Protein AF-0000000067797755 (afdb_homodimer)

Foldseek 3Di:
DPPQDQFEEEEEADPVADQLLVVLLLCVQQQPQACPPVCVVVVSPDRSPNPVCHLPPVLLVRYAYEYEYEPVNQLVSLVVQVPDPHRSYAYEYAFFFLDQDDDDPPGHHLLVSVVSRHAEYEADPPCCCVPVVDDLVRRLSRCLRNQVNNHAYAYEFAAADDDDLVVRLVRRLVSVVSNQVRHAEEYEYEYAHNVLAPPPDFDDLVSVLSSLVSNVVVVVVCCVPGVYHYFYEYERADFPPNCVSNVSSGRYYYYYPQVSDSVRVSRRSNRSSVVSVVD/DVPQDQFEEEEEADPVADQLLVVLLLCVQQVPQACPPVCVVVVSRDRSPRPVCHLPPVLLVRYAYEYEYEPVNQLVSLVVQVPDPHRSYAYEYAFFFLDQDDDDPPGHHLLVSVVSRHAEYEADPPCCCVPVVDDLVRRLSRCLRNQVNNHAYAYEFAAADDDDQVVRLVRRLVSVVSNQVRHAEEYEYEYAHNVLAPPPDADDLVSVLSNLVSNVVVVVVCCVPGVYHYFYEYESADFPPNCVSNVSSGRYYYYYPLVSDSVRVSRRSNRSSVVSVVD

Structure (mmCIF, N/CA/C/O backbone):
data_AF-0000000067797755-model_v1
#
loop_
_entity.id
_entity.type
_entity.pdbx_description
1 polymer 'Triosephosphate isomerase'
#
loop_
_atom_site.group_PDB
_atom_site.id
_atom_site.type_symbol
_atom_site.label_atom_id
_atom_site.label_alt_id
_atom_site.label_comp_id
_atom_site.label_asym_id
_atom_site.label_entity_id
_atom_site.label_seq_id
_atom_site.pdbx_PDB_ins_code
_atom_site.Cartn_x
_atom_site.Cartn_y
_atom_site.Cartn_z
_atom_site.occupancy
_atom_site.B_iso_or_equiv
_atom_site.auth_seq_id
_atom_site.auth_comp_id
_atom_site.auth_asym_id
_atom_site.auth_atom_id
_atom_site.pdbx_PDB_model_num
ATOM 1 N N . MET A 1 1 ? 8.34 -42.645 -5.364 1 28.65 1 MET A N 1
ATOM 2 C CA . MET A 1 1 ? 6.987 -42.104 -5.283 1 28.65 1 MET A CA 1
ATOM 3 C C . MET A 1 1 ? 6.981 -40.607 -5.575 1 28.65 1 MET A C 1
ATOM 5 O O . MET A 1 1 ? 7.68 -39.838 -4.912 1 28.65 1 MET A O 1
ATOM 9 N N . SER A 1 2 ? 6.94 -40.092 -6.765 1 37.58 2 SER A N 1
ATOM 10 C CA . SER A 1 2 ? 7.175 -38.739 -7.258 1 37.58 2 SER A CA 1
ATOM 11 C C . SER A 1 2 ? 6.436 -37.707 -6.414 1 37.58 2 SER A C 1
ATOM 13 O O . SER A 1 2 ? 5.219 -37.795 -6.24 1 37.58 2 SER A O 1
ATOM 15 N N . ASN A 1 3 ? 6.743 -37.353 -5.245 1 44.35 3 ASN A N 1
ATOM 16 C CA . ASN A 1 3 ? 6.172 -36.487 -4.218 1 44.35 3 ASN A CA 1
ATOM 17 C C . ASN A 1 3 ? 5.449 -35.291 -4.832 1 44.35 3 ASN A C 1
ATOM 19 O O . ASN A 1 3 ? 6.072 -34.271 -5.132 1 44.35 3 ASN A O 1
ATOM 23 N N . THR A 1 4 ? 4.411 -35.462 -5.689 1 60.11 4 THR A N 1
ATOM 24 C CA . THR A 1 4 ? 3.796 -34.508 -6.606 1 60.11 4 THR A CA 1
ATOM 25 C C . THR A 1 4 ? 3.124 -33.375 -5.837 1 60.11 4 THR A C 1
ATOM 27 O O . THR A 1 4 ? 2.212 -33.612 -5.042 1 60.11 4 THR A O 1
ATOM 30 N N . ARG A 1 5 ? 3.775 -32.309 -5.538 1 76.39 5 ARG A N 1
ATOM 31 C CA . ARG A 1 5 ? 3.293 -31.127 -4.832 1 76.39 5 ARG A CA 1
ATOM 32 C C . ARG A 1 5 ? 1.974 -30.637 -5.422 1 76.39 5 ARG A C 1
ATOM 34 O O . ARG A 1 5 ? 1.77 -30.701 -6.636 1 76.39 5 ARG A O 1
ATOM 41 N N . GLN A 1 6 ? 1.059 -30.462 -4.544 1 87.91 6 GLN A N 1
ATOM 42 C CA . GLN A 1 6 ? -0.214 -29.855 -4.916 1 87.91 6 GLN A CA 1
ATOM 43 C C . GLN A 1 6 ? -0 -28.598 -5.755 1 87.91 6 GLN A C 1
ATOM 45 O O . GLN A 1 6 ? 0.77 -27.715 -5.373 1 87.91 6 GLN A O 1
ATOM 50 N N . PRO A 1 7 ? -0.534 -28.597 -6.974 1 93.67 7 PRO A N 1
ATOM 51 C CA . PRO A 1 7 ? -0.383 -27.395 -7.799 1 93.67 7 PRO A CA 1
ATOM 52 C C . PRO A 1 7 ? -1.019 -26.161 -7.164 1 93.67 7 PRO A C 1
ATOM 54 O O . PRO A 1 7 ? -1.94 -26.284 -6.352 1 93.67 7 PRO A O 1
ATOM 57 N N . VAL A 1 8 ? -0.502 -25.082 -7.583 1 95.58 8 VAL A N 1
ATOM 58 C CA . VAL A 1 8 ? -1.006 -23.827 -7.035 1 95.58 8 VAL A CA 1
ATOM 59 C C . VAL A 1 8 ? -1.555 -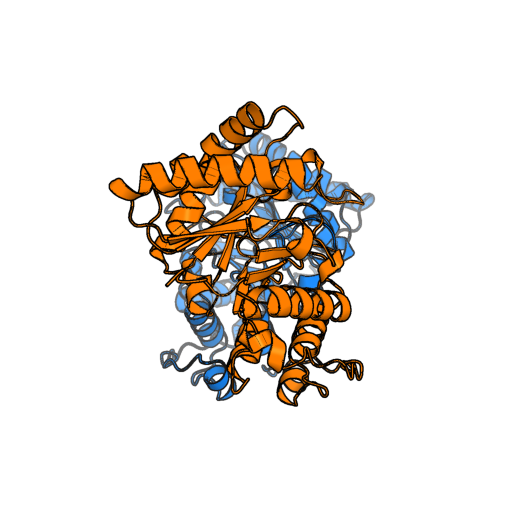22.955 -8.162 1 95.58 8 VAL A C 1
ATOM 61 O O . VAL A 1 8 ? -0.972 -22.891 -9.246 1 95.58 8 VAL A O 1
ATOM 64 N N . VAL A 1 9 ? -2.748 -22.353 -7.943 1 95.62 9 VAL A N 1
ATOM 65 C CA . VAL A 1 9 ? -3.342 -21.347 -8.819 1 95.62 9 VAL A CA 1
ATOM 66 C C . VAL A 1 9 ? -3.52 -20.037 -8.055 1 95.62 9 VAL A C 1
ATOM 68 O O . VAL A 1 9 ? -4.196 -19.999 -7.024 1 95.62 9 VAL A O 1
ATOM 71 N N . ALA A 1 10 ? -2.87 -19.016 -8.542 1 97.25 10 ALA A N 1
ATOM 72 C CA . ALA A 1 10 ? -2.962 -17.719 -7.876 1 97.25 10 ALA A CA 1
ATOM 73 C C . ALA A 1 10 ? -3.554 -16.665 -8.807 1 97.25 10 ALA A C 1
ATOM 75 O O . ALA A 1 10 ? -3.375 -16.733 -10.026 1 97.25 10 ALA A O 1
ATOM 76 N N . ILE A 1 11 ? -4.247 -15.719 -8.219 1 97.07 11 ILE A N 1
ATOM 77 C CA . ILE A 1 11 ? -4.855 -14.616 -8.954 1 97.07 11 ILE A CA 1
ATOM 78 C C . ILE A 1 11 ? -4.431 -13.287 -8.334 1 97.07 11 ILE A C 1
ATOM 80 O O . ILE A 1 11 ? -4.616 -13.066 -7.135 1 97.07 11 ILE A O 1
ATOM 84 N N . SER A 1 12 ? -3.849 -12.435 -9.074 1 97.18 12 SER A N 1
ATOM 85 C CA . SER A 1 12 ? -3.611 -11.056 -8.659 1 97.18 12 SER A CA 1
ATOM 86 C C . SER A 1 12 ? -4.736 -10.137 -9.123 1 97.18 12 SER A C 1
ATOM 88 O O . SER A 1 12 ? -5.002 -10.028 -10.322 1 97.18 12 SER A O 1
ATOM 90 N N . LEU A 1 13 ? -5.331 -9.506 -8.232 1 97.84 13 LEU A N 1
ATOM 91 C CA . LEU A 1 13 ? -6.463 -8.652 -8.575 1 97.84 13 LEU A CA 1
ATOM 92 C C . LEU A 1 13 ? -5.992 -7.257 -8.968 1 97.84 13 LEU A C 1
ATOM 94 O O . LEU A 1 13 ? -6.76 -6.472 -9.53 1 97.84 13 LEU A O 1
ATOM 98 N N . LYS A 1 14 ? -4.708 -6.967 -8.728 1 96.62 14 LYS A N 1
ATOM 99 C CA . LYS A 1 14 ? -4.113 -5.663 -9.007 1 96.62 14 LYS A CA 1
ATOM 100 C C . LYS A 1 14 ? -4.986 -4.534 -8.466 1 96.62 14 LYS A C 1
ATOM 102 O O . LYS A 1 14 ? -5.531 -4.637 -7.365 1 96.62 14 LYS A O 1
ATOM 107 N N . MET A 1 15 ? -4.983 -3.395 -9.116 1 97.86 15 MET A N 1
ATOM 108 C CA . MET A 1 15 ? -5.758 -2.253 -8.637 1 97.86 15 MET A CA 1
ATOM 109 C C . MET A 1 15 ? -7.106 -2.176 -9.345 1 97.86 15 MET A C 1
ATOM 111 O O . MET A 1 15 ? -7.684 -1.095 -9.472 1 97.86 15 MET A O 1
ATOM 115 N N . TYR A 1 16 ? -7.609 -3.285 -9.916 1 97.66 16 TYR A N 1
ATOM 116 C CA . TYR A 1 16 ? -8.889 -3.321 -10.615 1 97.66 16 TYR A CA 1
ATOM 117 C C . TYR A 1 16 ? -10.039 -3.521 -9.635 1 97.66 16 TYR A C 1
ATOM 119 O O . TYR A 1 16 ? -11.178 -3.142 -9.92 1 97.66 16 TYR A O 1
ATOM 127 N N . PHE A 1 17 ? -9.754 -4.157 -8.509 1 97.03 17 PHE A N 1
ATOM 128 C CA . PHE A 1 17 ? -10.804 -4.527 -7.567 1 97.03 17 PHE A CA 1
ATOM 129 C C . PHE A 1 17 ? -10.781 -3.616 -6.345 1 97.03 17 PHE A C 1
ATOM 131 O O . PHE A 1 17 ? -9.777 -3.55 -5.632 1 97.03 17 PHE A O 1
ATOM 138 N N . ASP A 1 18 ? -11.853 -2.945 -6.118 1 94.9 18 ASP A N 1
ATOM 139 C CA . ASP A 1 18 ? -12.015 -2.241 -4.85 1 94.9 18 ASP A CA 1
ATOM 140 C C . ASP A 1 18 ? -12.431 -3.2 -3.737 1 94.9 18 ASP A C 1
ATOM 142 O O . ASP A 1 18 ? -12.639 -4.39 -3.983 1 94.9 18 ASP A O 1
ATOM 146 N N . PRO A 1 19 ? -12.474 -2.734 -2.514 1 92.4 19 PRO A N 1
ATOM 147 C CA . PRO A 1 19 ? -12.752 -3.64 -1.397 1 92.4 19 PRO A CA 1
ATOM 148 C C . PRO A 1 19 ? -14.082 -4.374 -1.549 1 92.4 19 PRO A C 1
ATOM 150 O O . PRO A 1 19 ? -14.164 -5.574 -1.273 1 92.4 19 PRO A O 1
ATOM 153 N N . ALA A 1 20 ? -15.11 -3.698 -1.978 1 89.72 20 ALA A N 1
ATOM 154 C CA . ALA A 1 20 ? -16.413 -4.338 -2.14 1 89.72 20 ALA A CA 1
ATOM 155 C C . ALA A 1 20 ? -16.366 -5.412 -3.222 1 89.72 20 ALA A C 1
ATOM 157 O O . ALA A 1 20 ? -16.849 -6.529 -3.019 1 89.72 20 ALA A O 1
ATOM 158 N N . LYS A 1 21 ? -15.794 -5.071 -4.365 1 92.8 21 LYS A N 1
ATOM 159 C CA . LYS A 1 21 ? -15.658 -6.015 -5.47 1 92.8 21 LYS A CA 1
ATOM 160 C C . LYS A 1 21 ? -14.788 -7.205 -5.072 1 92.8 21 LYS A C 1
ATOM 162 O O . LYS A 1 21 ? -15.053 -8.338 -5.48 1 92.8 21 LYS A O 1
ATOM 167 N N . THR A 1 22 ? -13.744 -6.971 -4.323 1 94.66 22 THR A N 1
ATOM 168 C CA . THR A 1 22 ? -12.862 -8.031 -3.846 1 94.66 22 THR A CA 1
ATOM 169 C C . THR A 1 22 ? -13.633 -9.032 -2.99 1 94.66 22 THR A C 1
ATOM 171 O O . THR A 1 22 ? -13.511 -10.244 -3.181 1 94.66 22 THR A O 1
ATOM 174 N N . LEU A 1 23 ? -14.382 -8.507 -2.067 1 89.17 23 LEU A N 1
ATOM 175 C CA . LEU A 1 23 ? -15.133 -9.378 -1.168 1 89.17 23 LEU A CA 1
ATOM 176 C C . LEU A 1 23 ? -16.177 -10.181 -1.936 1 89.17 23 LEU A C 1
ATOM 178 O O . LEU A 1 23 ? -16.403 -11.357 -1.64 1 89.17 23 LEU A O 1
ATOM 182 N N . GLN A 1 24 ? -16.823 -9.528 -2.89 1 88.49 24 GLN A N 1
ATOM 183 C CA . GLN A 1 24 ? -17.759 -10.241 -3.753 1 88.49 24 GLN A CA 1
ATOM 184 C C . GLN A 1 24 ? -17.059 -11.362 -4.516 1 88.49 24 GLN A C 1
ATOM 186 O O . GLN A 1 24 ? -17.587 -12.472 -4.621 1 88.49 24 GLN A O 1
ATOM 191 N N . PHE A 1 25 ? -15.952 -11.105 -5.006 1 92.51 25 PHE A N 1
ATOM 192 C CA . PHE A 1 25 ? -15.16 -12.051 -5.784 1 92.51 25 PHE A CA 1
ATOM 193 C C . PHE A 1 25 ? -14.77 -13.256 -4.936 1 92.51 25 PHE A C 1
ATOM 195 O O . PHE A 1 25 ? -14.987 -14.401 -5.338 1 92.51 25 PHE A O 1
ATOM 202 N N . VAL A 1 26 ? -14.189 -13.007 -3.766 1 90.94 26 VAL A N 1
ATOM 203 C CA . VAL A 1 26 ? -13.718 -14.091 -2.911 1 90.94 26 VAL A CA 1
ATOM 204 C C . VAL A 1 26 ? -14.908 -14.894 -2.39 1 90.94 26 VAL A C 1
ATOM 206 O O . VAL A 1 26 ? -14.811 -16.109 -2.204 1 90.94 26 VAL A O 1
ATOM 209 N N . SER A 1 27 ? -16.01 -14.204 -2.092 1 85.57 27 SER A N 1
ATOM 210 C CA . SER A 1 27 ? -17.223 -14.898 -1.672 1 85.57 27 SER A CA 1
ATOM 211 C C . SER A 1 27 ? -17.727 -15.838 -2.762 1 85.57 27 SER A C 1
ATOM 213 O O . SER A 1 27 ? -18.162 -16.955 -2.473 1 85.57 27 SER A O 1
ATOM 215 N N . ALA A 1 28 ? -17.637 -15.341 -3.953 1 85.32 28 ALA A N 1
ATOM 216 C CA . ALA A 1 28 ? -18.049 -16.164 -5.088 1 85.32 28 ALA A CA 1
ATOM 217 C C . ALA A 1 28 ? -17.154 -17.392 -5.229 1 85.32 28 ALA A C 1
ATOM 219 O O . ALA A 1 28 ? -17.64 -18.494 -5.492 1 85.32 28 ALA A O 1
ATOM 220 N N . LEU A 1 29 ? -15.907 -17.22 -5.083 1 85.88 29 LEU A N 1
ATOM 221 C CA . LEU A 1 29 ? -14.968 -18.335 -5.16 1 85.88 29 LEU A CA 1
ATOM 222 C C . LEU A 1 29 ? -15.245 -19.355 -4.06 1 85.88 29 LEU A C 1
ATOM 224 O O . LEU A 1 29 ? -15.103 -20.561 -4.276 1 85.88 29 LEU A O 1
ATOM 228 N N . ALA A 1 30 ? -15.597 -18.837 -2.873 1 78.55 30 ALA A N 1
ATOM 229 C CA . ALA A 1 30 ? -15.822 -19.689 -1.708 1 78.55 30 ALA A CA 1
ATOM 230 C C . ALA A 1 30 ? -17.216 -20.309 -1.742 1 78.55 30 ALA A C 1
ATOM 232 O O . ALA A 1 30 ? -17.543 -21.163 -0.915 1 78.55 30 ALA A O 1
ATOM 233 N N . GLY A 1 31 ? -18.029 -20.003 -2.699 1 73.56 31 GLY A N 1
ATOM 234 C CA . GLY A 1 31 ? -19.385 -20.521 -2.788 1 73.56 31 GLY A CA 1
ATOM 235 C C . GLY A 1 31 ? -20.304 -19.973 -1.713 1 73.56 31 GLY A C 1
ATOM 236 O O . GLY A 1 31 ? -21.236 -20.654 -1.279 1 73.56 31 GLY A O 1
ATOM 237 N N . ILE A 1 32 ? -19.836 -18.924 -1.146 1 64.55 32 ILE A N 1
ATOM 238 C CA . ILE A 1 32 ? -20.65 -18.278 -0.122 1 64.55 32 ILE A CA 1
ATOM 239 C C . ILE A 1 32 ? -21.737 -17.434 -0.784 1 64.55 32 ILE A C 1
ATOM 241 O O . ILE A 1 32 ? -21.437 -16.502 -1.534 1 64.55 32 ILE A O 1
ATOM 245 N N . GLU A 1 33 ? -23.006 -17.972 -0.919 1 57.58 33 GLU A N 1
ATOM 246 C CA . GLU A 1 33 ? -24.142 -17.369 -1.61 1 57.58 33 GLU A CA 1
ATOM 247 C C . GLU A 1 33 ? -24.53 -16.037 -0.975 1 57.58 33 GLU A C 1
ATOM 249 O O . GLU A 1 33 ? -24.962 -15.114 -1.669 1 57.58 33 GLU A O 1
ATOM 254 N N . GLN A 1 34 ? -24.84 -16.037 0.4 1 53.43 34 GLN A N 1
ATOM 255 C CA . GLN A 1 34 ? -25.33 -14.83 1.058 1 53.43 34 GLN A CA 1
ATOM 256 C C . GLN A 1 34 ? -24.223 -14.155 1.863 1 53.43 34 GLN A C 1
ATOM 258 O O . GLN A 1 34 ? -23.493 -14.819 2.602 1 53.43 34 GLN A O 1
ATOM 263 N N . PRO A 1 35 ? -23.914 -12.941 1.356 1 49.39 35 PRO A N 1
ATOM 264 C CA . PRO A 1 35 ? -22.965 -12.287 2.26 1 49.39 35 PRO A CA 1
ATOM 265 C C . PRO A 1 35 ? -23.365 -12.416 3.728 1 49.39 35 PRO A C 1
ATOM 267 O O . PRO A 1 35 ? -24.542 -12.263 4.067 1 49.39 35 PRO A O 1
ATOM 270 N N . ASP A 1 36 ? -22.667 -13.141 4.417 1 47.64 36 ASP A N 1
ATOM 271 C CA . ASP A 1 36 ? -22.965 -13.296 5.837 1 47.64 36 ASP A CA 1
ATOM 272 C C . ASP A 1 36 ? -23.12 -11.937 6.518 1 47.64 36 ASP A C 1
ATOM 274 O O . ASP A 1 36 ? -22.705 -10.913 5.972 1 47.64 36 ASP A O 1
ATOM 278 N N . ALA A 1 37 ? -23.995 -12.014 7.58 1 47.06 37 ALA A N 1
ATOM 279 C CA . ALA A 1 37 ? -24.263 -10.88 8.46 1 47.06 37 ALA A CA 1
ATOM 280 C C . ALA A 1 37 ? -22.987 -10.093 8.745 1 47.06 37 ALA A C 1
ATOM 282 O O . ALA A 1 37 ? -23.022 -8.866 8.865 1 47.06 37 ALA A O 1
ATOM 283 N N . GLU A 1 38 ? -22.072 -10.872 8.834 1 46.36 38 GLU A N 1
ATOM 284 C CA . GLU A 1 38 ? -20.798 -10.228 9.14 1 46.36 38 GLU A CA 1
ATOM 285 C C . GLU A 1 38 ? -20.303 -9.396 7.961 1 46.36 38 GLU A C 1
ATOM 287 O O . GLU A 1 38 ? -19.779 -8.296 8.147 1 46.36 38 GLU A O 1
ATOM 292 N N . LEU A 1 39 ? -20.419 -10.033 6.728 1 52.4 39 LEU A N 1
ATOM 293 C CA . LEU A 1 39 ? -20.103 -9.21 5.565 1 52.4 39 LEU A CA 1
ATOM 294 C C . LEU A 1 39 ? -21.009 -7.985 5.504 1 52.4 39 LEU A C 1
ATOM 296 O O . LEU A 1 39 ? -20.556 -6.889 5.165 1 52.4 39 LEU A O 1
ATOM 300 N N . GLU A 1 40 ? -22.263 -8.276 5.819 1 52.48 40 GLU A N 1
ATOM 301 C CA . GLU A 1 40 ? -23.207 -7.164 5.89 1 52.48 40 GLU A CA 1
ATOM 302 C C . GLU A 1 40 ? -22.75 -6.117 6.901 1 52.48 40 GLU A C 1
ATOM 304 O O . GLU A 1 40 ? -22.898 -4.915 6.668 1 52.48 40 GLU A O 1
ATOM 309 N N . LYS A 1 41 ? -22.39 -6.633 7.98 1 48.84 41 LYS A N 1
ATOM 310 C CA . LYS A 1 41 ? -21.931 -5.743 9.043 1 48.84 41 LYS A CA 1
ATOM 311 C C . LYS A 1 41 ? -20.736 -4.911 8.585 1 48.84 41 LYS A C 1
ATOM 313 O O . LYS A 1 41 ? -20.513 -3.807 9.087 1 48.84 41 LYS A O 1
ATOM 318 N N . HIS A 1 42 ? -20.035 -5.576 7.794 1 43.95 42 HIS A N 1
ATOM 319 C CA . HIS A 1 42 ? -18.875 -4.857 7.28 1 43.95 42 HIS A CA 1
ATOM 320 C C . HIS A 1 42 ? -19.227 -4.069 6.023 1 43.95 42 HIS A C 1
ATOM 322 O O . HIS A 1 42 ? -18.338 -3.663 5.27 1 43.95 42 HIS A O 1
ATOM 328 N N . GLY A 1 43 ? -20.524 -3.874 5.802 1 44.94 43 GLY A N 1
ATOM 329 C CA . GLY A 1 43 ? -21.094 -2.999 4.79 1 44.94 43 GLY A CA 1
ATOM 330 C C . GLY A 1 43 ? -21.137 -3.63 3.411 1 44.94 43 GLY A C 1
ATOM 331 O O . GLY A 1 43 ? -21.311 -2.934 2.409 1 44.94 43 GLY A O 1
ATOM 332 N N . ILE A 1 44 ? -20.624 -4.769 3.439 1 42.57 44 ILE A N 1
ATOM 333 C CA . ILE A 1 44 ? -20.738 -5.444 2.15 1 42.57 44 ILE A CA 1
ATOM 334 C C . ILE A 1 44 ? -22.157 -5.982 1.974 1 42.57 44 ILE A C 1
ATOM 336 O O . ILE A 1 44 ? -22.549 -6.945 2.636 1 42.57 44 ILE A O 1
ATOM 340 N N . THR A 1 45 ? -23.133 -5.132 1.804 1 42.91 45 THR A N 1
ATOM 341 C CA . THR A 1 45 ? -24.55 -5.44 1.647 1 42.91 45 THR A CA 1
ATOM 342 C C . THR A 1 45 ? -24.891 -5.681 0.18 1 42.91 45 THR A C 1
ATOM 344 O O . THR A 1 45 ? -26.033 -6.006 -0.152 1 42.91 45 THR A O 1
ATOM 347 N N . GLY A 1 46 ? -24.007 -6.245 -0.593 1 42.22 46 GLY A N 1
ATOM 348 C CA . GLY A 1 46 ? -24.54 -6.424 -1.934 1 42.22 46 GLY A CA 1
ATOM 349 C C . GLY A 1 46 ? -24.89 -7.865 -2.25 1 42.22 46 GLY A C 1
ATOM 350 O O . GLY A 1 46 ? -24.44 -8.784 -1.562 1 42.22 46 GLY A O 1
ATOM 351 N N . PRO A 1 47 ? -26.037 -8.079 -2.999 1 37.88 47 PRO A N 1
ATOM 352 C CA . PRO A 1 47 ? -26.388 -9.425 -3.459 1 37.88 47 PRO A CA 1
ATOM 353 C C . PRO A 1 47 ? -25.196 -10.179 -4.044 1 37.88 47 PRO A C 1
ATOM 355 O O . PRO A 1 47 ? -24.437 -9.619 -4.84 1 37.88 47 PRO A O 1
ATOM 358 N N . VAL A 1 48 ? -24.474 -10.949 -3.243 1 39.98 48 VAL A N 1
ATOM 359 C CA . VAL A 1 48 ? -23.597 -11.883 -3.941 1 39.98 48 VAL A CA 1
ATOM 360 C C . VAL A 1 48 ? -24.381 -12.611 -5.031 1 39.98 48 VAL A C 1
ATOM 362 O O . VAL A 1 48 ? -25.486 -13.102 -4.787 1 39.98 48 VAL A O 1
ATOM 365 N N . GLN A 1 49 ? -24.252 -12.238 -6.168 1 36.85 49 GLN A N 1
ATOM 366 C CA . GLN A 1 49 ? -24.891 -12.959 -7.264 1 36.85 49 GLN A CA 1
ATOM 367 C C . GLN A 1 49 ? -24.946 -14.457 -6.979 1 36.85 49 GLN A C 1
ATOM 369 O O . GLN A 1 49 ? -24.02 -15.017 -6.389 1 36.85 49 GLN A O 1
ATOM 374 N N . ASP A 1 50 ? -26.135 -15.055 -6.919 1 38.35 50 ASP A N 1
ATOM 375 C CA . ASP A 1 50 ? -26.447 -16.481 -6.907 1 38.35 50 ASP A CA 1
ATOM 376 C C . ASP A 1 50 ? -25.464 -17.266 -7.773 1 38.35 50 ASP A C 1
ATOM 378 O O . ASP A 1 50 ? -25.628 -17.344 -8.992 1 38.35 50 ASP A O 1
ATOM 382 N N . SER A 1 51 ? -24.181 -17.05 -7.775 1 37.08 51 SER A N 1
ATOM 383 C CA . SER A 1 51 ? -23.428 -17.947 -8.646 1 37.08 51 SER A CA 1
ATOM 384 C C . SER A 1 51 ? -23.515 -19.39 -8.162 1 37.08 51 SER A C 1
ATOM 386 O O . SER A 1 51 ? -23.15 -19.691 -7.023 1 37.08 51 SER A O 1
ATOM 388 N N . SER A 1 52 ? -24.464 -20.106 -8.49 1 39.2 52 SER A N 1
ATOM 389 C CA . SER A 1 52 ? -24.548 -21.559 -8.394 1 39.2 52 SER A CA 1
ATOM 390 C C . SER A 1 52 ? -23.166 -22.199 -8.468 1 39.2 52 SER A C 1
ATOM 392 O O . SER A 1 52 ? -23.036 -23.421 -8.371 1 39.2 52 SER A O 1
ATOM 394 N N . SER A 1 53 ? -22.125 -21.565 -8.962 1 43.52 53 SER A N 1
ATOM 395 C CA . SER A 1 53 ? -20.92 -22.291 -9.352 1 43.52 53 SER A CA 1
ATOM 396 C C . SER A 1 53 ? -19.89 -22.295 -8.227 1 43.52 53 SER A C 1
ATOM 398 O O . SER A 1 53 ? -19.054 -21.393 -8.141 1 43.52 53 SER A O 1
ATOM 400 N N . THR A 1 54 ? -20.246 -22.693 -7.059 1 49.6 54 THR A N 1
ATOM 401 C CA . THR A 1 54 ? -19.223 -22.999 -6.066 1 49.6 54 THR A CA 1
ATOM 402 C C . THR A 1 54 ? -18.103 -23.833 -6.682 1 49.6 54 THR A C 1
ATOM 404 O O . THR A 1 54 ? -18.361 -24.733 -7.484 1 49.6 54 THR A O 1
ATOM 407 N N . VAL A 1 55 ? -16.847 -23.25 -6.882 1 52.28 55 VAL A N 1
ATOM 408 C CA . VAL A 1 55 ? -15.724 -24.107 -7.247 1 52.28 55 VAL A CA 1
ATOM 409 C C . VAL A 1 55 ? -15.924 -25.502 -6.658 1 52.28 55 VAL A C 1
ATOM 411 O O . VAL A 1 55 ? -16.258 -25.642 -5.479 1 52.28 55 VAL A O 1
ATOM 414 N N . ALA A 1 56 ? -16.181 -26.428 -7.503 1 51.62 56 ALA A N 1
ATOM 415 C CA . ALA A 1 56 ? -16.39 -27.781 -6.995 1 51.62 56 ALA A CA 1
ATOM 416 C C . ALA A 1 56 ? -15.376 -28.122 -5.907 1 51.62 56 ALA A C 1
ATOM 418 O O . ALA A 1 56 ? -14.167 -28.102 -6.149 1 51.62 56 ALA A O 1
ATOM 419 N N . THR A 1 57 ? -15.833 -27.991 -4.673 1 56.84 57 THR A N 1
ATOM 420 C CA . THR A 1 57 ? -15.105 -28.375 -3.469 1 56.84 57 THR A CA 1
ATOM 421 C C . THR A 1 57 ? -14.156 -29.534 -3.758 1 56.84 57 THR A C 1
ATOM 423 O O . THR A 1 57 ? -13.043 -29.579 -3.229 1 56.84 57 THR A O 1
ATOM 426 N N . ALA A 1 58 ? -14.474 -30.319 -4.778 1 57.56 58 ALA A N 1
ATOM 427 C CA . ALA A 1 58 ? -13.659 -31.506 -5.026 1 57.56 58 ALA A CA 1
ATOM 428 C C . ALA A 1 58 ? -12.343 -31.136 -5.703 1 57.56 58 ALA A C 1
ATOM 430 O O . ALA A 1 58 ? -11.3 -31.726 -5.411 1 57.56 58 ALA A O 1
ATOM 431 N N . ALA A 1 59 ? -12.345 -30.155 -6.519 1 59.24 59 ALA A N 1
ATOM 432 C CA . ALA A 1 59 ? -11.128 -29.725 -7.204 1 59.24 59 ALA A CA 1
ATOM 433 C C . ALA A 1 59 ? -10.186 -29.004 -6.245 1 59.24 59 ALA A C 1
ATOM 435 O O . ALA A 1 59 ? -8.963 -29.109 -6.37 1 59.24 59 ALA A O 1
ATOM 436 N N . LEU A 1 60 ? -10.745 -28.402 -5.344 1 67.4 60 LEU A N 1
ATOM 437 C CA . LEU A 1 60 ? -9.956 -27.638 -4.384 1 67.4 60 LEU A CA 1
ATOM 438 C C . LEU A 1 60 ? -9.216 -28.567 -3.427 1 67.4 60 LEU A C 1
ATOM 440 O O . LEU A 1 60 ? -8.281 -28.144 -2.743 1 67.4 60 LEU A O 1
ATOM 444 N N . ASN A 1 61 ? -9.522 -29.8 -3.565 1 72.8 61 ASN A N 1
ATOM 445 C CA . ASN A 1 61 ? -8.789 -30.792 -2.785 1 72.8 61 ASN A CA 1
ATOM 446 C C . ASN A 1 61 ? -7.418 -31.078 -3.389 1 72.8 61 ASN A C 1
ATOM 448 O O . ASN A 1 61 ? -6.527 -31.585 -2.704 1 72.8 61 ASN A O 1
ATOM 452 N N . HIS A 1 62 ? -7.256 -30.624 -4.615 1 83.15 62 HIS A N 1
ATOM 453 C CA . HIS A 1 62 ? -6.019 -30.987 -5.297 1 83.15 62 HIS A CA 1
ATOM 454 C C . HIS A 1 62 ? -5.244 -29.747 -5.729 1 83.15 62 HIS A C 1
ATOM 456 O O . HIS A 1 62 ? -4.162 -29.857 -6.31 1 83.15 62 HIS A O 1
ATOM 462 N N . VAL A 1 63 ? -5.798 -28.582 -5.485 1 92.11 63 VAL A N 1
ATOM 463 C CA . VAL A 1 63 ? -5.188 -27.337 -5.942 1 92.11 63 VAL A CA 1
ATOM 464 C C . VAL A 1 63 ? -5.141 -26.333 -4.792 1 92.11 63 VAL A C 1
ATOM 466 O O . VAL A 1 63 ? -6.125 -26.161 -4.069 1 92.11 63 VAL A O 1
ATOM 469 N N . GLU A 1 64 ? -4.007 -25.783 -4.557 1 94.24 64 GLU A N 1
ATOM 470 C CA . GLU A 1 64 ? -3.917 -24.634 -3.66 1 94.24 64 GLU A CA 1
ATOM 471 C C . GLU A 1 64 ? -4.304 -23.343 -4.377 1 94.24 64 GLU A C 1
ATOM 473 O O . GLU A 1 64 ? -3.683 -22.971 -5.375 1 94.24 64 GLU A O 1
ATOM 478 N N . LEU A 1 65 ? -5.331 -22.715 -3.9 1 94.95 65 LEU A N 1
ATOM 479 C CA . LEU A 1 65 ? -5.813 -21.472 -4.492 1 94.95 65 LEU A CA 1
ATOM 480 C C . LEU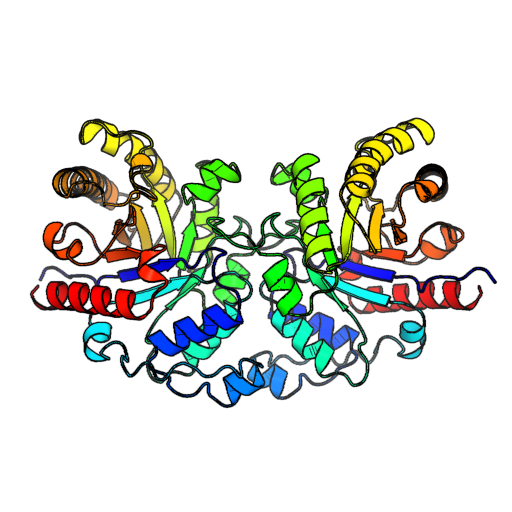 A 1 65 ? -5.348 -20.267 -3.681 1 94.95 65 LEU A C 1
ATOM 482 O O . LEU A 1 65 ? -5.419 -20.278 -2.45 1 94.95 65 LEU A O 1
ATOM 486 N N . VAL A 1 66 ? -4.83 -19.243 -4.383 1 97.03 66 VAL A N 1
ATOM 487 C CA . VAL A 1 66 ? -4.344 -18.036 -3.723 1 97.03 66 VAL A CA 1
ATOM 488 C C . VAL A 1 66 ? -4.974 -16.804 -4.371 1 97.03 66 VAL A C 1
ATOM 490 O O . VAL A 1 66 ? -4.99 -16.681 -5.598 1 97.03 66 VAL A O 1
ATOM 493 N N . VAL A 1 67 ? -5.514 -15.918 -3.592 1 97.34 67 VAL A N 1
ATOM 494 C CA . VAL A 1 67 ? -6.023 -14.634 -4.063 1 97.34 67 VAL A CA 1
ATOM 495 C C . VAL A 1 67 ? -5.176 -13.501 -3.489 1 97.34 67 VAL A C 1
ATOM 497 O O . VAL A 1 67 ? -4.928 -13.454 -2.281 1 97.34 67 VAL A O 1
ATOM 500 N N . MET A 1 68 ? -4.725 -12.597 -4.342 1 98.44 68 MET A N 1
ATOM 501 C CA . MET A 1 68 ? -3.908 -11.46 -3.925 1 98.44 68 MET A CA 1
ATOM 502 C C . MET A 1 68 ? -4.637 -10.145 -4.178 1 98.44 68 MET A C 1
ATOM 504 O O . MET A 1 68 ? -4.499 -9.55 -5.248 1 98.44 68 MET A O 1
ATOM 508 N N . PRO A 1 69 ? -5.373 -9.705 -3.226 1 98.27 69 PRO A N 1
ATOM 509 C CA . PRO A 1 69 ? -6.121 -8.452 -3.356 1 98.27 69 PRO A CA 1
ATOM 510 C C . PRO A 1 69 ? -5.262 -7.221 -3.077 1 98.27 69 PRO A C 1
ATOM 512 O O . PRO A 1 69 ? -4.085 -7.351 -2.729 1 98.27 69 PRO A O 1
ATOM 515 N N . ASP A 1 70 ? -5.84 -6.07 -3.324 1 97.39 70 ASP A N 1
ATOM 516 C CA . ASP A 1 70 ? -5.153 -4.859 -2.886 1 97.39 70 ASP A CA 1
ATOM 517 C C . ASP A 1 70 ? -5.005 -4.83 -1.367 1 97.39 70 ASP A C 1
ATOM 519 O O . ASP A 1 70 ? -5.701 -5.558 -0.656 1 97.39 70 ASP A O 1
ATOM 523 N N . PHE A 1 71 ? -4.165 -4.02 -0.807 1 98.53 71 PHE A N 1
ATOM 524 C CA . PHE A 1 71 ? -3.815 -3.998 0.608 1 98.53 71 PHE A CA 1
ATOM 525 C C . PHE A 1 71 ? -5.045 -3.727 1.466 1 98.53 71 PHE A C 1
ATOM 527 O O . PHE A 1 71 ? -5.171 -4.266 2.568 1 98.53 71 PHE A O 1
ATOM 534 N N . LEU A 1 72 ? -5.967 -2.948 0.941 1 97.7 72 LEU A N 1
ATOM 535 C CA . LEU A 1 72 ? -7.123 -2.484 1.701 1 97.7 72 LEU A CA 1
ATOM 536 C C . LEU A 1 72 ? -8.101 -3.627 1.953 1 97.7 72 LEU A C 1
ATOM 538 O O . LEU A 1 72 ? -8.986 -3.516 2.805 1 97.7 72 LEU A O 1
ATOM 542 N N . SER A 1 73 ? -7.924 -4.767 1.264 1 96.18 73 SER A N 1
ATOM 543 C CA . SER A 1 73 ? -8.89 -5.86 1.319 1 96.18 73 SER A CA 1
ATOM 544 C C . SER A 1 73 ? -8.3 -7.085 2.009 1 96.18 73 SER A C 1
ATOM 546 O O . SER A 1 73 ? -8.999 -8.075 2.232 1 96.18 73 SER A O 1
ATOM 548 N N . ILE A 1 74 ? -7.052 -7.048 2.366 1 97.15 74 ILE A N 1
ATOM 549 C CA . ILE A 1 74 ? -6.342 -8.224 2.855 1 97.15 74 ILE A CA 1
ATOM 550 C C . ILE A 1 74 ? -6.977 -8.706 4.157 1 97.15 74 ILE A C 1
ATOM 552 O O . ILE A 1 74 ? -7.249 -9.898 4.318 1 97.15 74 ILE A O 1
ATOM 556 N N . ARG A 1 75 ? -7.177 -7.825 5.022 1 92.26 75 ARG A N 1
ATOM 557 C CA . ARG A 1 75 ? -7.707 -8.214 6.326 1 92.26 75 ARG A CA 1
ATOM 558 C C . ARG A 1 75 ? -9.064 -8.895 6.184 1 92.26 75 ARG A C 1
ATOM 560 O O . ARG A 1 75 ? -9.311 -9.933 6.803 1 92.26 75 ARG A O 1
ATOM 567 N N . GLU A 1 76 ? -9.902 -8.335 5.372 1 88.64 76 GLU A N 1
ATOM 568 C CA . GLU A 1 76 ? -11.231 -8.911 5.191 1 88.64 76 GLU A CA 1
ATOM 569 C C . GLU A 1 76 ? -11.154 -10.268 4.497 1 88.64 76 GLU A C 1
ATOM 571 O O . GLU A 1 76 ? -11.937 -11.17 4.799 1 88.64 76 GLU A O 1
ATOM 576 N N . CYS A 1 77 ? -10.285 -10.378 3.575 1 92.21 77 CYS A N 1
ATOM 577 C CA . CYS A 1 77 ? -10.107 -11.656 2.895 1 92.21 77 CYS A CA 1
ATOM 578 C C . CYS A 1 77 ? -9.625 -12.728 3.865 1 92.21 77 CYS A C 1
ATOM 580 O O . CYS A 1 77 ? -10.103 -13.863 3.83 1 92.21 77 CYS A O 1
ATOM 582 N N . THR A 1 78 ? -8.686 -12.35 4.723 1 91.26 78 THR A N 1
ATOM 583 C CA . THR A 1 78 ? -8.173 -13.31 5.695 1 91.26 78 THR A CA 1
ATOM 584 C C . THR A 1 78 ? -9.253 -13.689 6.703 1 91.26 78 THR A C 1
ATOM 586 O O . THR A 1 78 ? -9.346 -14.847 7.115 1 91.26 78 THR A O 1
ATOM 589 N N . ARG A 1 79 ? -10.027 -12.75 7.048 1 85.11 79 ARG A N 1
ATOM 590 C CA . ARG A 1 79 ? -11.131 -13.029 7.96 1 85.11 79 ARG A CA 1
ATOM 591 C C . ARG A 1 79 ? -12.122 -14.006 7.337 1 85.11 79 ARG A C 1
ATOM 593 O O . ARG A 1 79 ? -12.576 -14.944 7.997 1 85.11 79 ARG A O 1
ATOM 600 N N . LEU A 1 80 ? -12.453 -13.747 6.133 1 84.43 80 LEU A N 1
ATOM 601 C CA . LEU A 1 80 ? -13.373 -14.633 5.428 1 84.43 80 LEU A CA 1
ATOM 602 C C . LEU A 1 80 ? -12.799 -16.042 5.326 1 84.43 80 LEU A C 1
ATOM 604 O O . LEU A 1 80 ? -13.498 -17.022 5.593 1 84.43 80 LEU A O 1
ATOM 608 N N . LYS A 1 81 ? -11.556 -16.097 4.956 1 85.14 81 LYS A N 1
ATOM 609 C CA . LYS A 1 81 ? -10.863 -17.379 4.863 1 85.14 81 LYS A CA 1
ATOM 610 C C . LYS A 1 81 ? -10.957 -18.151 6.176 1 85.14 81 LYS A C 1
ATOM 612 O O . LYS A 1 81 ? -11.241 -19.351 6.178 1 85.14 81 LYS A O 1
ATOM 617 N N . ASN A 1 82 ? -10.759 -17.468 7.258 1 82.38 82 ASN A N 1
ATOM 618 C CA . ASN A 1 82 ? -10.693 -18.097 8.573 1 82.38 82 ASN A CA 1
ATOM 619 C C . ASN A 1 82 ? -12.076 -18.515 9.065 1 82.38 82 ASN A C 1
ATOM 621 O O . ASN A 1 82 ? -12.193 -19.301 10.006 1 82.38 82 ASN A O 1
ATOM 625 N N . ARG A 1 83 ? -13.08 -18.024 8.505 1 75.51 83 ARG A N 1
ATOM 626 C CA . ARG A 1 83 ? -14.445 -18.363 8.894 1 75.51 83 ARG A CA 1
ATOM 627 C C . ARG A 1 83 ? -14.899 -19.658 8.228 1 75.51 83 ARG A C 1
ATOM 629 O O . ARG A 1 83 ? -15.885 -20.266 8.648 1 75.51 83 ARG A O 1
ATOM 636 N N . LEU A 1 84 ? -14.23 -19.985 7.215 1 74.89 84 LEU A N 1
ATOM 637 C CA . LEU A 1 84 ? -14.572 -21.209 6.5 1 74.89 84 LEU A CA 1
ATOM 638 C C . LEU A 1 84 ? -14.06 -22.436 7.247 1 74.89 84 LEU A C 1
ATOM 640 O O . LEU A 1 84 ? -13.01 -22.383 7.891 1 74.89 84 LEU A O 1
ATOM 644 N N . ASP A 1 85 ? -14.839 -23.504 7.301 1 70 85 ASP A N 1
ATOM 645 C CA . ASP A 1 85 ? -14.429 -24.731 7.977 1 70 85 ASP A CA 1
ATOM 646 C C . ASP A 1 85 ? -13.085 -25.226 7.45 1 70 85 ASP A C 1
ATOM 648 O O . ASP A 1 85 ? -12.212 -25.617 8.228 1 70 85 ASP A O 1
ATOM 652 N N . GLU A 1 86 ? -13.015 -25.183 6.13 1 72.11 86 GLU A N 1
ATOM 653 C CA . GLU A 1 86 ? -11.743 -25.446 5.464 1 72.11 86 GLU A CA 1
ATOM 654 C C . GLU A 1 86 ? -11.366 -24.305 4.523 1 72.11 86 GLU A C 1
ATOM 656 O O . GLU A 1 86 ? -12.216 -23.785 3.798 1 72.11 86 GLU A O 1
ATOM 661 N N . PRO A 1 87 ? -10.155 -23.983 4.716 1 68.53 87 PRO A N 1
ATOM 662 C CA . PRO A 1 87 ? -9.757 -22.888 3.829 1 68.53 87 PRO A CA 1
ATOM 663 C C . PRO A 1 87 ? -9.818 -23.273 2.353 1 68.53 87 PRO A C 1
ATOM 665 O O . PRO A 1 87 ? -9.214 -24.268 1.945 1 68.53 87 PRO A O 1
ATOM 668 N N . LEU A 1 88 ? -10.533 -22.503 1.663 1 80.83 88 LEU A N 1
ATOM 669 C CA . LEU A 1 88 ? -10.69 -22.753 0.235 1 80.83 88 LEU A CA 1
ATOM 670 C C . LEU A 1 88 ? -9.621 -22.018 -0.567 1 80.83 88 LEU A C 1
ATOM 672 O O . LEU A 1 88 ? -9.371 -22.351 -1.728 1 80.83 88 LEU A O 1
ATOM 676 N N . PHE A 1 89 ? -9.069 -21.045 0.096 1 91.25 89 PHE A N 1
ATOM 677 C CA . PHE A 1 89 ? -8.019 -20.266 -0.55 1 91.25 89 PHE A CA 1
ATOM 678 C C . PHE A 1 89 ? -7.077 -19.664 0.486 1 91.25 89 PHE A C 1
ATOM 680 O O . PHE A 1 89 ? -7.408 -19.6 1.671 1 91.25 89 PHE A O 1
ATOM 687 N N . ASN A 1 90 ? -5.889 -19.346 0.029 1 95.34 90 ASN A N 1
ATOM 688 C CA . ASN A 1 90 ? -4.961 -18.532 0.806 1 95.34 90 ASN A CA 1
ATOM 689 C C . ASN A 1 90 ? -4.956 -17.081 0.333 1 95.34 90 ASN A C 1
ATOM 691 O O . ASN A 1 90 ? -5.367 -16.789 -0.791 1 95.34 90 ASN A O 1
ATOM 695 N N . VAL A 1 91 ? -4.528 -16.213 1.219 1 97.47 91 VAL A N 1
ATOM 696 C CA . VAL A 1 91 ? -4.465 -14.79 0.901 1 97.47 91 VAL A CA 1
ATOM 697 C C . VAL A 1 91 ? -3.014 -14.377 0.667 1 97.47 91 VAL A C 1
ATOM 699 O O . VAL A 1 91 ? -2.124 -14.75 1.436 1 97.47 91 VAL A O 1
ATOM 702 N N . GLY A 1 92 ? -2.77 -13.695 -0.43 1 98.77 92 GLY A N 1
ATOM 703 C CA . GLY A 1 92 ? -1.482 -13.08 -0.708 1 98.77 92 GLY A CA 1
ATOM 704 C C . GLY A 1 92 ? -1.548 -11.566 -0.779 1 98.77 92 GLY A C 1
ATOM 705 O O . GLY A 1 92 ? -2.621 -10.978 -0.631 1 98.77 92 GLY A O 1
ATOM 706 N N . ALA A 1 93 ? -0.425 -10.965 -0.92 1 98.89 93 ALA A N 1
ATOM 707 C CA . ALA A 1 93 ? -0.305 -9.527 -1.145 1 98.89 93 ALA A CA 1
ATOM 708 C C . ALA A 1 93 ? 0.396 -9.236 -2.469 1 98.89 93 ALA A C 1
ATOM 710 O O . ALA A 1 93 ? 1.08 -10.101 -3.02 1 98.89 93 ALA A O 1
ATOM 711 N N . GLN A 1 94 ? 0.232 -8.063 -2.926 1 98.75 94 GLN A N 1
ATOM 712 C CA . GLN A 1 94 ? 0.736 -7.716 -4.25 1 98.75 94 GLN A CA 1
ATOM 713 C C . GLN A 1 94 ? 2.134 -7.11 -4.165 1 98.75 94 GLN A C 1
ATOM 715 O O . GLN A 1 94 ? 2.744 -6.798 -5.19 1 98.75 94 GLN A O 1
ATOM 720 N N . ASP A 1 95 ? 2.615 -6.871 -2.936 1 98.7 95 ASP A N 1
ATOM 721 C CA . ASP A 1 95 ? 3.925 -6.272 -2.703 1 98.7 95 ASP A CA 1
ATOM 722 C C . ASP A 1 95 ? 4.218 -6.154 -1.209 1 98.7 95 ASP A C 1
ATOM 724 O O . ASP A 1 95 ? 3.332 -6.37 -0.379 1 98.7 95 ASP A O 1
ATOM 728 N N . CYS A 1 96 ? 5.413 -5.845 -0.888 1 98.75 96 CYS A N 1
ATOM 729 C CA . CYS A 1 96 ? 5.835 -5.433 0.446 1 98.75 96 CYS A CA 1
ATOM 730 C C . CYS A 1 96 ? 7.179 -4.716 0.396 1 98.75 96 CYS A C 1
ATOM 732 O O . CYS A 1 96 ? 7.83 -4.682 -0.65 1 98.75 96 CYS A O 1
ATOM 734 N N . TRP A 1 97 ? 7.498 -4.068 1.439 1 98.41 97 TRP A N 1
ATOM 735 C CA . TRP A 1 97 ? 8.809 -3.435 1.541 1 98.41 97 TRP A CA 1
ATOM 736 C C . TRP A 1 97 ? 9.837 -4.402 2.119 1 98.41 97 TRP A C 1
ATOM 738 O O . TRP A 1 97 ? 9.498 -5.526 2.497 1 98.41 97 TRP A O 1
ATOM 748 N N . GLN A 1 98 ? 11.08 -4.041 2.125 1 98.44 98 GLN A N 1
ATOM 749 C CA . GLN A 1 98 ? 12.178 -4.937 2.471 1 98.44 98 GLN A CA 1
ATOM 750 C C . GLN A 1 98 ? 12.456 -4.911 3.972 1 98.44 98 GLN A C 1
ATOM 752 O O . GLN A 1 98 ? 13.195 -5.753 4.486 1 98.44 98 GLN A O 1
ATOM 757 N N . ALA A 1 99 ? 11.912 -3.927 4.73 1 98.34 99 ALA A N 1
ATOM 758 C CA . ALA A 1 99 ? 12.116 -3.798 6.17 1 98.34 99 ALA A CA 1
ATOM 759 C C . ALA A 1 99 ? 10.854 -4.179 6.939 1 98.34 99 ALA A C 1
ATOM 761 O O . ALA A 1 99 ? 9.743 -4.064 6.417 1 98.34 99 ALA A O 1
ATOM 762 N N . ASP A 1 100 ? 11.04 -4.532 8.205 1 98.36 100 ASP A N 1
ATOM 763 C CA . ASP A 1 100 ? 9.911 -4.947 9.032 1 98.36 100 ASP A CA 1
ATOM 764 C C . ASP A 1 100 ? 9.21 -3.739 9.65 1 98.36 100 ASP A C 1
ATOM 766 O O . ASP A 1 100 ? 8.038 -3.82 10.025 1 98.36 100 ASP A O 1
ATOM 770 N N . GLU A 1 101 ? 9.927 -2.672 9.908 1 97.81 101 GLU A N 1
ATOM 771 C CA . GLU A 1 101 ? 9.411 -1.428 10.473 1 97.81 101 GLU A CA 1
ATOM 772 C C . GLU A 1 101 ? 10.343 -0.258 10.175 1 97.81 101 GLU A C 1
ATOM 774 O O . GLU A 1 101 ? 11.502 -0.459 9.804 1 97.81 101 GLU A O 1
ATOM 779 N N . GLY A 1 102 ? 9.859 0.992 10.235 1 96.96 102 GLY A N 1
ATOM 780 C CA . GLY A 1 102 ? 10.729 2.15 10.109 1 96.96 102 GLY A CA 1
ATOM 781 C C . GLY A 1 102 ? 10.082 3.305 9.368 1 96.96 102 GLY A C 1
ATOM 782 O O . GLY A 1 102 ? 8.859 3.35 9.225 1 96.96 102 GLY A O 1
ATOM 783 N N . ALA A 1 103 ? 10.988 4.291 8.982 1 95.83 103 ALA A N 1
ATOM 784 C CA . ALA A 1 103 ? 10.563 5.515 8.308 1 95.83 103 ALA A CA 1
ATOM 785 C C . ALA A 1 103 ? 10.344 5.274 6.818 1 95.83 103 ALA A C 1
ATOM 787 O O . ALA A 1 103 ? 11.057 5.833 5.981 1 95.83 103 ALA A O 1
ATOM 788 N N . PHE A 1 104 ? 9.342 4.432 6.567 1 97.58 104 PHE A N 1
ATOM 789 C CA . PHE A 1 104 ? 8.976 4.078 5.201 1 97.58 104 PHE A CA 1
ATOM 790 C C . PHE A 1 104 ? 7.518 4.424 4.924 1 97.58 104 PHE A C 1
ATOM 792 O O . PHE A 1 104 ? 6.669 3.534 4.841 1 97.58 104 PHE A O 1
ATOM 799 N N . THR A 1 105 ? 7.283 5.731 4.713 1 97.39 105 THR A N 1
ATOM 800 C CA . THR A 1 105 ? 5.945 6.28 4.528 1 97.39 105 THR A CA 1
ATOM 801 C C . THR A 1 105 ? 5.252 5.626 3.336 1 97.39 105 THR A C 1
ATOM 803 O O . THR A 1 105 ? 5.787 5.622 2.226 1 97.39 105 THR A O 1
ATOM 806 N N . GLY A 1 106 ? 4.132 5.009 3.577 1 97.56 106 GLY A N 1
ATOM 807 C CA . GLY A 1 106 ? 3.302 4.506 2.494 1 97.56 106 GLY A CA 1
ATOM 808 C C . GLY A 1 106 ? 3.647 3.085 2.089 1 97.56 106 GLY A C 1
ATOM 809 O O . GLY A 1 106 ? 3 2.51 1.212 1 97.56 106 GLY A O 1
ATOM 810 N N . GLU A 1 107 ? 4.632 2.487 2.714 1 98.11 107 GLU A N 1
ATOM 811 C CA . GLU A 1 107 ? 4.996 1.11 2.393 1 98.11 107 GLU A CA 1
ATOM 812 C C . GLU A 1 107 ? 4.299 0.123 3.325 1 98.11 107 GLU A C 1
ATOM 814 O O . GLU A 1 107 ? 3.708 0.522 4.331 1 98.11 107 GLU A O 1
ATOM 819 N N . VAL A 1 108 ? 4.346 -1.112 2.973 1 98.64 108 VAL A N 1
ATOM 820 C CA . VAL A 1 108 ? 3.676 -2.168 3.725 1 98.64 108 VAL A CA 1
ATOM 821 C C . VAL A 1 108 ? 4.706 -3.172 4.236 1 98.64 108 VAL A C 1
ATOM 823 O O . VAL A 1 108 ? 5.537 -3.663 3.469 1 98.64 108 VAL A O 1
ATOM 826 N N . SER A 1 109 ? 4.634 -3.5 5.466 1 98.8 109 SER A N 1
ATOM 827 C CA . SER A 1 109 ? 5.583 -4.365 6.159 1 98.8 109 SER A CA 1
ATOM 828 C C . SER A 1 109 ? 5.265 -5.838 5.922 1 98.8 109 SER A C 1
ATOM 830 O O . SER A 1 109 ? 4.124 -6.269 6.105 1 98.8 109 SER A O 1
ATOM 832 N N . PRO A 1 110 ? 6.3 -6.604 5.534 1 98.75 110 PRO A N 1
ATOM 833 C CA . PRO A 1 110 ? 6.045 -8.045 5.483 1 98.75 110 PRO A CA 1
ATOM 834 C C . PRO A 1 110 ? 5.687 -8.63 6.848 1 98.75 110 PRO A C 1
ATOM 836 O O . PRO A 1 110 ? 4.909 -9.584 6.93 1 98.75 110 PRO A O 1
ATOM 839 N N . LYS A 1 111 ? 6.22 -8.048 7.891 1 98.68 111 LYS A N 1
ATOM 840 C CA . LYS A 1 111 ? 5.871 -8.475 9.243 1 98.68 111 LYS A CA 1
ATOM 841 C C . LYS A 1 111 ? 4.393 -8.229 9.533 1 98.68 111 LYS A C 1
ATOM 843 O O . LYS A 1 111 ? 3.716 -9.085 10.106 1 98.68 111 LYS A O 1
ATOM 848 N N . HIS A 1 112 ? 3.881 -7.053 9.174 1 98.47 112 HIS A N 1
ATOM 849 C CA . HIS A 1 112 ? 2.47 -6.733 9.362 1 98.47 112 HIS A CA 1
ATOM 850 C C . HIS A 1 112 ? 1.581 -7.656 8.535 1 98.47 112 HIS A C 1
ATOM 852 O O . HIS A 1 112 ? 0.524 -8.087 9 1 98.47 112 HIS A O 1
ATOM 858 N N . LEU A 1 113 ? 2.025 -7.952 7.32 1 98.7 113 LEU A N 1
ATOM 859 C CA . LEU A 1 113 ? 1.291 -8.874 6.46 1 98.7 113 LEU A CA 1
ATOM 860 C C . LEU A 1 113 ? 1.203 -10.258 7.095 1 98.7 113 LEU A C 1
ATOM 862 O O . LEU A 1 113 ? 0.136 -10.875 7.103 1 98.7 113 LEU A O 1
ATOM 866 N N . ALA A 1 114 ? 2.307 -10.732 7.6 1 98.44 114 ALA A N 1
ATOM 867 C CA . ALA A 1 114 ? 2.341 -12.037 8.254 1 98.44 114 ALA A CA 1
ATOM 868 C C . ALA A 1 114 ? 1.37 -12.086 9.431 1 98.44 114 ALA A C 1
ATOM 870 O O . ALA A 1 114 ? 0.691 -13.094 9.643 1 98.44 114 ALA A O 1
ATOM 871 N N . GLN A 1 115 ? 1.267 -11.019 10.135 1 96.71 115 GLN A N 1
ATOM 872 C CA . GLN A 1 115 ? 0.385 -10.93 11.294 1 96.71 115 GLN A CA 1
ATOM 873 C C . GLN A 1 115 ? -1.079 -11.043 10.881 1 96.71 115 GLN A C 1
ATOM 875 O O . GLN A 1 115 ? -1.926 -11.448 11.681 1 96.71 115 GLN A O 1
ATOM 880 N N . LEU A 1 116 ? -1.36 -10.731 9.661 1 95.85 116 LEU A N 1
ATOM 881 C CA . LEU A 1 116 ? -2.733 -10.803 9.173 1 95.85 116 LEU A CA 1
ATOM 882 C C . LEU A 1 116 ? -3.006 -12.15 8.513 1 95.85 116 LEU A C 1
ATOM 884 O O . LEU A 1 116 ? -4.092 -12.373 7.972 1 95.85 116 LEU A O 1
ATOM 888 N N . GLY A 1 117 ? -2.028 -13.003 8.485 1 96.25 117 GLY A N 1
ATOM 889 C CA . GLY A 1 117 ? -2.233 -14.343 7.959 1 96.25 117 GLY A CA 1
ATOM 890 C C . GLY A 1 117 ? -1.946 -14.451 6.473 1 96.25 117 GLY A C 1
ATOM 891 O O . GLY A 1 117 ? -2.341 -15.424 5.828 1 96.25 117 GLY A O 1
ATOM 892 N N . VAL A 1 118 ? -1.279 -13.48 5.91 1 98.49 118 VAL A N 1
ATOM 893 C CA . VAL A 1 118 ? -0.876 -13.527 4.508 1 98.49 118 VAL A CA 1
ATOM 894 C C . VAL A 1 118 ? 0.169 -14.622 4.307 1 98.49 118 VAL A C 1
ATOM 896 O O . VAL A 1 118 ? 1.143 -14.705 5.059 1 98.49 118 VAL A O 1
ATOM 899 N N . ARG A 1 119 ? -0.009 -15.351 3.281 1 98.24 119 ARG A N 1
ATOM 900 C CA . ARG A 1 119 ? 0.863 -16.505 3.084 1 98.24 119 ARG A CA 1
ATOM 901 C C . ARG A 1 119 ? 1.872 -16.245 1.971 1 98.24 119 ARG A C 1
ATOM 903 O O . ARG A 1 119 ? 2.998 -16.744 2.017 1 98.24 119 ARG A O 1
ATOM 910 N N . TYR A 1 120 ? 1.498 -15.517 0.977 1 98.81 120 TYR A N 1
ATOM 911 C CA . TYR A 1 120 ? 2.321 -15.243 -0.196 1 98.81 120 TYR A CA 1
ATOM 912 C C . TYR A 1 120 ? 2.434 -13.744 -0.446 1 98.81 120 TYR A C 1
ATOM 914 O O . TYR A 1 120 ? 1.497 -12.991 -0.171 1 98.81 120 TYR A O 1
ATOM 922 N N . VAL A 1 121 ? 3.574 -13.314 -0.991 1 98.93 121 VAL A N 1
ATOM 923 C CA . VAL A 1 121 ? 3.688 -11.934 -1.452 1 98.93 121 VAL A CA 1
ATOM 924 C C . VAL A 1 121 ? 4.282 -11.907 -2.859 1 98.93 121 VAL A C 1
ATOM 926 O O . VAL A 1 121 ? 5.357 -12.463 -3.096 1 98.93 121 VAL A O 1
ATOM 929 N N . GLU A 1 122 ? 3.522 -11.314 -3.744 1 98.75 122 GLU A N 1
ATOM 930 C CA . GLU A 1 122 ? 3.988 -11.07 -5.106 1 98.75 122 GLU A CA 1
ATOM 931 C C . GLU A 1 122 ? 5.095 -10.02 -5.13 1 98.75 122 GLU A C 1
ATOM 933 O O . GLU A 1 122 ? 4.931 -8.925 -4.587 1 98.75 122 GLU A O 1
ATOM 938 N N . ILE A 1 123 ? 6.257 -10.365 -5.754 1 98.63 123 ILE A N 1
ATOM 939 C CA . ILE A 1 123 ? 7.414 -9.477 -5.774 1 98.63 123 ILE A CA 1
ATOM 940 C C . ILE A 1 123 ? 7.985 -9.404 -7.188 1 98.63 123 ILE A C 1
ATOM 942 O O . ILE A 1 123 ? 8.084 -10.421 -7.878 1 98.63 123 ILE A O 1
ATOM 946 N N . GLY A 1 124 ? 8.323 -8.2 -7.632 1 97.83 124 GLY A N 1
ATOM 947 C CA . GLY A 1 124 ? 9.092 -8.025 -8.853 1 97.83 124 GLY A CA 1
ATOM 948 C C . GLY A 1 124 ? 8.25 -8.135 -10.11 1 97.83 124 GLY A C 1
ATOM 949 O O . GLY A 1 124 ? 8.763 -8.467 -11.181 1 97.83 124 GLY A O 1
ATOM 950 N N . HIS A 1 125 ? 6.955 -7.976 -10 1 97.37 125 HIS A N 1
ATOM 951 C CA . HIS A 1 125 ? 6.115 -7.993 -11.193 1 97.37 125 HIS A CA 1
ATOM 952 C C . HIS A 1 125 ? 6.618 -7 -12.235 1 97.37 125 HIS A C 1
ATOM 954 O O . HIS A 1 125 ? 7.13 -5.934 -11.886 1 97.37 125 HIS A O 1
ATOM 960 N N . ALA A 1 126 ? 6.377 -7.281 -13.523 1 96 126 ALA A N 1
ATOM 961 C CA . ALA A 1 126 ? 6.873 -6.471 -14.632 1 96 126 ALA A CA 1
ATOM 962 C C . ALA A 1 126 ? 6.355 -5.038 -14.54 1 96 126 ALA A C 1
ATOM 964 O O . ALA A 1 126 ? 7.063 -4.092 -14.893 1 96 126 ALA A O 1
ATOM 965 N N . GLU A 1 127 ? 5.182 -4.869 -14.048 1 95.48 127 GLU A N 1
ATOM 966 C CA . GLU A 1 127 ? 4.586 -3.545 -13.899 1 95.48 127 GLU A CA 1
ATOM 967 C C . GLU A 1 127 ? 5.357 -2.704 -12.884 1 95.48 127 GLU A C 1
ATOM 969 O O . GLU A 1 127 ? 5.528 -1.498 -13.072 1 95.48 127 GLU A O 1
ATOM 974 N N . ARG A 1 128 ? 5.802 -3.307 -11.794 1 97.06 128 ARG A N 1
ATOM 975 C CA . ARG A 1 128 ? 6.547 -2.589 -10.764 1 97.06 128 ARG A CA 1
ATOM 976 C C . ARG A 1 128 ? 7.941 -2.215 -11.257 1 97.06 128 ARG A C 1
ATOM 978 O O . ARG A 1 128 ? 8.436 -1.125 -10.963 1 97.06 128 ARG A O 1
ATOM 985 N N . ARG A 1 129 ? 8.528 -3.097 -12.009 1 96.04 129 ARG A N 1
ATOM 986 C CA . ARG A 1 129 ? 9.836 -2.808 -12.587 1 96.04 129 ARG A CA 1
ATOM 987 C C . ARG A 1 129 ? 9.75 -1.668 -13.596 1 96.04 129 ARG A C 1
ATOM 989 O O . ARG A 1 129 ? 10.545 -0.728 -13.547 1 96.04 129 ARG A O 1
ATOM 996 N N . LYS A 1 130 ? 8.736 -1.755 -14.457 1 94.37 130 LYS A N 1
ATOM 997 C CA . LYS A 1 130 ? 8.603 -0.816 -15.568 1 94.37 130 LYS A CA 1
ATOM 998 C C . LYS A 1 130 ? 8.093 0.539 -15.085 1 94.37 130 LYS A C 1
ATOM 1000 O O . LYS A 1 130 ? 8.571 1.583 -15.533 1 94.37 130 LYS A O 1
ATOM 1005 N N . GLN A 1 131 ? 7.175 0.534 -14.126 1 93.81 131 GLN A N 1
ATOM 1006 C CA . GLN A 1 131 ? 6.442 1.754 -13.808 1 93.81 131 GLN A CA 1
ATOM 1007 C C . GLN A 1 131 ? 6.963 2.39 -12.523 1 93.81 131 GLN A C 1
ATOM 1009 O O . GLN A 1 131 ? 6.842 3.602 -12.33 1 93.81 131 GLN A O 1
ATOM 1014 N N . PHE A 1 132 ? 7.603 1.614 -11.636 1 94.2 132 PHE A N 1
ATOM 1015 C CA . PHE A 1 132 ? 7.946 2.142 -10.32 1 94.2 132 PHE A CA 1
ATOM 1016 C C . PHE A 1 132 ? 9.433 1.966 -10.037 1 94.2 132 PHE A C 1
ATOM 1018 O O . PHE A 1 132 ? 9.881 2.149 -8.903 1 94.2 132 PHE A O 1
ATOM 1025 N N . GLY A 1 133 ? 10.166 1.486 -11.019 1 92.79 133 GLY A N 1
ATOM 1026 C CA . GLY A 1 133 ? 11.618 1.467 -10.935 1 92.79 133 GLY A CA 1
ATOM 1027 C C . GLY A 1 133 ? 12.149 0.357 -10.048 1 92.79 133 GLY A C 1
ATOM 1028 O O . GLY A 1 133 ? 13.26 0.454 -9.522 1 92.79 133 GLY A O 1
ATOM 1029 N N . GLU A 1 134 ? 11.417 -0.608 -9.787 1 95.93 134 GLU A N 1
ATOM 1030 C CA . GLU A 1 134 ? 11.885 -1.713 -8.956 1 95.93 134 GLU A CA 1
ATOM 1031 C C . GLU A 1 134 ? 13.058 -2.438 -9.61 1 95.93 134 GLU A C 1
ATOM 1033 O O . GLU A 1 134 ? 13.016 -2.747 -10.802 1 95.93 134 GLU A O 1
ATOM 1038 N N . THR A 1 135 ? 14.09 -2.699 -8.801 1 96.11 135 THR A N 1
ATOM 1039 C CA . THR A 1 135 ? 15.331 -3.289 -9.292 1 96.11 135 THR A CA 1
ATOM 1040 C C . THR A 1 135 ? 15.474 -4.729 -8.806 1 96.11 135 THR A C 1
ATOM 1042 O O . THR A 1 135 ? 14.735 -5.168 -7.922 1 96.11 135 THR A O 1
ATOM 1045 N N . ASN A 1 136 ? 16.431 -5.418 -9.412 1 97.09 136 ASN A N 1
ATOM 1046 C CA . ASN A 1 136 ? 16.742 -6.758 -8.929 1 97.09 136 ASN A CA 1
ATOM 1047 C C . ASN A 1 136 ? 17.144 -6.744 -7.457 1 97.09 136 ASN A C 1
ATOM 1049 O O . ASN A 1 136 ? 16.811 -7.665 -6.709 1 97.09 136 ASN A O 1
ATOM 1053 N N . GLU A 1 137 ? 17.851 -5.693 -7.081 1 97.78 137 GLU A N 1
ATOM 1054 C CA . GLU A 1 137 ? 18.272 -5.574 -5.688 1 97.78 137 GLU A CA 1
ATOM 1055 C C . GLU A 1 137 ? 17.069 -5.488 -4.753 1 97.78 137 GLU A C 1
ATOM 1057 O O . GLU A 1 137 ? 17.035 -6.151 -3.714 1 97.78 137 GLU A O 1
ATOM 1062 N N . TRP A 1 138 ? 16.096 -4.662 -5.117 1 97.86 138 TRP A N 1
ATOM 1063 C CA . TRP A 1 138 ? 14.876 -4.575 -4.321 1 97.86 138 TRP A CA 1
ATOM 1064 C C . TRP A 1 138 ? 14.182 -5.931 -4.24 1 97.86 138 TRP A C 1
ATOM 1066 O O . TRP A 1 138 ? 13.732 -6.341 -3.167 1 97.86 138 TRP A O 1
ATOM 1076 N N . VAL A 1 139 ? 14.123 -6.606 -5.403 1 98.55 139 VAL A N 1
ATOM 1077 C CA . VAL A 1 139 ? 13.435 -7.892 -5.463 1 98.55 139 VAL A CA 1
ATOM 1078 C C . VAL A 1 139 ? 14.105 -8.881 -4.512 1 98.55 139 VAL A C 1
ATOM 1080 O O . VAL A 1 139 ? 13.426 -9.589 -3.764 1 98.55 139 VAL A O 1
ATOM 1083 N N . ILE A 1 140 ? 15.431 -8.927 -4.485 1 98.51 140 ILE A N 1
ATOM 1084 C CA . ILE A 1 140 ? 16.189 -9.818 -3.613 1 98.51 140 ILE A CA 1
ATOM 1085 C C . ILE A 1 140 ? 15.9 -9.479 -2.152 1 98.51 140 ILE A C 1
ATOM 1087 O O . ILE A 1 140 ? 15.576 -10.363 -1.355 1 98.51 140 ILE A O 1
ATOM 1091 N N . ASN A 1 141 ? 15.971 -8.224 -1.826 1 98.67 141 ASN A N 1
ATOM 1092 C CA . ASN A 1 141 ? 15.806 -7.785 -0.444 1 98.67 141 ASN A CA 1
ATOM 1093 C C . ASN A 1 141 ? 14.377 -8.002 0.045 1 98.67 141 ASN A C 1
ATOM 1095 O O . ASN A 1 141 ? 14.163 -8.42 1.184 1 98.67 141 ASN A O 1
ATOM 1099 N N . LYS A 1 142 ? 13.427 -7.719 -0.788 1 98.74 142 LYS A N 1
ATOM 1100 C CA . LYS A 1 142 ? 12.029 -7.955 -0.44 1 98.74 142 LYS A CA 1
ATOM 1101 C C . LYS A 1 142 ? 11.752 -9.445 -0.259 1 98.74 142 LYS A C 1
ATOM 1103 O O . LYS A 1 142 ? 11.015 -9.839 0.647 1 98.74 142 LYS A O 1
ATOM 1108 N N . SER A 1 143 ? 12.309 -10.269 -1.131 1 98.71 143 SER A N 1
ATOM 1109 C CA . SER A 1 143 ? 12.15 -11.715 -1.015 1 98.71 143 SER A CA 1
ATOM 1110 C C . SER A 1 143 ? 12.724 -12.23 0.3 1 98.71 143 SER A C 1
ATOM 1112 O O . SER A 1 143 ? 12.097 -13.045 0.98 1 98.71 143 SER A O 1
ATOM 1114 N N . ALA A 1 144 ? 13.874 -11.729 0.617 1 98.53 144 ALA A N 1
ATOM 1115 C CA . ALA A 1 144 ? 14.499 -12.112 1.88 1 98.53 144 ALA A CA 1
ATOM 1116 C C . ALA A 1 144 ? 13.649 -11.669 3.068 1 98.53 144 ALA A C 1
ATOM 1118 O O . ALA A 1 144 ? 13.543 -12.387 4.065 1 98.53 144 ALA A O 1
ATOM 1119 N N . ALA A 1 145 ? 13.098 -10.496 2.962 1 98.66 145 ALA A N 1
ATOM 1120 C CA . ALA A 1 145 ? 12.227 -9.981 4.015 1 98.66 145 ALA A CA 1
ATOM 1121 C C . ALA A 1 145 ? 10.999 -10.869 4.194 1 98.66 145 ALA A C 1
ATOM 1123 O O . ALA A 1 145 ? 10.578 -11.136 5.322 1 98.66 145 ALA A O 1
ATOM 1124 N N . CYS A 1 146 ? 10.413 -11.329 3.098 1 98.63 146 CYS A N 1
ATOM 1125 C CA . CYS A 1 146 ? 9.303 -12.272 3.171 1 98.63 146 CYS A CA 1
ATOM 1126 C C . CYS A 1 146 ? 9.724 -13.556 3.874 1 98.63 146 CYS A C 1
ATOM 1128 O O . CYS A 1 146 ? 9.055 -14.007 4.806 1 98.63 146 CYS A O 1
ATOM 1130 N N . SER A 1 147 ? 10.846 -14.103 3.462 1 97.64 147 SER A N 1
ATOM 1131 C CA . SER A 1 147 ? 11.333 -15.367 4.007 1 97.64 147 SER A CA 1
ATOM 1132 C C . SER A 1 147 ? 11.552 -15.272 5.513 1 97.64 147 SER A C 1
ATOM 1134 O O . SER A 1 147 ? 11.141 -16.161 6.262 1 97.64 147 SER A O 1
ATOM 1136 N N . ARG A 1 148 ? 12.092 -14.178 5.944 1 97.37 148 ARG A N 1
ATOM 1137 C CA . ARG A 1 148 ? 12.4 -14.088 7.368 1 97.37 148 ARG A CA 1
ATOM 1138 C C . ARG A 1 148 ? 11.131 -13.893 8.191 1 97.37 148 ARG A C 1
ATOM 1140 O O . ARG A 1 148 ? 11.138 -14.088 9.408 1 97.37 148 ARG A O 1
ATOM 1147 N N . ASN A 1 149 ? 10.015 -13.526 7.574 1 98.12 149 ASN A N 1
ATOM 1148 C CA . ASN A 1 149 ? 8.737 -13.387 8.264 1 98.12 149 ASN A CA 1
ATOM 1149 C C . ASN A 1 149 ? 7.802 -14.552 7.952 1 98.12 149 ASN A C 1
ATOM 1151 O O . ASN A 1 149 ? 6.583 -14.427 8.08 1 98.12 149 ASN A O 1
ATOM 1155 N N . SER A 1 150 ? 8.332 -15.64 7.364 1 97.74 150 SER A N 1
ATOM 1156 C CA . SER A 1 150 ? 7.615 -16.885 7.105 1 97.74 150 SER A CA 1
ATOM 1157 C C . SER A 1 150 ? 6.527 -16.688 6.055 1 97.74 150 SER A C 1
ATOM 1159 O O . SER A 1 150 ? 5.451 -17.282 6.149 1 97.74 150 SER A O 1
ATOM 1161 N N . ILE A 1 151 ? 6.705 -15.748 5.207 1 98.6 151 ILE A N 1
ATOM 1162 C CA . ILE A 1 151 ? 5.883 -15.552 4.018 1 98.6 151 ILE A CA 1
ATOM 1163 C C . ILE A 1 151 ? 6.585 -16.149 2.8 1 98.6 151 ILE A C 1
ATOM 1165 O O . ILE A 1 151 ? 7.801 -16.01 2.648 1 98.6 151 ILE A O 1
ATOM 1169 N N . ILE A 1 152 ? 5.901 -16.828 2.001 1 98.79 152 ILE A N 1
ATOM 1170 C CA . ILE A 1 152 ? 6.484 -17.402 0.794 1 98.79 152 ILE A CA 1
ATOM 1171 C C . ILE A 1 152 ? 6.573 -16.334 -0.295 1 98.79 152 ILE A C 1
ATOM 1173 O O . ILE A 1 152 ? 5.549 -15.839 -0.772 1 98.79 152 ILE A O 1
ATOM 1177 N N . PRO A 1 153 ? 7.785 -15.942 -0.685 1 98.83 153 PRO A N 1
ATOM 1178 C CA . PRO A 1 153 ? 7.886 -14.986 -1.79 1 98.83 153 PRO A CA 1
ATOM 1179 C C . PRO A 1 153 ? 7.446 -15.58 -3.127 1 98.83 153 PRO A C 1
ATOM 1181 O O . PRO A 1 153 ? 7.832 -16.702 -3.464 1 98.83 153 PRO A O 1
ATOM 1184 N N . TRP A 1 154 ? 6.565 -14.921 -3.744 1 98.82 154 TRP A N 1
ATOM 1185 C CA . TRP A 1 154 ? 6.093 -15.196 -5.097 1 98.82 154 TRP A CA 1
ATOM 1186 C C . TRP A 1 154 ? 6.765 -14.272 -6.106 1 98.82 154 TRP A C 1
ATOM 1188 O O . TRP A 1 154 ? 6.277 -13.17 -6.37 1 98.82 154 TRP A O 1
ATOM 1198 N N . ILE A 1 155 ? 7.914 -14.679 -6.689 1 98.79 155 ILE A N 1
ATOM 1199 C CA . ILE A 1 155 ? 8.815 -13.796 -7.422 1 98.79 155 ILE A CA 1
ATOM 1200 C C . ILE A 1 155 ? 8.522 -13.886 -8.918 1 98.79 155 ILE A C 1
ATOM 1202 O O . ILE A 1 155 ? 8.626 -14.961 -9.514 1 98.79 155 ILE A O 1
ATOM 1206 N N . CYS A 1 156 ? 8.197 -12.76 -9.476 1 98.39 156 CYS A N 1
ATOM 1207 C CA . CYS A 1 156 ? 7.976 -12.702 -10.916 1 98.39 156 CYS A CA 1
ATOM 1208 C C . CYS A 1 156 ? 9.297 -12.577 -11.666 1 98.39 156 CYS A C 1
ATOM 1210 O O . CYS A 1 156 ? 10.113 -11.708 -11.353 1 98.39 156 CYS A O 1
ATOM 1212 N N . ILE A 1 157 ? 9.474 -13.438 -12.62 1 98.27 157 ILE A N 1
ATOM 1213 C CA . ILE A 1 157 ? 10.703 -13.485 -13.404 1 98.27 157 ILE A CA 1
ATOM 1214 C C . ILE A 1 157 ? 10.364 -13.635 -14.885 1 98.27 157 ILE A C 1
ATOM 1216 O O . ILE A 1 157 ? 9.311 -14.172 -15.237 1 98.27 157 ILE A O 1
ATOM 1220 N N . GLY A 1 158 ? 11.209 -13.15 -15.732 1 97.74 158 GLY A N 1
ATOM 1221 C CA . GLY A 1 158 ? 10.981 -13.278 -17.162 1 97.74 158 GLY A CA 1
ATOM 1222 C C . GLY A 1 158 ? 12.001 -12.528 -17.998 1 97.74 158 GLY A C 1
ATOM 1223 O O . GLY A 1 158 ? 12.639 -11.591 -17.515 1 97.74 158 GLY A O 1
ATOM 1224 N N . GLU A 1 159 ? 12.167 -12.971 -19.211 1 97.85 159 GLU A N 1
ATOM 1225 C CA . GLU A 1 159 ? 13.007 -12.249 -20.161 1 97.85 159 GLU A CA 1
ATOM 1226 C C . GLU A 1 159 ? 12.225 -11.139 -20.857 1 97.85 159 GLU A C 1
ATOM 1228 O O . GLU A 1 159 ? 11.021 -11.272 -21.089 1 97.85 159 GLU A O 1
ATOM 1233 N N . ILE A 1 160 ? 12.923 -10.135 -21.193 1 95.49 160 ILE A N 1
ATOM 1234 C CA . ILE A 1 160 ? 12.295 -8.967 -21.801 1 95.49 160 ILE A CA 1
ATOM 1235 C C . ILE A 1 160 ? 11.924 -9.276 -23.25 1 95.49 160 ILE A C 1
ATOM 1237 O O . ILE A 1 160 ? 10.812 -8.974 -23.69 1 95.49 160 ILE A O 1
ATOM 1241 N N . ASN A 1 161 ? 12.875 -9.932 -23.965 1 94.84 161 ASN A N 1
ATOM 1242 C CA . ASN A 1 161 ? 12.671 -10.226 -25.379 1 94.84 161 ASN A CA 1
ATOM 1243 C C . ASN A 1 161 ? 12.655 -11.729 -25.643 1 94.84 161 ASN A C 1
ATOM 1245 O O . ASN A 1 161 ? 13.357 -12.489 -24.973 1 94.84 161 ASN A O 1
ATOM 1249 N N . LYS A 1 162 ? 11.906 -12.011 -26.651 1 93.83 162 LYS A N 1
ATOM 1250 C CA . LYS A 1 162 ? 11.893 -13.408 -27.077 1 93.83 162 LYS A CA 1
ATOM 1251 C C . LYS A 1 162 ? 13.204 -13.786 -27.76 1 93.83 162 LYS A C 1
ATOM 1253 O O . LYS A 1 162 ? 13.76 -12.997 -28.527 1 93.83 162 LYS A O 1
ATOM 1258 N N . GLY A 1 163 ? 13.72 -14.937 -27.461 1 93.43 163 GLY A N 1
ATOM 1259 C CA . GLY A 1 163 ? 14.942 -15.472 -28.04 1 93.43 163 GLY A CA 1
ATOM 1260 C C . GLY A 1 163 ? 15.033 -16.984 -27.951 1 93.43 163 GLY A C 1
ATOM 1261 O O . GLY A 1 163 ? 14.013 -17.666 -27.834 1 93.43 163 GLY A O 1
ATOM 1262 N N . ASP A 1 164 ? 16.259 -17.441 -28.182 1 96.24 164 ASP A N 1
ATOM 1263 C CA . ASP A 1 164 ? 16.421 -18.883 -28.027 1 96.24 164 ASP A CA 1
ATOM 1264 C C . ASP A 1 164 ? 16.342 -19.29 -26.557 1 96.24 164 ASP A C 1
ATOM 1266 O O . ASP A 1 164 ? 16.579 -18.471 -25.667 1 96.24 164 ASP A O 1
ATOM 1270 N N . ILE A 1 165 ? 16.002 -20.502 -26.352 1 97.48 165 ILE A N 1
ATOM 1271 C CA . ILE A 1 165 ? 15.677 -21.042 -25.036 1 97.48 165 ILE A CA 1
ATOM 1272 C C . ILE A 1 165 ? 16.845 -20.809 -24.08 1 97.48 165 ILE A C 1
ATOM 1274 O O . ILE A 1 165 ? 16.647 -20.375 -22.943 1 97.48 165 ILE A O 1
ATOM 1278 N N . GLU A 1 166 ? 18.05 -21.043 -24.482 1 97.57 166 GLU A N 1
ATOM 1279 C CA . GLU A 1 166 ? 19.211 -20.935 -23.604 1 97.57 166 GLU A CA 1
ATOM 1280 C C . GLU A 1 166 ? 19.472 -19.485 -23.209 1 97.57 166 GLU A C 1
ATOM 1282 O O . GLU A 1 166 ? 19.743 -19.192 -22.042 1 97.57 166 GLU A O 1
ATOM 1287 N N . ALA A 1 167 ? 19.41 -18.596 -24.171 1 97.89 167 ALA A N 1
ATOM 1288 C CA . ALA A 1 167 ? 19.621 -17.177 -23.9 1 97.89 167 ALA A CA 1
ATOM 1289 C C . ALA A 1 167 ? 18.547 -16.633 -22.961 1 97.89 167 ALA A C 1
ATOM 1291 O O . ALA A 1 167 ? 18.852 -15.89 -22.025 1 97.89 167 ALA A O 1
ATOM 1292 N N . CYS A 1 168 ? 17.33 -16.977 -23.24 1 98.22 168 CYS A N 1
ATOM 1293 C CA . CYS A 1 168 ? 16.228 -16.583 -22.37 1 98.22 168 CYS A CA 1
ATOM 1294 C C . CYS A 1 168 ? 16.396 -17.174 -20.975 1 98.22 168 CYS A C 1
ATOM 1296 O O . CYS A 1 168 ? 16.241 -16.471 -19.975 1 98.22 168 CYS A O 1
ATOM 1298 N N . GLY A 1 169 ? 16.742 -18.481 -20.899 1 98.38 169 GLY A N 1
ATOM 1299 C CA . GLY A 1 169 ? 16.99 -19.136 -19.625 1 98.38 169 GLY A CA 1
ATOM 1300 C C . GLY A 1 169 ? 18.074 -18.458 -18.807 1 98.38 169 GLY A C 1
ATOM 1301 O O . GLY A 1 169 ? 17.929 -18.287 -17.595 1 98.38 169 GLY A O 1
ATOM 1302 N N . ASP A 1 170 ? 19.147 -18.039 -19.492 1 98.43 170 ASP A N 1
ATOM 1303 C CA . ASP A 1 170 ? 20.252 -17.375 -18.807 1 98.43 170 ASP A CA 1
ATOM 1304 C C . ASP A 1 170 ? 19.811 -16.033 -18.226 1 98.43 170 ASP A C 1
ATOM 1306 O O . ASP A 1 170 ? 20.174 -15.69 -17.099 1 98.43 170 ASP A O 1
ATOM 1310 N N . GLU A 1 171 ? 19.096 -15.302 -19.009 1 98.14 171 GLU A N 1
ATOM 1311 C CA . GLU A 1 171 ? 18.583 -14.022 -18.532 1 98.14 171 GLU A CA 1
ATOM 1312 C C . GLU A 1 171 ? 17.699 -14.204 -17.302 1 98.14 171 GLU A C 1
ATOM 1314 O O . GLU A 1 171 ? 17.827 -13.466 -16.323 1 98.14 171 GLU A O 1
ATOM 1319 N N . VAL A 1 172 ? 16.853 -15.14 -17.33 1 98.54 172 VAL A N 1
ATOM 1320 C CA . VAL A 1 172 ? 15.94 -15.405 -16.223 1 98.54 172 VAL A CA 1
ATOM 1321 C C . VAL A 1 172 ? 16.72 -15.962 -15.033 1 98.54 172 VAL A C 1
ATOM 1323 O O . VAL A 1 172 ? 16.423 -15.636 -13.881 1 98.54 172 VAL A O 1
ATOM 1326 N N . TRP A 1 173 ? 17.716 -16.807 -15.276 1 98.43 173 TRP A N 1
ATOM 1327 C CA . TRP A 1 173 ? 18.541 -17.375 -14.215 1 98.43 173 TRP A CA 1
ATOM 1328 C C . TRP A 1 173 ? 19.226 -16.277 -13.409 1 98.43 173 TRP A C 1
ATOM 1330 O O . TRP A 1 173 ? 19.364 -16.388 -12.189 1 98.43 173 TRP A O 1
ATOM 1340 N N . GLU A 1 174 ? 19.611 -15.236 -14.028 1 98.07 174 GLU A N 1
ATOM 1341 C CA . GLU A 1 174 ? 20.243 -14.106 -13.355 1 98.07 174 GLU A CA 1
ATOM 1342 C C . GLU A 1 174 ? 19.288 -13.451 -12.361 1 98.07 174 GLU A C 1
ATOM 1344 O O . GLU A 1 174 ? 19.724 -12.777 -11.425 1 98.07 174 GLU A O 1
ATOM 1349 N N . GLN A 1 175 ? 18.042 -13.607 -12.569 1 98.25 175 GLN A N 1
ATOM 1350 C CA . GLN A 1 175 ? 17.029 -13.093 -11.654 1 98.25 175 GLN A CA 1
ATOM 1351 C C . GLN A 1 175 ? 16.786 -14.063 -10.501 1 98.25 175 GLN A C 1
ATOM 1353 O O . GLN A 1 175 ? 16.494 -13.642 -9.38 1 98.25 175 GLN A O 1
ATOM 1358 N N . ILE A 1 176 ? 16.934 -15.353 -10.716 1 98.15 176 ILE A N 1
ATOM 1359 C CA . ILE A 1 176 ? 16.594 -16.41 -9.77 1 98.15 176 ILE A CA 1
ATOM 1360 C C . ILE A 1 176 ? 17.754 -16.626 -8.8 1 98.15 176 ILE A C 1
ATOM 1362 O O . ILE A 1 176 ? 17.552 -16.688 -7.585 1 98.15 176 ILE A O 1
ATOM 1366 N N . LYS A 1 177 ? 18.955 -16.729 -9.278 1 97.65 177 LYS A N 1
ATOM 1367 C CA . LYS A 1 177 ? 20.119 -17.176 -8.518 1 97.65 177 LYS A CA 1
ATOM 1368 C C . LYS A 1 177 ? 20.341 -16.3 -7.288 1 97.65 177 LYS A C 1
ATOM 1370 O O . LYS A 1 177 ? 20.512 -16.811 -6.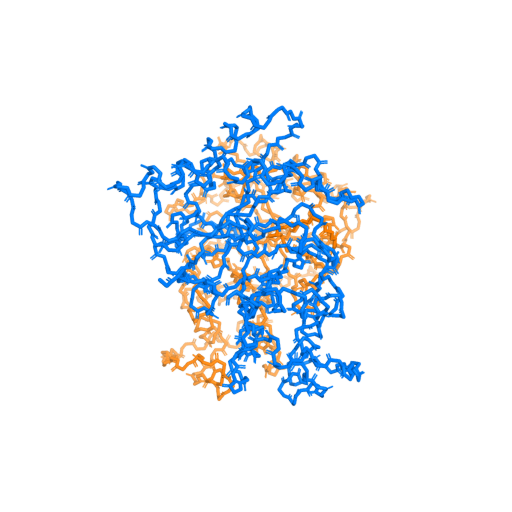179 1 97.65 177 LYS A O 1
ATOM 1375 N N . PRO A 1 178 ? 20.333 -14.957 -7.465 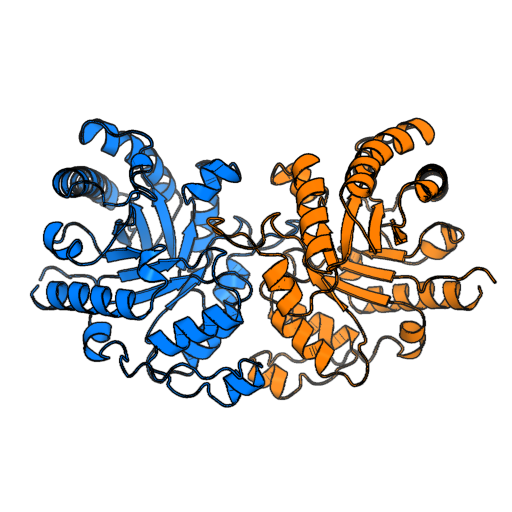1 97.45 178 PRO A N 1
ATOM 1376 C CA . PRO A 1 178 ? 20.543 -14.144 -6.265 1 97.45 178 PRO A CA 1
ATOM 1377 C C . PRO A 1 178 ? 19.456 -14.354 -5.212 1 97.45 178 PRO A C 1
ATOM 1379 O O . PRO A 1 178 ? 19.726 -14.253 -4.013 1 97.45 178 PRO A O 1
ATOM 1382 N N . VAL A 1 179 ? 18.207 -14.598 -5.602 1 97.75 179 VAL A N 1
ATOM 1383 C CA . VAL A 1 179 ? 17.13 -14.865 -4.654 1 97.75 179 VAL A CA 1
ATOM 1384 C C . VAL A 1 179 ? 17.41 -16.167 -3.907 1 97.75 179 VAL A C 1
ATOM 1386 O O . VAL A 1 179 ? 17.279 -16.227 -2.682 1 97.75 179 VAL A O 1
ATOM 1389 N N . LEU A 1 180 ? 17.813 -17.215 -4.643 1 97.03 180 LEU A N 1
ATOM 1390 C CA . LEU A 1 180 ? 18.146 -18.497 -4.033 1 97.03 180 LEU A CA 1
ATOM 1391 C C . LEU A 1 180 ? 19.255 -18.335 -2.998 1 97.03 180 LEU A C 1
ATOM 1393 O O . LEU A 1 180 ? 19.244 -19.002 -1.961 1 97.03 180 LEU A O 1
ATOM 1397 N N . ASP A 1 181 ? 20.155 -17.445 -3.27 1 95.67 181 ASP A N 1
ATOM 1398 C CA . ASP A 1 181 ? 21.319 -17.25 -2.41 1 95.67 181 ASP A CA 1
ATOM 1399 C C . ASP A 1 181 ? 20.945 -16.479 -1.147 1 95.67 181 ASP A C 1
ATOM 1401 O O . ASP A 1 181 ? 21.659 -16.537 -0.143 1 95.67 181 ASP A O 1
ATOM 1405 N N . ASN A 1 182 ? 19.821 -15.748 -1.193 1 95.46 182 ASN A N 1
ATOM 1406 C CA . ASN A 1 182 ? 19.539 -14.823 -0.1 1 95.46 182 ASN A CA 1
ATOM 1407 C C . ASN A 1 182 ? 18.264 -15.207 0.645 1 95.46 182 ASN A C 1
ATOM 1409 O O . ASN A 1 182 ? 17.897 -14.563 1.629 1 95.46 182 ASN A O 1
ATOM 1413 N N . CYS A 1 183 ? 17.597 -16.204 0.164 1 95.5 183 CYS A N 1
ATOM 1414 C CA . CYS A 1 183 ? 16.355 -16.647 0.789 1 95.5 183 CYS A CA 1
ATOM 1415 C C . CYS A 1 183 ? 16.452 -18.105 1.222 1 95.5 183 CYS A C 1
ATOM 1417 O O . CYS A 1 183 ? 17.264 -18.863 0.687 1 95.5 183 CYS A O 1
ATOM 1419 N N . THR A 1 184 ? 15.684 -18.44 2.196 1 92.77 184 THR A N 1
ATOM 1420 C CA . THR A 1 184 ? 15.586 -19.82 2.657 1 92.77 184 THR A CA 1
ATOM 1421 C C . THR A 1 184 ? 14.126 -20.254 2.758 1 92.77 184 THR A C 1
ATOM 1423 O O . THR A 1 184 ? 13.239 -19.424 2.967 1 92.77 184 THR A O 1
ATOM 1426 N N . GLY A 1 185 ? 13.891 -21.528 2.508 1 94.88 185 GLY A N 1
ATOM 1427 C CA . GLY A 1 185 ? 12.554 -22.074 2.68 1 94.88 185 GLY A CA 1
ATOM 1428 C C . GLY A 1 185 ? 11.799 -22.224 1.373 1 94.88 185 GLY A C 1
ATOM 1429 O O . GLY A 1 185 ? 12.38 -22.601 0.353 1 94.88 185 GLY A O 1
ATOM 1430 N N . GLN A 1 186 ? 10.509 -22.008 1.416 1 97.09 186 GLN A N 1
ATOM 1431 C CA . GLN A 1 186 ? 9.657 -22.168 0.242 1 97.09 186 GLN A CA 1
ATOM 1432 C C . GLN A 1 186 ? 9.696 -20.924 -0.641 1 97.09 186 GLN A C 1
ATOM 1434 O O . GLN A 1 186 ? 9.607 -19.8 -0.143 1 97.09 186 GLN A O 1
ATOM 1439 N N . LEU A 1 187 ? 9.865 -21.111 -1.907 1 97.9 187 LEU A N 1
ATOM 1440 C CA . LEU A 1 187 ? 9.886 -20.052 -2.91 1 97.9 187 LEU A CA 1
ATOM 1441 C C . LEU A 1 187 ? 9.011 -20.417 -4.105 1 97.9 187 LEU A C 1
ATOM 1443 O O . LEU A 1 187 ? 8.975 -21.577 -4.521 1 97.9 187 LEU A O 1
ATOM 1447 N N . VAL A 1 188 ? 8.322 -19.425 -4.614 1 98.55 188 VAL A N 1
ATOM 1448 C CA . VAL A 1 188 ? 7.618 -19.59 -5.882 1 98.55 188 VAL A CA 1
ATOM 1449 C C . VAL A 1 188 ? 8.185 -18.622 -6.917 1 98.55 188 VAL A C 1
ATOM 1451 O O . VAL A 1 188 ? 8.279 -17.418 -6.664 1 98.55 188 VAL A O 1
ATOM 1454 N N . PHE A 1 189 ? 8.632 -19.124 -8.026 1 98.6 189 PHE A N 1
ATOM 1455 C CA . PHE A 1 189 ? 8.989 -18.297 -9.172 1 98.6 189 PHE A CA 1
ATOM 1456 C C . PHE A 1 189 ? 7.888 -18.329 -10.226 1 98.6 189 PHE A C 1
ATOM 1458 O O . PHE A 1 189 ? 7.537 -19.397 -10.732 1 98.6 189 PHE A O 1
ATOM 1465 N N . ALA A 1 190 ? 7.313 -17.182 -10.467 1 98.36 190 ALA A N 1
ATOM 1466 C CA . ALA A 1 190 ? 6.321 -17.035 -11.529 1 98.36 190 ALA A CA 1
ATOM 1467 C C . ALA A 1 190 ? 6.977 -16.603 -12.837 1 98.36 190 ALA A C 1
ATOM 1469 O O . ALA A 1 190 ? 7.389 -15.449 -12.981 1 98.36 190 ALA A O 1
ATOM 1470 N N . TYR A 1 191 ? 7.081 -17.506 -13.729 1 98.2 191 TYR A N 1
ATOM 1471 C CA . TYR A 1 191 ? 7.672 -17.219 -15.031 1 98.2 191 TYR A CA 1
ATOM 1472 C C . TYR A 1 191 ? 6.685 -16.48 -15.927 1 98.2 191 TYR A C 1
ATOM 1474 O O . TYR A 1 191 ? 5.649 -17.031 -16.306 1 98.2 191 TYR A O 1
ATOM 1482 N N . GLU A 1 192 ? 7.05 -15.26 -16.159 1 96.84 192 GLU A N 1
ATOM 1483 C CA . GLU A 1 192 ? 6.25 -14.357 -16.982 1 96.84 192 GLU A CA 1
ATOM 1484 C C . GLU A 1 192 ? 7.1 -13.696 -18.063 1 96.84 192 GLU A C 1
ATOM 1486 O O . GLU A 1 192 ? 7.558 -12.564 -17.895 1 96.84 192 GLU A O 1
ATOM 1491 N N . PRO A 1 193 ? 7.269 -14.415 -19.204 1 96.39 193 PRO A N 1
ATOM 1492 C CA . PRO A 1 193 ? 7.965 -13.683 -20.265 1 96.39 193 PRO A CA 1
ATOM 1493 C C . PRO A 1 193 ? 7.355 -12.309 -20.532 1 96.39 193 PRO A C 1
ATOM 1495 O O . PRO A 1 193 ? 6.176 -12.21 -20.882 1 96.39 193 PRO A O 1
ATOM 1498 N N . VAL A 1 194 ? 8.166 -11.301 -20.381 1 95.33 194 VAL A N 1
ATOM 1499 C CA . VAL A 1 194 ? 7.664 -9.931 -20.365 1 95.33 194 VAL A CA 1
ATOM 1500 C C . VAL A 1 194 ? 6.953 -9.626 -21.682 1 95.33 194 VAL A C 1
ATOM 1502 O O . VAL A 1 194 ? 5.918 -8.955 -21.695 1 95.33 194 VAL A O 1
ATOM 1505 N N . TRP A 1 195 ? 7.458 -10.128 -22.787 1 93.13 195 TRP A N 1
ATOM 1506 C CA . TRP A 1 195 ? 6.907 -9.896 -24.118 1 93.13 195 TRP A CA 1
ATOM 1507 C C . TRP A 1 195 ? 5.547 -10.57 -24.269 1 93.13 195 TRP A C 1
ATOM 1509 O O . TRP A 1 195 ? 4.812 -10.292 -25.22 1 93.13 195 TRP A O 1
ATOM 1519 N N . ALA A 1 196 ? 5.141 -11.444 -23.363 1 90.96 196 ALA A N 1
ATOM 1520 C CA . ALA A 1 196 ? 3.882 -12.179 -23.454 1 90.96 196 ALA A CA 1
ATOM 1521 C C . ALA A 1 196 ? 2.851 -11.624 -22.474 1 90.96 196 ALA A C 1
ATOM 1523 O O . ALA A 1 196 ? 1.698 -12.061 -22.464 1 90.96 196 ALA A O 1
ATOM 1524 N N . ILE A 1 197 ? 3.248 -10.747 -21.598 1 87.9 197 ILE A N 1
ATOM 1525 C CA . ILE A 1 197 ? 2.329 -10.183 -20.616 1 87.9 197 ILE A CA 1
ATOM 1526 C C . ILE A 1 197 ? 1.301 -9.299 -21.319 1 87.9 197 ILE A C 1
ATOM 1528 O O . ILE A 1 197 ? 1.663 -8.416 -22.1 1 87.9 197 ILE A O 1
ATOM 1532 N N . GLY A 1 198 ? 0.03 -9.481 -21.031 1 80.56 198 GLY A N 1
ATOM 1533 C CA . GLY A 1 198 ? -1.042 -8.69 -21.615 1 80.56 198 GLY A CA 1
ATOM 1534 C C . GLY A 1 198 ? -1.363 -9.083 -23.045 1 80.56 198 GLY A C 1
ATOM 1535 O O . GLY A 1 198 ? -2.265 -8.514 -23.663 1 80.56 198 GLY A O 1
ATOM 1536 N N . ALA A 1 199 ? -0.618 -10.047 -23.571 1 81.29 199 ALA A N 1
ATOM 1537 C CA . ALA A 1 199 ? -0.906 -10.568 -24.905 1 81.29 199 ALA A CA 1
ATOM 1538 C C . ALA A 1 199 ? -2.197 -11.381 -24.909 1 81.29 199 ALA A C 1
ATOM 1540 O O . ALA A 1 199 ? -2.601 -11.922 -23.877 1 81.29 199 ALA A O 1
ATOM 1541 N N . PRO A 1 200 ? -2.799 -11.417 -26.045 1 81.41 200 PRO A N 1
ATOM 1542 C CA . PRO A 1 200 ? -4.049 -12.176 -26.124 1 81.41 200 PRO A CA 1
ATOM 1543 C C . PRO A 1 200 ? -3.848 -13.671 -25.887 1 81.41 200 PRO A C 1
ATOM 1545 O O . PRO A 1 200 ? -4.767 -14.357 -25.432 1 81.41 200 PRO A O 1
ATOM 1548 N N . LYS A 1 201 ? -2.645 -14.158 -26.339 1 83.28 201 LYS A N 1
ATOM 1549 C CA . LYS A 1 201 ? -2.327 -15.569 -26.138 1 83.28 201 LYS A CA 1
ATOM 1550 C C . LYS A 1 201 ? -1.046 -15.733 -25.324 1 83.28 201 LYS A C 1
ATOM 1552 O O . LYS A 1 201 ? -0.149 -14.89 -25.393 1 83.28 201 LYS A O 1
ATOM 1557 N N . PRO A 1 202 ? -1.055 -16.86 -24.581 1 88.61 202 PRO A N 1
ATOM 1558 C CA . PRO A 1 202 ? 0.198 -17.147 -23.879 1 88.61 202 PRO A CA 1
ATOM 1559 C C . PRO A 1 202 ? 1.362 -17.407 -24.833 1 88.61 202 PRO A C 1
ATOM 1561 O O . PRO A 1 202 ? 1.152 -17.585 -26.036 1 88.61 202 PRO A O 1
ATOM 1564 N N . ALA A 1 203 ? 2.576 -17.387 -24.265 1 92.01 203 ALA A N 1
ATOM 1565 C CA . ALA A 1 203 ? 3.73 -17.87 -25.019 1 92.01 203 ALA A CA 1
ATOM 1566 C C . ALA A 1 203 ? 3.514 -19.305 -25.493 1 92.01 203 ALA A C 1
ATOM 1568 O O . ALA A 1 203 ? 2.725 -20.048 -24.904 1 92.01 203 ALA A O 1
ATOM 1569 N N . GLU A 1 204 ? 4.181 -19.671 -26.513 1 93.59 204 GLU A N 1
ATOM 1570 C CA . GLU A 1 204 ? 4.073 -21.033 -27.027 1 93.59 204 GLU A CA 1
ATOM 1571 C C . GLU A 1 204 ? 4.535 -22.053 -25.991 1 93.59 204 GLU A C 1
ATOM 1573 O O . GLU A 1 204 ? 5.523 -21.828 -25.288 1 93.59 204 GLU A O 1
ATOM 1578 N N . SER A 1 205 ? 3.841 -23.19 -26.002 1 95.24 205 SER A N 1
ATOM 1579 C CA . SER A 1 205 ? 4.119 -24.228 -25.015 1 95.24 205 SER A CA 1
ATOM 1580 C C . SER A 1 205 ? 5.566 -24.701 -25.102 1 95.24 205 SER A C 1
ATOM 1582 O O . SER A 1 205 ? 6.207 -24.944 -24.078 1 95.24 205 SER A O 1
ATOM 1584 N N . ASP A 1 206 ? 6.074 -24.806 -26.306 1 95.9 206 ASP A N 1
ATOM 1585 C CA . ASP A 1 206 ? 7.449 -25.268 -26.475 1 95.9 206 ASP A CA 1
ATOM 1586 C C . ASP A 1 206 ? 8.436 -24.308 -25.815 1 95.9 206 ASP A C 1
ATOM 1588 O O . ASP A 1 206 ? 9.439 -24.737 -25.242 1 95.9 206 ASP A O 1
ATOM 1592 N N . HIS A 1 207 ? 8.159 -23.054 -25.956 1 96.76 207 HIS A N 1
ATOM 1593 C CA . HIS A 1 207 ? 9.017 -22.049 -25.339 1 96.76 207 HIS A CA 1
ATOM 1594 C C . HIS A 1 207 ? 8.96 -22.135 -23.817 1 96.76 207 HIS A C 1
ATOM 1596 O O . HIS A 1 207 ? 9.999 -22.155 -23.153 1 96.76 207 HIS A O 1
ATOM 1602 N N . ILE A 1 208 ? 7.786 -22.225 -23.281 1 97.1 208 ILE A N 1
ATOM 1603 C CA . ILE A 1 208 ? 7.588 -22.312 -21.838 1 97.1 208 ILE A CA 1
ATOM 1604 C C . ILE A 1 208 ? 8.286 -23.558 -21.296 1 97.1 208 ILE A C 1
ATOM 1606 O O . ILE A 1 208 ? 9.05 -23.479 -20.331 1 97.1 208 ILE A O 1
ATOM 1610 N N . ILE A 1 209 ? 8.04 -24.728 -21.95 1 97.64 209 ILE A N 1
ATOM 1611 C CA . ILE A 1 209 ? 8.625 -25.997 -21.53 1 97.64 209 ILE A CA 1
ATOM 1612 C C . ILE A 1 209 ? 10.149 -25.903 -21.577 1 97.64 209 ILE A C 1
ATOM 1614 O O . ILE A 1 209 ? 10.831 -26.323 -20.639 1 97.64 209 ILE A O 1
ATOM 1618 N N . GLY A 1 210 ? 10.659 -25.328 -22.648 1 97.98 210 GLY A N 1
ATOM 1619 C CA . GLY A 1 210 ? 12.098 -25.202 -22.816 1 97.98 210 GLY A CA 1
ATOM 1620 C C . GLY A 1 210 ? 12.754 -24.368 -21.731 1 97.98 210 GLY A C 1
ATOM 1621 O O . GLY A 1 210 ? 13.727 -24.801 -21.111 1 97.98 210 GLY A O 1
ATOM 1622 N N . VAL A 1 211 ? 12.247 -23.19 -21.472 1 98.2 211 VAL A N 1
ATOM 1623 C CA . VAL A 1 211 ? 12.853 -22.271 -20.514 1 98.2 211 VAL A CA 1
ATOM 1624 C C . VAL A 1 211 ? 12.713 -22.831 -19.101 1 98.2 211 VAL A C 1
ATOM 1626 O O . VAL A 1 211 ? 13.679 -22.85 -18.335 1 98.2 211 VAL A O 1
ATOM 1629 N N . VAL A 1 212 ? 11.562 -23.314 -18.721 1 97.99 212 VAL A N 1
ATOM 1630 C CA . VAL A 1 212 ? 11.323 -23.816 -17.372 1 97.99 212 VAL A CA 1
ATOM 1631 C C . VAL A 1 212 ? 12.19 -25.047 -17.116 1 97.99 212 VAL A C 1
ATOM 1633 O O . VAL A 1 212 ? 12.747 -25.206 -16.028 1 97.99 212 VAL A O 1
ATOM 1636 N N . SER A 1 213 ? 12.262 -25.943 -18.121 1 97.92 213 SER A N 1
ATOM 1637 C CA . SER A 1 213 ? 13.13 -27.107 -17.973 1 97.92 213 SER A CA 1
ATOM 1638 C C . SER A 1 213 ? 14.58 -26.691 -17.753 1 97.92 213 SER A C 1
ATOM 1640 O O . SER A 1 213 ? 15.285 -27.285 -16.934 1 97.92 213 SER A O 1
ATOM 1642 N N . TYR A 1 214 ? 15.015 -25.698 -18.537 1 98.06 214 TYR A N 1
ATOM 1643 C CA . TYR A 1 214 ? 16.353 -25.143 -18.373 1 98.06 214 TYR A CA 1
ATOM 1644 C C . TYR A 1 214 ? 16.563 -24.637 -16.951 1 98.06 214 TYR A C 1
ATOM 1646 O O . TYR A 1 214 ? 17.579 -24.941 -16.321 1 98.06 214 TYR A O 1
ATOM 1654 N N . LEU A 1 215 ? 15.632 -23.928 -16.395 1 97.94 215 LEU A N 1
ATOM 1655 C CA . LEU A 1 215 ? 15.713 -23.341 -15.061 1 97.94 215 LEU A CA 1
ATOM 1656 C C . LEU A 1 215 ? 15.704 -24.426 -13.989 1 97.94 215 LEU A C 1
ATOM 1658 O O . LEU A 1 215 ? 16.439 -24.337 -13.003 1 97.94 215 LEU A O 1
ATOM 1662 N N . ARG A 1 216 ? 14.874 -25.451 -14.144 1 96.42 216 ARG A N 1
ATOM 1663 C CA . ARG A 1 216 ? 14.805 -26.546 -13.182 1 96.42 216 ARG A CA 1
ATOM 1664 C C . ARG A 1 216 ? 16.149 -27.258 -13.067 1 96.42 216 ARG A C 1
ATOM 1666 O O . ARG A 1 216 ? 16.574 -27.618 -11.967 1 96.42 216 ARG A O 1
ATOM 1673 N N . LYS A 1 217 ? 16.717 -27.452 -14.214 1 96.17 217 LYS A N 1
ATOM 1674 C CA . LYS A 1 217 ? 18.036 -28.078 -14.202 1 96.17 217 LYS A CA 1
ATOM 1675 C C . LYS A 1 217 ? 19.03 -27.252 -13.39 1 96.17 217 LYS A C 1
ATOM 1677 O O . LYS A 1 217 ? 19.798 -27.799 -12.596 1 96.17 217 LYS A O 1
ATOM 1682 N N . LYS A 1 218 ? 19.014 -25.987 -13.613 1 96.27 218 LYS A N 1
ATOM 1683 C CA . LYS A 1 218 ? 19.917 -25.097 -12.889 1 96.27 218 LYS A CA 1
ATOM 1684 C C . LYS A 1 218 ? 19.6 -25.087 -11.397 1 96.27 218 LYS A C 1
ATOM 1686 O O . LYS A 1 218 ? 20.507 -25.119 -10.563 1 96.27 218 LYS A O 1
ATOM 1691 N N . ILE A 1 219 ? 18.331 -25.04 -11.019 1 95.97 219 ILE A N 1
ATOM 1692 C CA . ILE A 1 219 ? 17.895 -25.018 -9.627 1 95.97 219 ILE A CA 1
ATOM 1693 C C . ILE A 1 219 ? 18.305 -26.317 -8.938 1 95.97 219 ILE A C 1
ATOM 1695 O O . ILE A 1 219 ? 18.79 -26.299 -7.804 1 95.97 219 ILE A O 1
ATOM 1699 N N . ASP A 1 220 ? 18.095 -27.445 -9.62 1 93.64 220 ASP A N 1
ATOM 1700 C CA . ASP A 1 220 ? 18.453 -28.752 -9.076 1 93.64 220 ASP A CA 1
ATOM 1701 C C . ASP A 1 220 ? 19.954 -28.843 -8.81 1 93.64 220 ASP A C 1
ATOM 1703 O O . ASP A 1 220 ? 20.38 -29.468 -7.837 1 93.64 220 ASP A O 1
ATOM 1707 N N . ALA A 1 221 ? 20.689 -28.206 -9.668 1 93.06 221 ALA A N 1
ATOM 1708 C CA . ALA A 1 221 ? 22.141 -28.216 -9.508 1 93.06 221 ALA A CA 1
ATOM 1709 C C . ALA A 1 221 ? 22.562 -27.429 -8.27 1 93.06 221 ALA A C 1
ATOM 1711 O O . ALA A 1 221 ? 23.654 -27.638 -7.735 1 93.06 221 ALA A O 1
ATOM 1712 N N . GLU A 1 222 ? 21.685 -26.498 -7.852 1 90.69 222 GLU A N 1
ATOM 1713 C CA . GLU A 1 222 ? 21.974 -25.661 -6.691 1 90.69 222 GLU A CA 1
ATOM 1714 C C . GLU A 1 222 ? 21.547 -26.348 -5.397 1 90.69 222 GLU A C 1
ATOM 1716 O O . GLU A 1 222 ? 21.872 -25.879 -4.304 1 90.69 222 GLU A O 1
ATOM 1721 N N . LYS A 1 223 ? 20.789 -27.456 -5.427 1 86.14 223 LYS A N 1
ATOM 1722 C CA . LYS A 1 223 ? 20.178 -28.081 -4.258 1 86.14 223 LYS A CA 1
ATOM 1723 C C . LYS A 1 223 ? 21.241 -28.602 -3.295 1 86.14 223 LYS A C 1
ATOM 1725 O O . LYS A 1 223 ? 20.967 -28.806 -2.11 1 86.14 223 LYS A O 1
ATOM 1730 N N . GLU A 1 224 ? 22.396 -28.817 -3.838 1 80.59 224 GLU A N 1
ATOM 1731 C CA . GLU A 1 224 ? 23.464 -29.255 -2.944 1 80.59 224 GLU A CA 1
ATOM 1732 C C . GLU A 1 224 ? 23.862 -28.147 -1.974 1 80.59 224 GLU A C 1
ATOM 1734 O O . GLU A 1 224 ? 24.282 -28.421 -0.848 1 80.59 224 GLU A O 1
ATOM 1739 N N . THR A 1 225 ? 23.645 -26.972 -2.338 1 81.3 225 THR A N 1
ATOM 1740 C CA . THR A 1 225 ? 24.13 -25.84 -1.557 1 81.3 225 THR A CA 1
ATOM 1741 C C . THR A 1 225 ? 22.97 -25.106 -0.89 1 81.3 225 THR A C 1
ATOM 1743 O O . THR A 1 225 ? 23.172 -24.351 0.063 1 81.3 225 THR A O 1
ATOM 1746 N N . ASN A 1 226 ? 21.794 -25.306 -1.441 1 81.15 226 ASN A N 1
ATOM 1747 C CA . ASN A 1 226 ? 20.639 -24.652 -0.837 1 81.15 226 ASN A CA 1
ATOM 1748 C C . ASN A 1 226 ? 19.48 -25.626 -0.645 1 81.15 226 ASN A C 1
ATOM 1750 O O . ASN A 1 226 ? 19.346 -26.594 -1.395 1 81.15 226 ASN A O 1
ATOM 1754 N N . ASN A 1 227 ? 18.832 -25.59 0.458 1 84.24 227 ASN A N 1
ATOM 1755 C CA . ASN A 1 227 ? 17.731 -26.488 0.789 1 84.24 227 ASN A CA 1
ATOM 1756 C C . ASN A 1 227 ? 16.376 -25.825 0.556 1 84.24 227 ASN A C 1
ATOM 1758 O O . ASN A 1 227 ? 15.427 -26.064 1.304 1 84.24 227 ASN A O 1
ATOM 1762 N N . ASN A 1 228 ? 16.338 -24.934 -0.45 1 92.06 228 ASN A N 1
ATOM 1763 C CA . ASN A 1 228 ? 15.078 -24.26 -0.743 1 92.06 228 ASN A CA 1
ATOM 1764 C C . ASN A 1 228 ? 14.081 -25.202 -1.412 1 92.06 228 ASN A C 1
ATOM 1766 O O . ASN A 1 228 ? 14.469 -26.065 -2.201 1 92.06 228 ASN A O 1
ATOM 1770 N N . ASP A 1 229 ? 12.85 -25.129 -1.027 1 94.91 229 ASP A N 1
ATOM 1771 C CA . ASP A 1 229 ? 11.732 -25.771 -1.711 1 94.91 229 ASP A CA 1
ATOM 1772 C C . ASP A 1 229 ? 11.133 -24.849 -2.771 1 94.91 229 ASP A C 1
ATOM 1774 O O . ASP A 1 229 ? 10.391 -23.92 -2.445 1 94.91 229 ASP A O 1
ATOM 1778 N N . VAL A 1 230 ? 11.408 -25.164 -4.076 1 96.46 230 VAL A N 1
ATOM 1779 C CA . VAL A 1 230 ? 11.139 -24.199 -5.137 1 96.46 230 VAL A CA 1
ATOM 1780 C C . VAL A 1 230 ? 9.988 -24.697 -6.008 1 96.46 230 VAL A C 1
ATOM 1782 O O . VAL A 1 230 ? 9.985 -25.851 -6.443 1 96.46 230 VAL A O 1
ATOM 1785 N N . ARG A 1 231 ? 9.024 -23.879 -6.232 1 96.97 231 ARG A N 1
ATOM 1786 C CA . ARG A 1 231 ? 7.999 -24.071 -7.254 1 96.97 231 ARG A CA 1
ATOM 1787 C C . ARG A 1 231 ? 8.189 -23.094 -8.41 1 96.97 231 ARG A C 1
ATOM 1789 O O . ARG A 1 231 ? 8.6 -21.95 -8.201 1 96.97 231 ARG A O 1
ATOM 1796 N N . ILE A 1 232 ? 7.882 -23.548 -9.589 1 97.68 232 ILE A N 1
ATOM 1797 C CA . ILE A 1 232 ? 7.816 -22.675 -10.755 1 97.68 232 ILE A CA 1
ATOM 1798 C C . ILE A 1 232 ? 6.411 -22.713 -11.35 1 97.68 232 ILE A C 1
ATOM 1800 O O . ILE A 1 232 ? 5.901 -23.785 -11.685 1 97.68 232 ILE A O 1
ATOM 1804 N N . VAL A 1 233 ? 5.786 -21.551 -11.416 1 97.24 233 VAL A N 1
ATOM 1805 C CA . VAL A 1 233 ? 4.468 -21.435 -12.031 1 97.24 233 VAL A CA 1
ATOM 1806 C C . VAL A 1 233 ? 4.559 -20.579 -13.292 1 97.24 233 VAL A C 1
ATOM 1808 O O . VAL A 1 233 ? 5.563 -19.898 -13.517 1 97.24 233 VAL A O 1
ATOM 1811 N N . TYR A 1 234 ? 3.511 -20.671 -14.098 1 96.77 234 TYR A N 1
ATOM 1812 C CA . TYR A 1 234 ? 3.486 -19.823 -15.285 1 96.77 234 TYR A CA 1
ATOM 1813 C C . TYR A 1 234 ? 2.477 -18.692 -15.126 1 96.77 234 TYR A C 1
ATOM 1815 O O . TYR A 1 234 ? 1.344 -18.919 -14.694 1 96.77 234 TYR A O 1
ATOM 1823 N N . GLY A 1 235 ? 2.786 -17.337 -15.455 1 92.62 235 GLY A N 1
ATOM 1824 C CA . GLY A 1 235 ? 1.919 -16.18 -15.299 1 92.62 235 GLY A CA 1
ATOM 1825 C C . GLY A 1 235 ? 1.845 -15.318 -16.545 1 92.62 235 GLY A C 1
ATOM 1826 O O . GLY A 1 235 ? 1.267 -14.229 -16.52 1 92.62 235 GLY A O 1
ATOM 1827 N N . GLY A 1 236 ? 2.368 -15.635 -17.746 1 79.07 236 GLY A N 1
ATOM 1828 C CA . GLY A 1 236 ? 2.305 -14.871 -18.982 1 79.07 236 GLY A CA 1
ATOM 1829 C C . GLY A 1 236 ? 1.054 -15.151 -19.793 1 79.07 236 GLY A C 1
ATOM 1830 O O . GLY A 1 236 ? 1.125 -15.759 -20.863 1 79.07 236 GLY A O 1
ATOM 1831 N N . SER A 1 237 ? -0.334 -14.588 -19.314 1 82.53 237 SER A N 1
ATOM 1832 C CA . SER A 1 237 ? -1.623 -14.775 -19.973 1 82.53 237 SER A CA 1
ATOM 1833 C C . SER A 1 237 ? -2.096 -16.22 -19.864 1 82.53 237 SER A C 1
ATOM 1835 O O . SER A 1 237 ? -2.507 -16.821 -20.858 1 82.53 237 SER A O 1
ATOM 1837 N N . ALA A 1 238 ? -2.112 -16.716 -18.754 1 83.69 238 ALA A N 1
ATOM 1838 C CA . ALA A 1 238 ? -2.521 -18.09 -18.472 1 83.69 238 ALA A CA 1
ATOM 1839 C C . ALA A 1 238 ? -4.039 -18.233 -18.527 1 83.69 238 ALA A C 1
ATOM 1841 O O . ALA A 1 238 ? -4.77 -17.321 -18.131 1 83.69 238 ALA A O 1
ATOM 1842 N N . GLY A 1 239 ? -4.476 -19.359 -19.131 1 82.36 239 GLY A N 1
ATOM 1843 C CA . GLY A 1 239 ? -5.895 -19.659 -19.231 1 82.36 239 GLY A CA 1
ATOM 1844 C C . GLY A 1 239 ? -6.182 -21.14 -19.391 1 82.36 239 GLY A C 1
ATOM 1845 O O . GLY A 1 239 ? -5.281 -21.97 -19.256 1 82.36 239 GLY A O 1
ATOM 1846 N N . PRO A 1 240 ? -7.421 -21.376 -19.647 1 82.86 240 PRO A N 1
ATOM 1847 C CA . PRO A 1 240 ? -7.835 -22.775 -19.782 1 82.86 240 PRO A CA 1
ATOM 1848 C C . PRO A 1 240 ? -7.063 -23.516 -20.872 1 82.86 240 PRO A C 1
ATOM 1850 O O . PRO A 1 240 ? -6.754 -22.937 -21.917 1 82.86 240 PRO A O 1
ATOM 1853 N N . GLY A 1 241 ? -6.742 -24.82 -20.555 1 87.01 241 GLY A N 1
ATOM 1854 C CA . GLY A 1 241 ? -6.078 -25.683 -21.52 1 87.01 241 GLY A CA 1
ATOM 1855 C C . GLY A 1 241 ? -4.565 -25.6 -21.452 1 87.01 241 GLY A C 1
ATOM 1856 O O . GLY A 1 241 ? -3.867 -26.489 -21.945 1 87.01 241 GLY A O 1
ATOM 1857 N N . LEU A 1 242 ? -4.06 -24.597 -20.824 1 89.34 242 LEU A N 1
ATOM 1858 C CA . LEU A 1 242 ? -2.621 -24.36 -20.823 1 89.34 242 LEU A CA 1
ATOM 1859 C C . LEU A 1 242 ? -1.896 -25.42 -20.001 1 89.34 242 LEU A C 1
ATOM 1861 O O . LEU A 1 242 ? -0.874 -25.957 -20.434 1 89.34 242 LEU A O 1
ATOM 1865 N N . VAL A 1 243 ? -2.381 -25.715 -18.869 1 88.37 243 VAL A N 1
ATOM 1866 C CA . VAL A 1 243 ? -1.692 -26.631 -17.966 1 88.37 243 VAL A CA 1
ATOM 1867 C C . VAL A 1 243 ? -1.506 -27.986 -18.645 1 88.37 243 VAL A C 1
ATOM 1869 O O . VAL A 1 243 ? -0.458 -28.62 -18.503 1 88.37 243 VAL A O 1
ATOM 1872 N N . GLU A 1 244 ? -2.494 -28.405 -19.346 1 88.23 244 GLU A N 1
ATOM 1873 C CA . GLU A 1 244 ? -2.396 -29.675 -20.058 1 88.23 244 GLU A CA 1
ATOM 1874 C C . GLU A 1 244 ? -1.316 -29.624 -21.135 1 88.23 244 GLU A C 1
ATOM 1876 O O . GLU A 1 244 ? -0.598 -30.603 -21.349 1 88.23 244 GLU A O 1
ATOM 1881 N N . SER A 1 245 ? -1.226 -28.528 -21.733 1 92.02 245 SER A N 1
ATOM 1882 C CA . SER A 1 245 ? -0.28 -28.379 -22.834 1 92.02 245 SER A CA 1
ATOM 1883 C C . SER A 1 245 ? 1.155 -28.3 -22.322 1 92.02 245 SER A C 1
ATOM 1885 O O . SER A 1 245 ? 2.103 -28.502 -23.084 1 92.02 245 SER A O 1
ATOM 1887 N N . LEU A 1 246 ? 1.349 -28.012 -21.061 1 92.7 246 LEU A N 1
ATOM 1888 C CA . LEU A 1 246 ? 2.683 -27.789 -20.515 1 92.7 246 LEU A CA 1
ATOM 1889 C C . LEU A 1 246 ? 3.253 -29.076 -19.928 1 92.7 246 LEU A C 1
ATOM 1891 O O . LEU A 1 246 ? 4.335 -29.068 -19.337 1 92.7 246 LEU A O 1
ATOM 1895 N N . ASN A 1 247 ? 2.573 -30.209 -20.164 1 82.26 247 ASN A N 1
ATOM 1896 C CA . ASN A 1 247 ? 3.051 -31.56 -19.889 1 82.26 247 ASN A CA 1
ATOM 1897 C C . ASN A 1 247 ? 3.609 -31.681 -18.474 1 82.26 247 ASN A C 1
ATOM 1899 O O . ASN A 1 247 ? 4.675 -32.263 -18.27 1 82.26 247 ASN A O 1
ATOM 1903 N N . GLY A 1 248 ? 3.085 -30.859 -17.516 1 86.92 248 GLY A N 1
ATOM 1904 C CA . GLY A 1 248 ? 3.444 -31.031 -16.117 1 86.92 248 GLY A CA 1
ATOM 1905 C C . GLY A 1 248 ? 4.717 -30.3 -15.734 1 86.92 248 GLY A C 1
ATOM 1906 O O . GLY A 1 248 ? 5.246 -30.498 -14.638 1 86.92 248 GLY A O 1
ATOM 1907 N N . VAL A 1 249 ? 5.252 -29.432 -16.549 1 92.68 249 VAL A N 1
ATOM 1908 C CA . VAL A 1 249 ? 6.551 -28.812 -16.308 1 92.68 249 VAL A CA 1
ATOM 1909 C C . VAL A 1 249 ? 6.404 -27.684 -15.289 1 92.68 249 VAL A C 1
ATOM 1911 O O . VAL A 1 249 ? 7.38 -27.287 -14.648 1 92.68 249 VAL A O 1
ATOM 1914 N N . VAL A 1 250 ? 5.217 -27.223 -15.097 1 95.13 250 VAL A N 1
ATOM 1915 C CA . VAL A 1 250 ? 5.015 -26.145 -14.135 1 95.13 250 VAL A CA 1
ATOM 1916 C C . VAL A 1 250 ? 4.229 -26.664 -12.934 1 95.13 250 VAL A C 1
ATOM 1918 O O . VAL A 1 250 ? 3.482 -27.639 -13.047 1 95.13 250 VAL A O 1
ATOM 1921 N N . ASP A 1 251 ? 4.395 -25.964 -11.851 1 95.04 251 ASP A N 1
ATOM 1922 C CA . ASP A 1 251 ? 3.775 -26.365 -10.592 1 95.04 251 ASP A CA 1
ATOM 1923 C C . ASP A 1 251 ? 2.442 -25.65 -10.383 1 95.04 251 ASP A C 1
ATOM 1925 O O . ASP A 1 251 ? 1.837 -25.752 -9.314 1 95.04 251 ASP A O 1
ATOM 1929 N N . GLY A 1 252 ? 1.974 -24.885 -11.324 1 95.18 252 GLY A N 1
ATOM 1930 C CA . GLY A 1 252 ? 0.736 -24.133 -11.202 1 95.18 252 GLY A CA 1
ATOM 1931 C C . GLY A 1 252 ? 0.644 -22.972 -12.175 1 95.18 252 GLY A C 1
ATOM 1932 O O . GLY A 1 252 ? 1.405 -22.905 -13.142 1 95.18 252 GLY A O 1
ATOM 1933 N N . LEU A 1 253 ? -0.38 -22.099 -11.953 1 95.96 253 LEU A N 1
ATOM 1934 C CA . LEU A 1 253 ? -0.638 -20.958 -12.825 1 95.96 253 LEU A CA 1
ATOM 1935 C C . LEU A 1 253 ? -0.816 -19.681 -12.011 1 95.96 253 LEU A C 1
ATOM 1937 O O . LEU A 1 253 ? -1.31 -19.723 -10.883 1 95.96 253 LEU A O 1
ATOM 1941 N N . PHE A 1 254 ? -0.391 -18.626 -12.566 1 96.64 254 PHE A N 1
ATOM 1942 C CA . PHE A 1 254 ? -0.582 -17.283 -12.029 1 96.64 254 PHE A CA 1
ATOM 1943 C C . PHE A 1 254 ? -1.432 -16.44 -12.971 1 96.64 254 PHE A C 1
ATOM 1945 O O . PHE A 1 254 ? -0.968 -16.031 -14.037 1 96.64 254 PHE A O 1
ATOM 1952 N N . LEU A 1 255 ? -2.652 -16.113 -12.539 1 94.73 255 LEU A N 1
ATOM 1953 C CA . LEU A 1 255 ? -3.655 -15.523 -13.42 1 94.73 255 LEU A CA 1
ATOM 1954 C C . LEU A 1 255 ? -3.741 -14.015 -13.211 1 94.73 255 LEU A C 1
ATOM 1956 O O . LEU A 1 255 ? -3.66 -13.535 -12.078 1 94.73 255 LEU A O 1
ATOM 1960 N N . GLY A 1 256 ? -3.896 -13.327 -14.289 1 90.31 256 GLY A N 1
ATOM 1961 C CA . GLY A 1 256 ? -4.217 -11.908 -14.266 1 90.31 256 GLY A CA 1
ATOM 1962 C C . GLY A 1 256 ? -5.676 -11.622 -14.563 1 90.31 256 GLY A C 1
ATOM 1963 O O . GLY A 1 256 ? -6.567 -12.187 -13.926 1 90.31 256 GLY A O 1
ATOM 1964 N N . ARG A 1 257 ? -5.931 -10.917 -15.607 1 90.18 257 ARG A N 1
ATOM 1965 C CA . ARG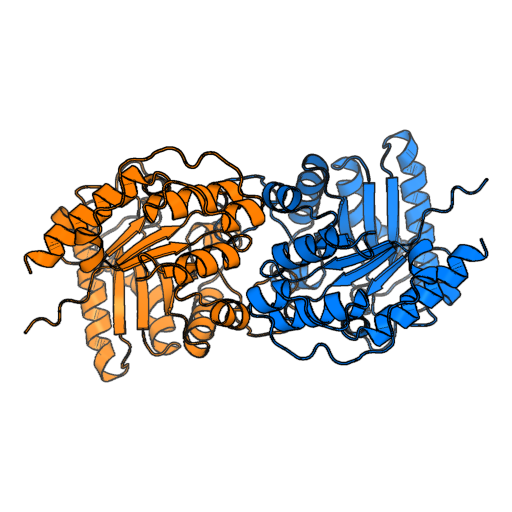 A 1 257 ? -7.266 -10.441 -15.954 1 90.18 257 ARG A CA 1
ATOM 1966 C C . ARG A 1 257 ? -8.219 -11.607 -16.193 1 90.18 257 ARG A C 1
ATOM 1968 O O . ARG A 1 257 ? -9.401 -11.53 -15.851 1 90.18 257 ARG A O 1
ATOM 1975 N N . PHE A 1 258 ? -7.726 -12.627 -16.789 1 90.05 258 PHE A N 1
ATOM 1976 C CA . PHE A 1 258 ? -8.565 -13.797 -17.017 1 90.05 258 PHE A CA 1
ATOM 1977 C C . PHE A 1 258 ? -9.162 -14.299 -15.708 1 90.05 258 PHE A C 1
ATOM 1979 O O . PHE A 1 258 ? -10.319 -14.722 -15.669 1 90.05 258 PHE A O 1
ATOM 1986 N N . GLY A 1 259 ? -8.398 -14.274 -14.691 1 93.56 259 GLY A N 1
ATOM 1987 C CA . GLY A 1 259 ? -8.807 -14.773 -13.387 1 93.56 259 GLY A CA 1
ATOM 1988 C C . GLY A 1 259 ? -9.713 -13.813 -12.639 1 93.56 259 GLY A C 1
ATOM 1989 O O . GLY A 1 259 ? -10.152 -14.107 -11.525 1 93.56 259 GLY A O 1
ATOM 1990 N N . HIS A 1 260 ? -10.031 -12.631 -13.221 1 95.39 260 HIS A N 1
ATOM 1991 C CA . HIS A 1 260 ? -10.877 -11.648 -12.554 1 95.39 260 HIS A CA 1
ATOM 1992 C C . HIS A 1 260 ? -12.35 -12.031 -12.651 1 95.39 260 HIS A C 1
ATOM 1994 O O . HIS A 1 260 ? -13.206 -11.378 -12.051 1 95.39 260 HIS A O 1
ATOM 2000 N N . ASN A 1 261 ? -12.623 -13.038 -13.367 1 92.76 261 ASN A N 1
ATOM 2001 C CA . ASN A 1 261 ? -13.926 -13.693 -13.408 1 92.76 261 ASN A CA 1
ATOM 2002 C C . ASN A 1 261 ? -13.92 -15.005 -12.628 1 92.76 261 ASN A C 1
ATOM 2004 O O . ASN A 1 261 ? -13.201 -15.94 -12.984 1 92.76 261 ASN A O 1
ATOM 2008 N N . PRO A 1 262 ? -14.745 -15.045 -11.555 1 91.21 262 PRO A N 1
ATOM 2009 C CA . PRO A 1 262 ? -14.72 -16.245 -10.716 1 91.21 262 PRO A CA 1
ATOM 2010 C C . PRO A 1 262 ? -15.015 -17.521 -11.503 1 91.21 262 PRO A C 1
ATOM 2012 O O . PRO A 1 262 ? -14.493 -18.588 -11.172 1 91.21 262 PRO A O 1
ATOM 2015 N N . ASP A 1 263 ? -15.826 -17.447 -12.526 1 89.87 263 ASP A N 1
ATOM 2016 C CA . ASP A 1 263 ? -16.135 -18.622 -13.335 1 89.87 263 ASP A CA 1
ATOM 2017 C C . ASP A 1 263 ? -14.896 -19.122 -14.073 1 89.87 263 ASP A C 1
ATOM 2019 O O . ASP A 1 263 ? -14.71 -20.33 -14.237 1 89.87 263 ASP A O 1
ATOM 2023 N N . ASN A 1 264 ? -14.104 -18.209 -14.545 1 92.32 264 ASN A N 1
ATOM 2024 C CA . ASN A 1 264 ? -12.849 -18.573 -15.195 1 92.32 264 ASN A CA 1
ATOM 2025 C C . ASN A 1 264 ? -11.887 -19.246 -14.221 1 92.32 264 ASN A C 1
ATOM 2027 O O . ASN A 1 264 ? -11.21 -20.212 -14.578 1 92.32 264 ASN A O 1
ATOM 2031 N N . VAL A 1 265 ? -11.844 -18.747 -13.033 1 92.58 265 VAL A N 1
ATOM 2032 C CA . VAL A 1 265 ? -10.986 -19.325 -12.004 1 92.58 265 VAL A CA 1
ATOM 2033 C C . VAL A 1 265 ? -11.417 -20.761 -11.718 1 92.58 265 VAL A C 1
ATOM 2035 O O . VAL A 1 265 ? -10.581 -21.666 -11.656 1 92.58 265 VAL A O 1
ATOM 2038 N N . LYS A 1 266 ? -12.655 -20.918 -11.585 1 88.39 266 LYS A N 1
ATOM 2039 C CA . LYS A 1 266 ? -13.195 -22.248 -11.317 1 88.39 266 LYS A CA 1
ATOM 2040 C C . LYS A 1 266 ? -12.803 -23.232 -12.416 1 88.39 266 LYS A C 1
ATOM 2042 O O . LYS A 1 266 ? -12.369 -24.35 -12.13 1 88.39 266 LYS A O 1
ATOM 2047 N N . LYS A 1 267 ? -12.956 -22.822 -13.623 1 89.99 267 LYS A N 1
ATOM 2048 C CA . LYS A 1 267 ? -12.607 -23.668 -14.761 1 89.99 267 LYS A CA 1
ATOM 2049 C C . LYS A 1 267 ? -11.137 -24.075 -14.715 1 89.99 267 LYS A C 1
ATOM 2051 O O . LYS A 1 267 ? -10.805 -25.245 -14.916 1 89.99 267 LYS A O 1
ATOM 2056 N N . VAL A 1 268 ? -10.307 -23.139 -14.428 1 91.89 268 VAL A N 1
ATOM 2057 C CA . VAL A 1 268 ? -8.87 -23.389 -14.4 1 91.89 268 VAL A CA 1
ATOM 2058 C C . VAL A 1 268 ? -8.53 -24.319 -13.238 1 91.89 268 VAL A C 1
ATOM 2060 O O . VAL A 1 268 ? -7.745 -25.257 -13.394 1 91.89 268 VAL A O 1
ATOM 2063 N N . VAL A 1 269 ? -9.089 -24.049 -12.082 1 91.52 269 VAL A N 1
ATOM 2064 C CA . VAL A 1 269 ? -8.824 -24.863 -10.9 1 91.52 269 VAL A CA 1
ATOM 2065 C C . VAL A 1 269 ? -9.257 -26.305 -11.158 1 91.52 269 VAL A C 1
ATOM 2067 O O . VAL A 1 269 ? -8.558 -27.247 -10.778 1 91.52 269 VAL A O 1
ATOM 2070 N N . GLU A 1 270 ? -10.393 -26.491 -11.798 1 89.19 270 GLU A N 1
ATOM 2071 C CA . GLU A 1 270 ? -10.878 -27.825 -12.139 1 89.19 270 GLU A CA 1
ATOM 2072 C C . GLU A 1 270 ? -9.929 -28.526 -13.106 1 89.19 270 GLU A C 1
ATOM 2074 O O . GLU A 1 270 ? -9.62 -29.707 -12.933 1 89.19 270 GLU A O 1
ATOM 2079 N N . GLU A 1 271 ? -9.497 -27.805 -14.049 1 89.61 271 GLU A N 1
ATOM 2080 C CA . GLU A 1 271 ? -8.575 -28.365 -15.032 1 89.61 271 GLU A CA 1
ATOM 2081 C C . GLU A 1 271 ? -7.249 -28.755 -14.385 1 89.61 271 GLU A C 1
ATOM 2083 O O . GLU A 1 271 ? -6.735 -29.85 -14.623 1 89.61 271 GLU A O 1
ATOM 2088 N N . VAL A 1 272 ? -6.717 -27.836 -13.604 1 90.84 272 VAL A N 1
ATOM 2089 C CA . VAL A 1 272 ? -5.446 -28.083 -12.931 1 90.84 272 VAL A CA 1
ATOM 2090 C C . VAL A 1 272 ? -5.587 -29.271 -11.981 1 90.84 272 VAL A C 1
ATOM 2092 O O . VAL A 1 272 ? -4.701 -30.125 -11.91 1 90.84 272 VAL A O 1
ATOM 2095 N N . GLY A 1 273 ? -6.701 -29.323 -11.3 1 88.09 273 GLY A N 1
ATOM 2096 C CA . GLY A 1 273 ? -6.971 -30.435 -10.403 1 88.09 273 GLY A CA 1
ATOM 2097 C C . GLY A 1 273 ? -7.073 -31.768 -11.119 1 88.09 273 GLY A C 1
ATOM 2098 O O . GLY A 1 273 ? -6.597 -32.788 -10.616 1 88.09 273 GLY A O 1
ATOM 2099 N N . ALA A 1 274 ? -7.695 -31.798 -12.258 1 86.41 274 ALA A N 1
ATOM 2100 C CA . ALA A 1 274 ? -7.85 -33.018 -13.046 1 86.41 274 ALA A CA 1
ATOM 2101 C C . ALA A 1 274 ? -6.496 -33.548 -13.509 1 86.41 274 ALA A C 1
ATOM 2103 O O . ALA A 1 274 ? -6.266 -34.76 -13.514 1 86.41 274 ALA A O 1
ATOM 2104 N N . VAL A 1 275 ? -5.655 -32.635 -13.889 1 84.26 275 VAL A N 1
ATOM 2105 C CA . VAL A 1 275 ? -4.325 -33.026 -14.343 1 84.26 275 VAL A CA 1
ATOM 2106 C C . VAL A 1 275 ? -3.517 -33.571 -13.167 1 84.26 275 VAL A C 1
ATOM 2108 O O . VAL A 1 275 ? -2.8 -34.565 -13.307 1 84.26 275 VAL A O 1
ATOM 2111 N N . ALA A 1 276 ? -3.665 -32.984 -12.05 1 83.29 276 ALA A N 1
ATOM 2112 C CA . ALA A 1 276 ? -2.914 -33.366 -10.857 1 83.29 276 ALA A CA 1
ATOM 2113 C C . ALA A 1 276 ? -3.372 -34.724 -10.333 1 83.29 276 ALA A C 1
ATOM 2115 O O . ALA A 1 276 ? -2.573 -35.487 -9.784 1 83.29 276 ALA A O 1
ATOM 2116 N N . SER A 1 277 ? -4.643 -34.997 -10.44 1 78.06 277 SER A N 1
ATOM 2117 C CA . SER A 1 277 ? -5.203 -36.24 -9.92 1 78.06 277 SER A CA 1
ATOM 2118 C C . SER A 1 277 ? -4.763 -37.437 -10.756 1 78.06 277 SER A C 1
ATOM 2120 O O . SER A 1 277 ? -4.814 -38.578 -10.292 1 78.06 277 SER A O 1
ATOM 2122 N N . LYS A 1 278 ? -4.367 -37.281 -11.957 1 73.65 278 LYS A N 1
ATOM 2123 C CA . LYS A 1 278 ? -3.953 -38.356 -12.855 1 73.65 278 LYS A CA 1
ATOM 2124 C C . LYS A 1 278 ? -2.487 -38.719 -12.639 1 73.65 278 LYS A C 1
ATOM 2126 O O . LYS A 1 278 ? -2.001 -39.713 -13.183 1 73.65 278 LYS A O 1
ATOM 2131 N N . ARG A 1 279 ? -1.898 -37.953 -11.864 1 66.28 279 ARG A N 1
ATOM 2132 C CA . ARG A 1 279 ? -0.487 -38.217 -11.601 1 66.28 279 ARG A CA 1
ATOM 2133 C C . ARG A 1 279 ? -0.32 -39.171 -10.424 1 66.28 279 ARG A C 1
ATOM 2135 O O . ARG A 1 279 ? -1.136 -39.175 -9.499 1 66.28 279 ARG A O 1
ATOM 2142 N N . MET B 1 1 ? -14.976 39.303 10.331 1 29.44 1 MET B N 1
ATOM 2143 C CA . MET B 1 1 ? -15 38.182 11.266 1 29.44 1 MET B CA 1
ATOM 2144 C C . MET B 1 1 ? -14.001 37.107 10.853 1 29.44 1 MET B C 1
ATOM 2146 O O . MET B 1 1 ? -14.049 36.609 9.727 1 29.44 1 MET B O 1
ATOM 2150 N N . SER B 1 2 ? -12.746 37.088 11.175 1 37.81 2 SER B N 1
ATOM 2151 C CA . SER B 1 2 ? -11.603 36.319 10.695 1 37.81 2 SER B CA 1
ATOM 2152 C C . SER B 1 2 ? -11.926 34.83 10.63 1 37.81 2 SER B C 1
ATOM 2154 O O . SER B 1 2 ? -12.313 34.229 11.635 1 37.81 2 SER B O 1
ATOM 2156 N N . ASN B 1 3 ? -12.705 34.296 9.792 1 44.02 3 ASN B N 1
ATOM 2157 C CA . ASN B 1 3 ? -13.243 32.956 9.584 1 44.02 3 ASN B CA 1
ATOM 2158 C C . ASN B 1 3 ? -12.243 31.88 9.996 1 44.02 3 ASN B C 1
ATOM 2160 O O . ASN B 1 3 ? -11.361 31.515 9.216 1 44.02 3 ASN B O 1
ATOM 2164 N N . THR B 1 4 ? -11.769 31.814 11.269 1 60.74 4 THR B N 1
ATOM 2165 C CA . THR B 1 4 ? -10.614 31.089 11.787 1 60.74 4 THR B CA 1
ATOM 2166 C C . THR B 1 4 ? -10.821 29.582 11.663 1 60.74 4 THR B C 1
ATOM 2168 O O . THR B 1 4 ? -11.77 29.032 12.226 1 60.74 4 THR B O 1
ATOM 2171 N N . ARG B 1 5 ? -10.433 28.955 10.61 1 77.03 5 ARG B N 1
ATOM 2172 C CA . ARG B 1 5 ? -10.53 27.527 10.324 1 77.03 5 ARG B CA 1
ATOM 2173 C C . ARG B 1 5 ? -10.008 26.697 11.492 1 77.03 5 ARG B C 1
ATOM 2175 O O . ARG B 1 5 ? -9.043 27.086 12.153 1 77.03 5 ARG B O 1
ATOM 2182 N N . GLN B 1 6 ? -10.828 25.798 11.882 1 88.02 6 GLN B N 1
ATOM 2183 C CA . GLN B 1 6 ? -10.416 24.822 12.885 1 88.02 6 GLN B CA 1
ATOM 2184 C C . GLN B 1 6 ? -9.044 24.241 12.556 1 88.02 6 GLN B C 1
ATOM 2186 O O . GLN B 1 6 ? -8.809 23.79 11.433 1 88.02 6 GLN B O 1
ATOM 2191 N N . PRO B 1 7 ? -8.098 24.405 13.467 1 93.63 7 PRO B N 1
ATOM 2192 C CA . PRO B 1 7 ? -6.775 23.833 13.206 1 93.63 7 PRO B CA 1
ATOM 2193 C C . PRO B 1 7 ? -6.808 22.313 13.058 1 93.63 7 PRO B C 1
ATOM 2195 O O . PRO B 1 7 ? -7.711 21.658 13.585 1 93.63 7 PRO B O 1
ATOM 2198 N N . VAL B 1 8 ? -5.828 21.872 12.372 1 95.56 8 VAL B N 1
ATOM 2199 C CA . VAL B 1 8 ? -5.754 20.434 12.14 1 95.56 8 VAL B CA 1
ATOM 2200 C C . VAL B 1 8 ? -4.444 19.886 12.703 1 95.56 8 VAL B C 1
ATOM 2202 O O . VAL B 1 8 ? -3.394 20.519 12.574 1 95.56 8 VAL B O 1
ATOM 2205 N N . VAL B 1 9 ? -4.519 18.747 13.426 1 95.61 9 VAL B N 1
ATOM 2206 C CA . VAL B 1 9 ? -3.366 17.982 13.89 1 95.61 9 VAL B CA 1
ATOM 2207 C C . VAL B 1 9 ? -3.399 16.58 13.287 1 95.61 9 VAL B C 1
ATOM 2209 O O . VAL B 1 9 ? -4.368 15.84 13.473 1 95.61 9 VAL B O 1
ATOM 2212 N N . ALA B 1 10 ? -2.381 16.269 12.541 1 97.24 10 ALA B N 1
ATOM 2213 C CA . ALA B 1 10 ? -2.324 14.956 11.904 1 97.24 10 ALA B CA 1
ATOM 2214 C C . ALA B 1 10 ? -1.1 14.173 12.369 1 97.24 10 ALA B C 1
ATOM 2216 O O . ALA B 1 10 ? -0.065 14.761 12.69 1 97.24 10 ALA B O 1
ATOM 2217 N N . ILE B 1 11 ? -1.244 12.876 12.395 1 97.04 11 ILE B N 1
ATOM 2218 C CA . ILE B 1 11 ? -0.166 11.973 12.785 1 97.04 11 ILE B CA 1
ATOM 2219 C C . ILE B 1 11 ? 0.027 10.906 11.71 1 97.04 11 ILE B C 1
ATOM 2221 O O . ILE B 1 11 ? -0.918 10.201 11.349 1 97.04 11 ILE B O 1
ATOM 2225 N N . SER B 1 12 ? 1.173 10.791 11.179 1 97.19 12 SER B N 1
ATOM 2226 C CA . SER B 1 12 ? 1.538 9.671 10.318 1 97.19 12 SER B CA 1
ATOM 2227 C C . SER B 1 12 ? 2.209 8.557 11.114 1 97.19 12 SER B C 1
ATOM 2229 O O . SER B 1 12 ? 3.247 8.774 11.742 1 97.19 12 SER B O 1
ATOM 2231 N N . LEU B 1 13 ? 1.667 7.445 11.068 1 97.84 13 LEU B N 1
ATOM 2232 C CA . LEU B 1 13 ? 2.199 6.335 11.851 1 97.84 13 LEU B CA 1
ATOM 2233 C C . LEU B 1 13 ? 3.297 5.606 11.084 1 97.84 13 LEU B C 1
ATOM 2235 O O . LEU B 1 13 ? 4.041 4.811 11.663 1 97.84 13 LEU B O 1
ATOM 2239 N N . LYS B 1 14 ? 3.437 5.925 9.789 1 96.66 14 LYS B N 1
ATOM 2240 C CA . LYS B 1 14 ? 4.412 5.29 8.907 1 96.66 14 LYS B CA 1
ATOM 2241 C C . LYS B 1 14 ? 4.37 3.77 9.044 1 96.66 14 LYS B C 1
ATOM 2243 O O . LYS B 1 14 ? 3.292 3.18 9.141 1 96.66 14 LYS B O 1
ATOM 2248 N N . MET B 1 15 ? 5.494 3.101 8.869 1 97.86 15 MET B N 1
ATOM 2249 C CA . MET B 1 15 ? 5.528 1.643 8.939 1 97.86 15 MET B CA 1
ATOM 2250 C C . MET B 1 15 ? 5.961 1.176 10.325 1 97.86 15 MET B C 1
ATOM 2252 O O . MET B 1 15 ? 6.516 0.085 10.472 1 97.86 15 MET B O 1
ATOM 2256 N N . TYR B 1 16 ? 5.818 2.016 11.365 1 97.65 16 TYR B N 1
ATOM 2257 C CA . TYR B 1 16 ? 6.195 1.67 12.73 1 97.65 16 TYR B CA 1
ATOM 2258 C C . TYR B 1 16 ? 5.079 0.9 13.426 1 97.65 16 TYR B C 1
ATOM 2260 O O . TYR B 1 16 ? 5.331 0.147 14.37 1 97.65 16 TYR B O 1
ATOM 2268 N N . PHE B 1 17 ? 3.847 1.127 12.989 1 97.02 17 PHE B N 1
ATOM 2269 C CA . PHE B 1 17 ? 2.692 0.557 13.674 1 97.02 17 PHE B CA 1
ATOM 2270 C C . PHE B 1 17 ? 2.104 -0.598 12.872 1 97.02 17 PHE B C 1
ATOM 2272 O O . PHE B 1 17 ? 1.687 -0.416 11.726 1 97.02 17 PHE B O 1
ATOM 2279 N N . ASP B 1 18 ? 2.074 -1.737 13.462 1 94.83 18 ASP B N 1
ATOM 2280 C CA . ASP B 1 18 ? 1.311 -2.836 12.88 1 94.83 18 ASP B CA 1
ATOM 2281 C C . ASP B 1 18 ? -0.179 -2.689 13.177 1 94.83 18 ASP B C 1
ATOM 2283 O O . ASP B 1 18 ? -0.589 -1.761 13.878 1 94.83 18 ASP B O 1
ATOM 2287 N N . PRO B 1 19 ? -1.006 -3.53 12.589 1 92.35 19 PRO B N 1
ATOM 2288 C CA . PRO B 1 19 ? -2.452 -3.361 12.747 1 92.35 19 PRO B CA 1
ATOM 2289 C C . PRO B 1 19 ? -2.893 -3.379 14.209 1 92.35 19 PRO B C 1
ATOM 2291 O O . PRO B 1 19 ? -3.735 -2.574 14.614 1 92.35 19 PRO B O 1
ATOM 2294 N N . ALA B 1 20 ? -2.353 -4.26 15.001 1 89.71 20 ALA B N 1
ATOM 2295 C CA . ALA B 1 20 ? -2.736 -4.339 16.409 1 89.71 20 ALA B CA 1
ATOM 2296 C C . ALA B 1 20 ? -2.334 -3.071 17.158 1 89.71 20 ALA B C 1
ATOM 2298 O O . ALA B 1 20 ? -3.137 -2.501 17.901 1 89.71 20 ALA B O 1
ATOM 2299 N N . LYS B 1 21 ? -1.098 -2.636 16.964 1 92.85 21 LYS B N 1
ATOM 2300 C CA . LYS B 1 21 ? -0.599 -1.419 17.597 1 92.85 21 LYS B CA 1
ATOM 2301 C C . LYS B 1 21 ? -1.39 -0.197 17.138 1 92.85 21 LYS B C 1
ATOM 2303 O O . LYS B 1 21 ? -1.644 0.717 17.926 1 92.85 21 LYS B O 1
ATOM 2308 N N . THR B 1 22 ? -1.746 -0.143 15.887 1 94.62 22 THR B N 1
ATOM 2309 C CA . THR B 1 22 ? -2.538 0.954 15.341 1 94.62 22 THR B CA 1
ATOM 2310 C C . THR B 1 22 ? -3.887 1.051 16.049 1 94.62 22 THR B C 1
ATOM 2312 O O . THR B 1 22 ? -4.304 2.138 16.455 1 94.62 22 THR B O 1
ATOM 2315 N N . LEU B 1 23 ? -4.532 -0.063 16.156 1 89.13 23 LEU B N 1
ATOM 2316 C CA . LEU B 1 23 ? -5.849 -0.074 16.784 1 89.13 23 LEU B CA 1
ATOM 2317 C C . LEU B 1 23 ? -5.755 0.323 18.253 1 89.13 23 LEU B C 1
ATOM 2319 O O . LEU B 1 23 ? -6.623 1.032 18.766 1 89.13 23 LEU B O 1
ATOM 2323 N N . GLN B 1 24 ? -4.722 -0.162 18.924 1 88.58 24 GLN B N 1
ATOM 2324 C CA . GLN B 1 24 ? -4.483 0.253 20.302 1 88.58 24 GLN B CA 1
ATOM 2325 C C . GLN B 1 24 ? -4.276 1.762 20.394 1 88.58 24 GLN B C 1
ATOM 2327 O O . GLN B 1 24 ? -4.818 2.416 21.288 1 88.58 24 GLN B O 1
ATOM 2332 N N . PHE B 1 25 ? -3.56 2.282 19.532 1 92.47 25 PHE B N 1
ATOM 2333 C CA . PHE B 1 25 ? -3.239 3.703 19.486 1 92.47 25 PHE B CA 1
ATOM 2334 C C . PHE B 1 25 ? -4.499 4.536 19.28 1 92.47 25 PHE B C 1
ATOM 2336 O O . PHE B 1 25 ? -4.754 5.481 20.029 1 92.47 25 PHE B O 1
ATOM 2343 N N . VAL B 1 26 ? -5.279 4.195 18.264 1 90.83 26 VAL B N 1
ATOM 2344 C CA . VAL B 1 26 ? -6.473 4.97 17.94 1 90.83 26 VAL B CA 1
ATOM 2345 C C . VAL B 1 26 ? -7.503 4.823 19.057 1 90.83 26 VAL B C 1
ATOM 2347 O O . VAL B 1 26 ? -8.249 5.76 19.35 1 90.83 26 VAL B O 1
ATOM 2350 N N . SER B 1 27 ? -7.59 3.627 19.635 1 85.51 27 SER B N 1
ATOM 2351 C CA . SER B 1 27 ? -8.484 3.422 20.769 1 85.51 27 SER B CA 1
ATOM 2352 C C . SER B 1 27 ? -8.099 4.313 21.946 1 85.51 27 SER B C 1
ATOM 2354 O O . SER B 1 27 ? -8.967 4.873 22.618 1 85.51 27 SER B O 1
ATOM 2356 N N . ALA B 1 28 ? -6.828 4.398 22.13 1 85.31 28 ALA B N 1
ATOM 2357 C CA . ALA B 1 28 ? -6.331 5.26 23.2 1 85.31 28 ALA B CA 1
ATOM 2358 C C . ALA B 1 28 ? -6.678 6.722 22.933 1 85.31 28 ALA B C 1
ATOM 2360 O O . ALA B 1 28 ? -7.077 7.448 23.846 1 85.31 28 ALA B O 1
ATOM 2361 N N . LEU B 1 29 ? -6.515 7.152 21.748 1 85.81 29 LEU B N 1
ATOM 2362 C CA . LEU B 1 29 ? -6.854 8.522 21.379 1 85.81 29 LEU B CA 1
ATOM 2363 C C . LEU B 1 29 ? -8.343 8.786 21.58 1 85.81 29 LEU B C 1
ATOM 2365 O O . LEU B 1 29 ? -8.734 9.886 21.977 1 85.81 29 LEU B O 1
ATOM 2369 N N . ALA B 1 30 ? -9.147 7.769 21.255 1 78.57 30 ALA B N 1
ATOM 2370 C CA . ALA B 1 30 ? -10.6 7.902 21.327 1 78.57 30 ALA B CA 1
ATOM 2371 C C . ALA B 1 30 ? -11.098 7.718 22.757 1 78.57 30 ALA B C 1
ATOM 2373 O O . ALA B 1 30 ? -12.279 7.93 23.043 1 78.57 30 ALA B O 1
ATOM 2374 N N . GLY B 1 31 ? -10.254 7.433 23.696 1 73.38 31 GLY B N 1
ATOM 2375 C CA . GLY B 1 31 ? -10.651 7.207 25.077 1 73.38 31 GLY B CA 1
ATOM 2376 C C . GLY B 1 31 ? -11.443 5.928 25.269 1 73.38 31 GLY B C 1
ATOM 2377 O O . GLY B 1 31 ? -12.3 5.849 26.151 1 73.38 31 GLY B O 1
ATOM 2378 N N . ILE B 1 32 ? -11.334 5.117 24.286 1 64.36 32 ILE B N 1
ATOM 2379 C CA . ILE B 1 32 ? -12.013 3.829 24.372 1 64.36 32 ILE B CA 1
ATOM 2380 C C . ILE B 1 32 ? -11.197 2.872 25.237 1 64.36 32 ILE B C 1
ATOM 2382 O O . ILE B 1 32 ? -10.046 2.563 24.917 1 64.36 32 ILE B O 1
ATOM 2386 N N . GLU B 1 33 ? -11.527 2.711 26.573 1 57.21 33 GLU B N 1
ATOM 2387 C CA . GLU B 1 33 ? -10.812 1.927 27.575 1 57.21 33 GLU B CA 1
ATOM 2388 C C . GLU B 1 33 ? -10.731 0.457 27.171 1 57.21 33 GLU B C 1
ATOM 2390 O O . GLU B 1 33 ? -9.736 -0.215 27.449 1 57.21 33 GLU B O 1
ATOM 2395 N N . GLN B 1 34 ? -11.941 -0.227 26.96 1 53.24 34 GLN B N 1
ATOM 2396 C CA . GLN B 1 34 ? -11.958 -1.659 26.681 1 53.24 34 GLN B CA 1
ATOM 2397 C C . GLN B 1 34 ? -12.145 -1.927 25.191 1 53.24 34 GLN B C 1
ATOM 2399 O O . GLN B 1 34 ? -12.99 -1.304 24.544 1 53.24 34 GLN B O 1
ATOM 2404 N N . PRO B 1 35 ? -11.065 -2.543 24.667 1 49.05 35 PRO B N 1
ATOM 2405 C CA . PRO B 1 35 ? -11.383 -2.926 23.289 1 49.05 35 PRO B CA 1
ATOM 2406 C C . PRO B 1 35 ? -12.774 -3.54 23.153 1 49.05 35 PRO B C 1
ATOM 2408 O O . PRO B 1 35 ? -13.175 -4.358 23.984 1 49.05 35 PRO B O 1
ATOM 2411 N N . ASP B 1 36 ? -13.629 -2.858 22.589 1 47.44 36 ASP B N 1
ATOM 2412 C CA . ASP B 1 36 ? -14.975 -3.386 22.385 1 47.44 36 ASP B CA 1
ATOM 2413 C C . ASP B 1 36 ? -14.929 -4.785 21.775 1 47.44 36 ASP B C 1
ATOM 2415 O O . ASP B 1 36 ? -13.904 -5.197 21.228 1 47.44 36 ASP B O 1
ATOM 2419 N N . ALA B 1 37 ? -16.007 -5.567 22.188 1 46.77 37 ALA B N 1
ATOM 2420 C CA . ALA B 1 37 ? -16.264 -6.91 21.674 1 46.77 37 ALA B CA 1
ATOM 2421 C C . ALA B 1 37 ? -15.95 -6.996 20.183 1 46.77 37 ALA B C 1
ATOM 2423 O O . ALA B 1 37 ? -15.487 -8.031 19.698 1 46.77 37 ALA B O 1
ATOM 2424 N N . GLU B 1 38 ? -16.262 -5.962 19.667 1 46.11 38 GLU B N 1
ATOM 2425 C CA . GLU B 1 38 ? -16.039 -5.936 18.224 1 46.11 38 GLU B CA 1
ATOM 2426 C C . GLU B 1 38 ? -14.549 -5.939 17.896 1 46.11 38 GLU B C 1
ATOM 2428 O O . GLU B 1 38 ? -14.117 -6.611 16.957 1 46.11 38 GLU B O 1
ATOM 2433 N N . LEU B 1 39 ? -13.804 -5.043 18.66 1 52.28 39 LEU B N 1
ATOM 2434 C CA . LEU B 1 39 ? -12.358 -5.127 18.481 1 52.28 39 LEU B CA 1
ATOM 2435 C C . LEU B 1 39 ? -11.851 -6.529 18.805 1 52.28 39 LEU B C 1
ATOM 2437 O O . LEU B 1 39 ? -10.973 -7.051 18.114 1 52.28 39 LEU B O 1
ATOM 2441 N N . GLU B 1 40 ? -12.432 -7.045 19.878 1 52.19 40 GLU B N 1
ATOM 2442 C CA . GLU B 1 40 ? -12.099 -8.421 20.233 1 52.19 40 GLU B CA 1
ATOM 2443 C C . GLU B 1 40 ? -12.414 -9.379 19.087 1 52.19 40 GLU B C 1
ATOM 2445 O O . GLU B 1 40 ? -11.661 -10.322 18.835 1 52.19 40 GLU B O 1
ATOM 2450 N N . LYS B 1 41 ? -13.523 -9.147 18.583 1 48.14 41 LYS B N 1
ATOM 2451 C CA . LYS B 1 41 ? -13.961 -9.996 17.479 1 48.14 41 LYS B CA 1
ATOM 2452 C C . LYS B 1 41 ? -12.997 -9.906 16.3 1 48.14 41 LYS B C 1
ATOM 2454 O O . LYS B 1 41 ? -12.879 -10.849 15.514 1 48.14 41 LYS B O 1
ATOM 2459 N N . HIS B 1 42 ? -12.551 -8.751 16.23 1 43.68 42 HIS B N 1
ATOM 2460 C CA . HIS B 1 42 ? -11.6 -8.565 15.139 1 43.68 42 HIS B CA 1
ATOM 2461 C C . HIS B 1 42 ? -10.187 -8.939 15.571 1 43.68 42 HIS B C 1
ATOM 2463 O O . HIS B 1 42 ? -9.212 -8.553 14.921 1 43.68 42 HIS B O 1
ATOM 2469 N N . GLY B 1 43 ? -10.075 -9.645 16.71 1 44.93 43 GLY B N 1
ATOM 2470 C CA . GLY B 1 43 ? -8.864 -10.277 17.21 1 44.93 43 GLY B CA 1
ATOM 2471 C C . GLY B 1 43 ? -7.951 -9.318 17.949 1 44.93 43 GLY B C 1
ATOM 2472 O O . GLY B 1 43 ? -6.775 -9.616 18.168 1 44.93 43 GLY B O 1
ATOM 2473 N N . ILE B 1 44 ? -8.438 -8.146 17.945 1 42.84 44 ILE B N 1
ATOM 2474 C CA . ILE B 1 44 ? -7.639 -7.212 18.731 1 42.84 44 ILE B CA 1
ATOM 2475 C C . ILE B 1 44 ? -7.924 -7.414 20.218 1 42.84 44 ILE B C 1
ATOM 2477 O O . ILE B 1 44 ? -9.004 -7.067 20.701 1 42.84 44 ILE B O 1
ATOM 2481 N N . THR B 1 45 ? -7.538 -8.498 20.81 1 42.96 45 THR B N 1
ATOM 2482 C CA . THR B 1 45 ? -7.77 -8.861 22.203 1 42.96 45 THR B CA 1
ATOM 2483 C C . THR B 1 45 ? -6.687 -8.273 23.103 1 42.96 45 THR B C 1
ATOM 2485 O O . THR B 1 45 ? -6.719 -8.454 24.322 1 42.96 45 THR B O 1
ATOM 2488 N N . GLY B 1 46 ? -6.05 -7.235 22.662 1 42.25 46 GLY B N 1
ATOM 2489 C CA . GLY B 1 46 ? -5.039 -6.889 23.647 1 42.25 46 GLY B CA 1
ATOM 2490 C C . GLY B 1 46 ? -5.514 -5.858 24.654 1 42.25 46 GLY B C 1
ATOM 2491 O O . GLY B 1 46 ? -6.513 -5.173 24.424 1 42.25 46 GLY B O 1
ATOM 2492 N N . PRO B 1 47 ? -5.073 -6.021 25.957 1 37.46 47 PRO B N 1
ATOM 2493 C CA . PRO B 1 47 ? -5.385 -5.018 26.979 1 37.46 47 PRO B CA 1
ATOM 2494 C C . PRO B 1 47 ? -5.142 -3.59 26.498 1 37.46 47 PRO B C 1
ATOM 2496 O O . PRO B 1 47 ? -4.101 -3.304 25.9 1 37.46 47 PRO B O 1
ATOM 2499 N N . VAL B 1 48 ? -6.137 -2.921 25.969 1 39.94 48 VAL B N 1
ATOM 2500 C CA . VAL B 1 48 ? -5.931 -1.481 25.851 1 39.94 48 VAL B CA 1
ATOM 2501 C C . VAL B 1 48 ? -5.446 -0.917 27.185 1 39.94 48 VAL B C 1
ATOM 2503 O O . VAL B 1 48 ? -6.025 -1.205 28.235 1 39.94 48 VAL B O 1
ATOM 2506 N N . GLN B 1 49 ? -4.263 -0.687 27.297 1 36.8 49 GLN B N 1
ATOM 2507 C CA . GLN B 1 49 ? -3.77 -0.035 28.505 1 36.8 49 GLN B CA 1
ATOM 2508 C C . GLN B 1 49 ? -4.765 1.004 29.014 1 36.8 49 GLN B C 1
ATOM 2510 O O . GLN B 1 49 ? -5.415 1.69 28.222 1 36.8 49 GLN B O 1
ATOM 2515 N N . ASP B 1 50 ? -5.284 0.87 30.224 1 38.19 50 ASP B N 1
ATOM 2516 C CA . ASP B 1 50 ? -6.062 1.819 31.015 1 38.19 50 ASP B CA 1
ATOM 2517 C C . ASP B 1 50 ? -5.566 3.247 30.802 1 38.19 50 ASP B C 1
ATOM 2519 O O . ASP B 1 50 ? -4.596 3.674 31.431 1 38.19 50 ASP B O 1
ATOM 2523 N N . SER B 1 51 ? -5.267 3.731 29.621 1 37.09 51 SER B N 1
ATOM 2524 C CA . SER B 1 51 ? -4.861 5.132 29.656 1 37.09 51 SER B CA 1
ATOM 2525 C C . SER B 1 51 ? -6.021 6.033 30.066 1 37.09 51 SER B C 1
ATOM 2527 O O . SER B 1 51 ? -7.078 6.022 29.431 1 37.09 51 SER B O 1
ATOM 2529 N N . SER B 1 52 ? -6.241 6.251 31.274 1 39.03 52 SER B N 1
ATOM 2530 C CA . SER B 1 52 ? -7.082 7.295 31.852 1 39.03 52 SER B CA 1
ATOM 2531 C C . SER B 1 52 ? -7.133 8.525 30.952 1 39.03 52 SER B C 1
ATOM 2533 O O . SER B 1 52 ? -7.808 9.506 31.272 1 39.03 52 SER B O 1
ATOM 2535 N N . SER B 1 53 ? -6.232 8.756 30.032 1 43.54 53 SER B N 1
ATOM 2536 C CA . SER B 1 53 ? -6.104 10.086 29.446 1 43.54 53 SER B CA 1
ATOM 2537 C C . SER B 1 53 ? -6.924 10.207 28.166 1 43.54 53 SER B C 1
ATOM 2539 O O . SER B 1 53 ? -6.442 9.878 27.08 1 43.54 53 SER B O 1
ATOM 2541 N N . THR B 1 54 ? -8.18 9.943 28.219 1 49.23 54 THR B N 1
ATOM 2542 C CA . THR B 1 54 ? -9.04 10.336 27.108 1 49.23 54 THR B CA 1
ATOM 2543 C C . THR B 1 54 ? -8.749 11.772 26.68 1 49.23 54 THR B C 1
ATOM 2545 O O . THR B 1 54 ? -8.532 12.645 27.523 1 49.23 54 THR B O 1
ATOM 2548 N N . VAL B 1 55 ? -8.093 11.998 25.465 1 51.76 55 VAL B N 1
ATOM 2549 C CA . VAL B 1 55 ? -8.024 13.36 24.946 1 51.76 55 VAL B CA 1
ATOM 2550 C C . VAL B 1 55 ? -9.244 14.153 25.41 1 51.76 55 VAL B C 1
ATOM 2552 O O . VAL B 1 55 ? -10.376 13.673 25.316 1 51.76 55 VAL B O 1
ATOM 2555 N N . ALA B 1 56 ? -9.011 15.062 26.274 1 51.43 56 ALA B N 1
ATOM 2556 C CA . ALA B 1 56 ? -10.144 15.849 26.756 1 51.43 56 ALA B CA 1
ATOM 2557 C C . ALA B 1 56 ? -11.076 16.228 25.608 1 51.43 56 ALA B C 1
ATOM 2559 O O . ALA B 1 56 ? -10.66 16.893 24.656 1 51.43 56 ALA B O 1
ATOM 2560 N N . THR B 1 57 ? -12.139 15.453 25.485 1 56.7 57 THR B N 1
ATOM 2561 C CA . T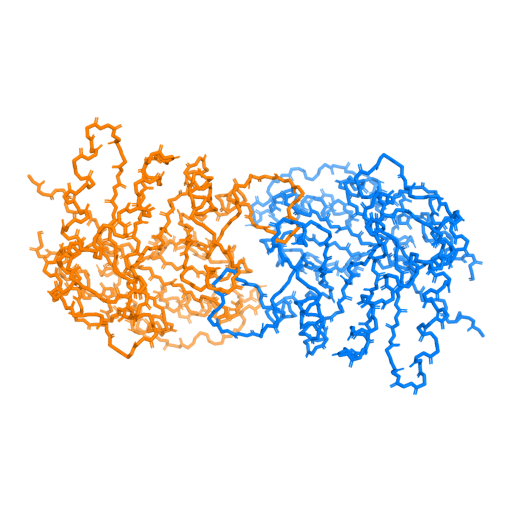HR B 1 57 ? -13.239 15.676 24.554 1 56.7 57 THR B CA 1
ATOM 2562 C C . THR B 1 57 ? -13.42 17.166 24.276 1 56.7 57 THR B C 1
ATOM 2564 O O . THR B 1 57 ? -13.709 17.561 23.145 1 56.7 57 THR B O 1
ATOM 2567 N N . ALA B 1 58 ? -12.994 18.004 25.218 1 57.73 58 ALA B N 1
ATOM 2568 C CA . ALA B 1 58 ? -13.251 19.432 25.049 1 57.73 58 ALA B CA 1
ATOM 2569 C C . ALA B 1 58 ? -12.285 20.047 24.04 1 57.73 58 ALA B C 1
ATOM 2571 O O . ALA B 1 58 ? -12.668 20.92 23.257 1 57.73 58 ALA B O 1
ATOM 2572 N N . ALA B 1 59 ? -11.098 19.583 23.969 1 58.62 59 ALA B N 1
ATOM 2573 C CA . ALA B 1 59 ? -10.112 20.107 23.027 1 58.62 59 ALA B CA 1
ATOM 2574 C C . ALA B 1 59 ? -10.423 19.659 21.602 1 58.62 59 ALA B C 1
ATOM 2576 O O . ALA B 1 59 ? -10.174 20.396 20.645 1 58.62 59 ALA B O 1
ATOM 2577 N N . LEU B 1 60 ? -10.977 18.581 21.532 1 67.32 60 LEU B N 1
ATOM 2578 C CA . LEU B 1 60 ? -11.291 18.023 20.221 1 67.32 60 LEU B CA 1
ATOM 2579 C C . LEU B 1 60 ? -12.452 18.771 19.576 1 67.32 60 LEU B C 1
ATOM 2581 O O . LEU B 1 60 ? -12.678 18.653 18.369 1 67.32 60 LEU B O 1
ATOM 2585 N N . ASN B 1 61 ? -13.001 19.641 20.338 1 72.63 61 ASN B N 1
ATOM 2586 C CA . ASN B 1 61 ? -14.047 20.497 19.788 1 72.63 61 ASN B CA 1
ATOM 2587 C C . ASN B 1 61 ? -13.462 21.624 18.942 1 72.63 61 ASN B C 1
ATOM 2589 O O . ASN B 1 61 ? -14.161 22.21 18.113 1 72.63 61 ASN B O 1
ATOM 2593 N N . HIS B 1 62 ? -12.166 21.805 19.091 1 82.97 62 HIS B N 1
ATOM 2594 C CA . HIS B 1 62 ? -11.574 22.956 18.418 1 82.97 62 HIS B CA 1
ATOM 2595 C C . HIS B 1 62 ? -10.472 22.525 17.457 1 82.97 62 HIS B C 1
ATOM 2597 O O . HIS B 1 62 ? -9.862 23.363 16.788 1 82.97 62 HIS B O 1
ATOM 2603 N N . VAL B 1 63 ? -10.181 21.248 17.414 1 92.01 63 VAL B N 1
ATOM 2604 C CA . VAL B 1 63 ? -9.081 20.74 16.602 1 92.01 63 VAL B CA 1
ATOM 2605 C C . VAL B 1 63 ? -9.558 19.552 15.769 1 92.01 63 VAL B C 1
ATOM 2607 O O . VAL B 1 63 ? -10.238 18.66 16.282 1 92.01 63 VAL B O 1
ATOM 2610 N N . GLU B 1 64 ? -9.316 19.603 14.511 1 94.23 64 GLU B N 1
ATOM 2611 C CA . GLU B 1 64 ? -9.499 18.415 13.682 1 94.23 64 GLU B CA 1
ATOM 2612 C C . GLU B 1 64 ? -8.309 17.467 13.805 1 94.23 64 GLU B C 1
ATOM 2614 O O . GLU B 1 64 ? -7.175 17.844 13.505 1 94.23 64 GLU B O 1
ATOM 2619 N N . LEU B 1 65 ? -8.567 16.286 14.28 1 94.89 65 LEU B N 1
ATOM 2620 C CA . LEU B 1 65 ? -7.523 15.283 14.456 1 94.89 65 LEU B CA 1
ATOM 2621 C C . LEU B 1 65 ? -7.549 14.267 13.319 1 94.89 65 LEU B C 1
ATOM 2623 O O . LEU B 1 65 ? -8.619 13.793 12.928 1 94.89 65 LEU B O 1
ATOM 2627 N N . VAL B 1 66 ? -6.356 13.973 12.762 1 97 66 VAL B N 1
ATOM 2628 C CA . VAL B 1 66 ? -6.245 13.019 11.664 1 97 66 VAL B CA 1
ATOM 2629 C C . VAL B 1 66 ? -5.183 11.972 11.993 1 97 66 VAL B C 1
ATOM 2631 O O . VAL B 1 66 ? -4.075 12.314 12.413 1 97 66 VAL B O 1
ATOM 2634 N N . VAL B 1 67 ? -5.503 10.721 11.844 1 97.32 67 VAL B N 1
ATOM 2635 C CA . VAL B 1 67 ? -4.547 9.628 11.985 1 97.32 67 VAL B CA 1
ATOM 2636 C C . VAL B 1 67 ? -4.343 8.944 10.635 1 97.32 67 VAL B C 1
ATOM 2638 O O . VAL B 1 67 ? -5.311 8.591 9.958 1 97.32 67 VAL B O 1
ATOM 2641 N N . MET B 1 68 ? -3.093 8.764 10.238 1 98.45 68 MET B N 1
ATOM 2642 C CA . MET B 1 68 ? -2.758 8.119 8.971 1 98.45 68 MET B CA 1
ATOM 2643 C C . MET B 1 68 ? -2.009 6.812 9.207 1 98.45 68 MET B C 1
ATOM 2645 O O . MET B 1 68 ? -0.778 6.8 9.268 1 98.45 68 MET B O 1
ATOM 2649 N N . PRO B 1 69 ? -2.724 5.75 9.324 1 98.28 69 PRO B N 1
ATOM 2650 C CA . PRO B 1 69 ? -2.116 4.438 9.554 1 98.28 69 PRO B CA 1
ATOM 2651 C C . PRO B 1 69 ? -1.61 3.789 8.267 1 98.28 69 PRO B C 1
ATOM 2653 O O . PRO B 1 69 ? -1.786 4.346 7.18 1 98.28 69 PRO B O 1
ATOM 2656 N N . ASP B 1 70 ? -0.922 2.685 8.432 1 97.4 70 ASP B N 1
ATOM 2657 C CA . ASP B 1 70 ? -0.589 1.907 7.242 1 97.4 70 ASP B CA 1
ATOM 2658 C C . ASP B 1 70 ? -1.85 1.404 6.543 1 97.4 70 ASP B C 1
ATOM 2660 O O . ASP B 1 70 ? -2.928 1.38 7.139 1 97.4 70 ASP B O 1
ATOM 2664 N N . PHE B 1 71 ? -1.784 0.974 5.322 1 98.53 71 PHE B N 1
ATOM 2665 C CA . PHE B 1 71 ? -2.927 0.613 4.491 1 98.53 71 PHE B CA 1
ATOM 2666 C C . PHE B 1 71 ? -3.721 -0.522 5.126 1 98.53 71 PHE B C 1
ATOM 2668 O O . PHE B 1 71 ? -4.949 -0.562 5.021 1 98.53 71 PHE B O 1
ATOM 2675 N N . LEU B 1 72 ? -3.032 -1.396 5.824 1 97.66 72 LEU B N 1
ATOM 2676 C CA . LEU B 1 72 ? -3.635 -2.61 6.362 1 97.66 72 LEU B CA 1
ATOM 2677 C C . LEU B 1 72 ? -4.573 -2.285 7.52 1 97.66 72 LEU B C 1
ATOM 2679 O O . LEU B 1 72 ? -5.386 -3.121 7.92 1 97.66 72 LEU B O 1
ATOM 2683 N N . SER B 1 73 ? -4.523 -1.049 8.041 1 96.2 73 SER B N 1
ATOM 2684 C CA . SER B 1 73 ? -5.264 -0.685 9.245 1 96.2 73 SER B CA 1
ATOM 2685 C C . SER B 1 73 ? -6.365 0.323 8.932 1 96.2 73 SER B C 1
ATOM 2687 O O . SER B 1 73 ? -7.157 0.677 9.808 1 96.2 73 SER B O 1
ATOM 2689 N N . ILE B 1 74 ? -6.448 0.778 7.72 1 97.18 74 ILE B N 1
ATOM 2690 C CA . ILE B 1 74 ? -7.334 1.881 7.363 1 97.18 74 ILE B CA 1
ATOM 2691 C C . ILE B 1 74 ? -8.786 1.473 7.6 1 97.18 74 ILE B C 1
ATOM 2693 O O . ILE B 1 74 ? -9.556 2.221 8.208 1 97.18 74 ILE B O 1
ATOM 2697 N N . ARG B 1 75 ? -9.121 0.366 7.134 1 92.29 75 ARG B N 1
ATOM 2698 C CA . ARG B 1 75 ? -10.511 -0.063 7.248 1 92.29 75 ARG B CA 1
ATOM 2699 C C . ARG B 1 75 ? -10.941 -0.144 8.709 1 92.29 75 ARG B C 1
ATOM 2701 O O . ARG B 1 75 ? -12.021 0.327 9.071 1 92.29 75 ARG B O 1
ATOM 2708 N N . GLU B 1 76 ? -10.106 -0.703 9.522 1 88.65 76 GLU B N 1
ATOM 2709 C CA . GLU B 1 76 ? -10.446 -0.839 10.935 1 88.65 76 GLU B CA 1
ATOM 2710 C C . GLU B 1 76 ? -10.51 0.523 11.62 1 88.65 76 GLU B C 1
ATOM 2712 O O . GLU B 1 76 ? -11.338 0.739 12.508 1 88.65 76 GLU B O 1
ATOM 2717 N N . CYS B 1 77 ? -9.641 1.373 11.255 1 92.19 77 CYS B N 1
ATOM 2718 C CA . CYS B 1 77 ? -9.661 2.718 11.819 1 92.19 77 CYS B CA 1
ATOM 2719 C C . CYS B 1 77 ? -10.944 3.449 11.441 1 92.19 77 CYS B C 1
ATOM 2721 O O . CYS B 1 77 ? -11.55 4.121 12.277 1 92.19 77 CYS B O 1
ATOM 2723 N N . THR B 1 78 ? -11.35 3.296 10.187 1 91.23 78 THR B N 1
ATOM 2724 C CA . THR B 1 78 ? -12.573 3.952 9.739 1 91.23 78 THR B CA 1
ATOM 2725 C C . THR B 1 78 ? -13.794 3.35 10.428 1 91.23 78 THR B C 1
ATOM 2727 O O . THR B 1 78 ? -14.734 4.068 10.777 1 91.23 78 THR B O 1
ATOM 2730 N N . ARG B 1 79 ? -13.746 2.1 10.623 1 85.1 79 ARG B N 1
ATOM 2731 C CA . ARG B 1 79 ? -14.838 1.442 11.333 1 85.1 79 ARG B CA 1
ATOM 2732 C C . ARG B 1 79 ? -14.945 1.953 12.766 1 85.1 79 ARG B C 1
ATOM 2734 O O . ARG B 1 79 ? -16.044 2.229 13.251 1 85.1 79 ARG B O 1
ATOM 2741 N N . LEU B 1 80 ? -13.837 2.028 13.395 1 84.4 80 LEU B N 1
ATOM 2742 C CA . LEU B 1 80 ? -13.819 2.533 14.763 1 84.4 80 LEU B CA 1
ATOM 2743 C C . LEU B 1 80 ? -14.336 3.966 14.821 1 84.4 80 LEU B C 1
ATOM 2745 O O . LEU B 1 80 ? -15.164 4.298 15.673 1 84.4 80 LEU B O 1
ATOM 2749 N N . LYS B 1 81 ? -13.849 4.755 13.916 1 85.22 81 LYS B N 1
ATOM 2750 C CA . LYS B 1 81 ? -14.292 6.143 13.823 1 85.22 81 LYS B CA 1
ATOM 2751 C C . LYS B 1 81 ? -15.811 6.228 13.699 1 85.22 81 LYS B C 1
ATOM 2753 O O . LYS B 1 81 ? -16.45 7.036 14.375 1 85.22 81 LYS B O 1
ATOM 2758 N N . ASN B 1 82 ? -16.37 5.387 12.884 1 82.51 82 ASN B N 1
ATOM 2759 C CA . ASN B 1 82 ? -17.793 5.439 12.569 1 82.51 82 ASN B CA 1
ATOM 2760 C C . ASN B 1 82 ? -18.642 4.908 13.72 1 82.51 82 ASN B C 1
ATOM 2762 O O . ASN B 1 82 ? -19.853 5.133 13.76 1 82.51 82 ASN B O 1
ATOM 2766 N N . ARG B 1 83 ? -18.077 4.236 14.607 1 75.47 83 ARG B N 1
ATOM 2767 C CA . ARG B 1 83 ? -18.796 3.69 15.753 1 75.47 83 ARG B CA 1
ATOM 2768 C C . ARG B 1 83 ? -18.939 4.731 16.858 1 75.47 83 ARG B C 1
ATOM 2770 O O . ARG B 1 83 ? -19.755 4.571 17.767 1 75.47 83 ARG B O 1
ATOM 2777 N N . LEU B 1 84 ? -18.133 5.687 16.771 1 74.83 84 LEU B N 1
ATOM 2778 C CA . LEU B 1 84 ? -18.183 6.747 17.773 1 74.83 84 LEU B CA 1
ATOM 2779 C C . LEU B 1 84 ? -19.349 7.693 17.505 1 74.83 84 LEU B C 1
ATOM 2781 O O . LEU B 1 84 ? -19.704 7.936 16.349 1 74.83 84 LEU B O 1
ATOM 2785 N N . ASP B 1 85 ? -20.045 8.131 18.552 1 70.02 85 ASP B N 1
ATOM 2786 C CA . ASP B 1 85 ? -21.164 9.056 18.399 1 70.02 85 ASP B CA 1
ATOM 2787 C C . ASP B 1 85 ? -20.744 10.304 17.627 1 70.02 85 ASP B C 1
ATOM 2789 O O . ASP B 1 85 ? -21.461 10.759 16.734 1 70.02 85 ASP B O 1
ATOM 2793 N N . GLU B 1 86 ? -19.577 10.788 18.031 1 72.28 86 GLU B N 1
ATOM 2794 C CA . GLU B 1 86 ? -18.932 11.865 17.287 1 72.28 86 GLU B CA 1
ATOM 2795 C C . GLU B 1 86 ? -17.505 11.489 16.898 1 72.28 86 GLU B C 1
ATOM 2797 O O . GLU B 1 86 ? -16.762 10.93 17.707 1 72.28 86 GLU B O 1
ATOM 2802 N N . PRO B 1 87 ? -17.32 11.758 15.67 1 68.57 87 PRO B N 1
ATOM 2803 C CA . PRO B 1 87 ? -15.958 11.408 15.261 1 68.57 87 PRO B CA 1
ATOM 2804 C C . PRO B 1 87 ? -14.894 12.219 15.998 1 68.57 87 PRO B C 1
ATOM 2806 O O . PRO B 1 87 ? -14.934 13.452 15.985 1 68.57 87 PRO B O 1
ATOM 2809 N N . LEU B 1 88 ? -14.04 11.506 16.594 1 80.78 88 LEU B N 1
ATOM 2810 C CA . LEU B 1 88 ? -12.969 12.148 17.348 1 80.78 88 LEU B CA 1
ATOM 2811 C C . LEU B 1 88 ? -11.75 12.387 16.464 1 80.78 88 LEU B C 1
ATOM 2813 O O . LEU B 1 88 ? -10.882 13.196 16.8 1 80.78 88 LEU B O 1
ATOM 2817 N N . PHE B 1 89 ? -11.745 11.653 15.387 1 91.25 89 PHE B N 1
ATOM 2818 C CA . PHE B 1 89 ? -10.642 11.794 14.444 1 91.25 89 PHE B CA 1
ATOM 2819 C C . PHE B 1 89 ? -11.08 11.408 13.037 1 91.25 89 PHE B C 1
ATOM 2821 O O . PHE B 1 89 ? -12.113 10.758 12.859 1 91.25 89 PHE B O 1
ATOM 2828 N N . ASN B 1 90 ? -10.342 11.92 12.08 1 95.35 90 ASN B N 1
ATOM 2829 C CA . ASN B 1 90 ? -10.458 11.455 10.702 1 95.35 90 ASN B CA 1
ATOM 2830 C C . ASN B 1 90 ? -9.337 10.484 10.343 1 95.35 90 ASN B C 1
ATOM 2832 O O . ASN B 1 90 ? -8.297 10.458 11.002 1 95.35 90 ASN B O 1
ATOM 2836 N N . VAL B 1 91 ? -9.601 9.684 9.33 1 97.52 91 VAL B N 1
ATOM 2837 C CA . VAL B 1 91 ? -8.617 8.707 8.875 1 97.52 91 VAL B CA 1
ATOM 2838 C C . VAL B 1 91 ? -7.982 9.183 7.571 1 97.52 91 VAL B C 1
ATOM 2840 O O . VAL B 1 91 ? -8.68 9.639 6.662 1 97.52 91 VAL B O 1
ATOM 2843 N N . GLY B 1 92 ? -6.667 9.168 7.524 1 98.77 92 GLY B N 1
ATOM 2844 C CA . GLY B 1 92 ? -5.919 9.419 6.302 1 98.77 92 GLY B CA 1
ATOM 2845 C C . GLY B 1 92 ? -5.12 8.217 5.835 1 98.77 92 GLY B C 1
ATOM 2846 O O . GLY B 1 92 ? -5.133 7.167 6.48 1 98.77 92 GLY B O 1
ATOM 2847 N N . ALA B 1 93 ? -4.518 8.351 4.71 1 98.89 93 ALA B N 1
ATOM 2848 C CA . ALA B 1 93 ? -3.595 7.358 4.168 1 98.89 93 ALA B CA 1
ATOM 2849 C C . ALA B 1 93 ? -2.208 7.958 3.954 1 98.89 93 ALA B C 1
ATOM 2851 O O . ALA B 1 93 ? -2.056 9.181 3.896 1 98.89 93 ALA B O 1
ATOM 2852 N N . GLN B 1 94 ? -1.27 7.122 3.826 1 98.75 94 GLN B N 1
ATOM 2853 C CA . GLN B 1 94 ? 0.114 7.578 3.758 1 98.75 94 GLN B CA 1
ATOM 2854 C C . GLN B 1 94 ? 0.564 7.757 2.311 1 98.75 94 GLN B C 1
ATOM 2856 O O . GLN B 1 94 ? 1.695 8.175 2.054 1 98.75 94 GLN B O 1
ATOM 2861 N N . ASP B 1 95 ? -0.289 7.363 1.356 1 98.7 95 ASP B N 1
ATOM 2862 C CA . ASP B 1 95 ? 0.019 7.445 -0.068 1 98.7 95 ASP B CA 1
ATOM 2863 C C . ASP B 1 95 ? -1.155 6.955 -0.913 1 98.7 95 ASP B C 1
ATOM 2865 O O . ASP B 1 95 ? -2.111 6.385 -0.385 1 98.7 95 ASP B O 1
ATOM 2869 N N . CYS B 1 96 ? -1.086 7.188 -2.17 1 98.76 96 CYS B N 1
ATOM 2870 C CA . CYS B 1 96 ? -1.955 6.586 -3.174 1 98.76 96 CYS B CA 1
ATOM 2871 C C . CYS B 1 96 ? -1.344 6.703 -4.565 1 98.76 96 CYS B C 1
ATOM 2873 O O . CYS B 1 96 ? -0.329 7.378 -4.748 1 98.76 96 CYS B O 1
ATOM 2875 N N . TRP B 1 97 ? -1.872 5.973 -5.466 1 98.41 97 TRP B N 1
ATOM 2876 C CA . TRP B 1 97 ? -1.438 6.084 -6.854 1 98.41 97 TRP B CA 1
ATOM 2877 C C . TRP B 1 97 ? -2.244 7.146 -7.594 1 98.41 97 TRP B C 1
ATOM 2879 O O . TRP B 1 97 ? -3.173 7.732 -7.032 1 98.41 97 TRP B O 1
ATOM 2889 N N . GLN B 1 98 ? -1.861 7.472 -8.79 1 98.43 98 GLN B N 1
ATOM 2890 C CA . GLN B 1 98 ? -2.426 8.596 -9.529 1 98.43 98 GLN B CA 1
ATOM 2891 C C . GLN B 1 98 ? -3.651 8.166 -10.332 1 98.43 98 GLN B C 1
ATOM 2893 O O . GLN B 1 98 ? -4.386 9.008 -10.851 1 98.43 98 GLN B O 1
ATOM 2898 N N . ALA B 1 99 ? -3.897 6.844 -10.5 1 98.34 99 ALA B N 1
ATOM 2899 C CA . ALA B 1 99 ? -5.031 6.317 -11.255 1 98.34 99 ALA B CA 1
ATOM 2900 C C . ALA B 1 99 ? -6.077 5.713 -10.323 1 98.34 99 ALA B C 1
ATOM 2902 O O . ALA B 1 99 ? -5.751 5.264 -9.222 1 98.34 99 ALA B O 1
ATOM 2903 N N . ASP B 1 100 ? -7.309 5.624 -10.818 1 98.37 100 ASP B N 1
ATOM 2904 C CA . ASP B 1 100 ? -8.402 5.092 -10.01 1 98.37 100 ASP B CA 1
ATOM 2905 C C . ASP B 1 100 ? -8.443 3.567 -10.079 1 98.37 100 ASP B C 1
ATOM 2907 O O . ASP B 1 100 ? -8.982 2.914 -9.182 1 98.37 100 ASP B O 1
ATOM 2911 N N . GLU B 1 101 ? -8.016 2.983 -11.177 1 97.82 101 GLU B N 1
ATOM 2912 C CA . GLU B 1 101 ? -7.97 1.54 -11.398 1 97.82 101 GLU B CA 1
ATOM 2913 C C . GLU B 1 101 ? -6.993 1.184 -12.515 1 97.82 101 GLU B C 1
ATOM 2915 O O . GLU B 1 101 ? -6.599 2.048 -13.302 1 97.82 101 GLU B O 1
ATOM 2920 N N . GLY B 1 102 ? -6.507 -0.053 -12.575 1 96.98 102 GLY B N 1
ATOM 2921 C CA . GLY B 1 102 ? -5.69 -0.495 -13.694 1 96.98 102 GLY B CA 1
ATOM 2922 C C . GLY B 1 102 ? -4.593 -1.461 -13.287 1 96.98 102 GLY B C 1
ATOM 2923 O O . GLY B 1 102 ? -4.645 -2.049 -12.205 1 96.98 102 GLY B O 1
ATOM 2924 N N . ALA B 1 103 ? -3.63 -1.654 -14.284 1 95.82 103 ALA B N 1
ATOM 2925 C CA . ALA B 1 103 ? -2.52 -2.588 -14.115 1 95.82 103 ALA B CA 1
ATOM 2926 C C . ALA B 1 103 ? -1.399 -1.964 -13.289 1 95.82 103 ALA B C 1
ATOM 2928 O O . ALA B 1 103 ? -0.293 -1.752 -13.791 1 95.82 103 ALA B O 1
ATOM 2929 N N . PHE B 1 104 ? -1.763 -1.704 -12.037 1 97.57 104 PHE B N 1
ATOM 2930 C CA . PHE B 1 104 ? -0.828 -1.11 -11.088 1 97.57 104 PHE B CA 1
ATOM 2931 C C . PHE B 1 104 ? -0.653 -2.006 -9.868 1 97.57 104 PHE B C 1
ATOM 2933 O O . PHE B 1 104 ? -1.168 -1.702 -8.79 1 97.57 104 PHE B O 1
ATOM 2940 N N . THR B 1 105 ? 0.143 -3.062 -10.058 1 97.37 105 THR B N 1
ATOM 2941 C CA . THR B 1 105 ? 0.361 -4.09 -9.046 1 97.37 105 THR B CA 1
ATOM 2942 C C . THR B 1 105 ? 0.943 -3.482 -7.774 1 97.37 105 THR B C 1
ATOM 2944 O O . THR B 1 105 ? 1.978 -2.812 -7.816 1 97.37 105 THR B O 1
ATOM 2947 N N . GLY B 1 106 ? 0.256 -3.631 -6.682 1 97.55 106 GLY B N 1
ATOM 2948 C CA . GLY B 1 106 ? 0.798 -3.249 -5.388 1 97.55 106 GLY B CA 1
ATOM 2949 C C . GLY B 1 106 ? 0.499 -1.809 -5.017 1 97.55 106 GLY B C 1
ATOM 2950 O O . GLY B 1 106 ? 0.86 -1.354 -3.929 1 97.55 106 GLY B O 1
ATOM 2951 N N . GLU B 1 107 ? -0.168 -1.077 -5.877 1 98.1 107 GLU B N 1
ATOM 2952 C CA . GLU B 1 107 ? -0.515 0.306 -5.568 1 98.1 107 GLU B CA 1
ATOM 2953 C C . GLU B 1 107 ? -1.911 0.403 -4.96 1 98.1 107 GLU B C 1
ATOM 2955 O O . GLU B 1 107 ? -2.67 -0.569 -4.977 1 98.1 107 GLU B O 1
ATOM 2960 N N . VAL B 1 108 ? -2.213 1.522 -4.412 1 98.65 108 VAL B N 1
ATOM 2961 C CA . VAL B 1 108 ? -3.485 1.748 -3.734 1 98.65 108 VAL B CA 1
ATOM 2962 C C . VAL B 1 108 ? -4.255 2.864 -4.437 1 98.65 108 VAL B C 1
ATOM 2964 O O . VAL B 1 108 ? -3.712 3.943 -4.681 1 98.65 108 VAL B O 1
ATOM 2967 N N . SER B 1 109 ? -5.485 2.63 -4.717 1 98.81 109 SER B N 1
ATOM 2968 C CA . SER B 1 109 ? -6.354 3.533 -5.466 1 98.81 109 SER B CA 1
ATOM 2969 C C . SER B 1 109 ? -6.928 4.621 -4.565 1 98.81 109 SER B C 1
ATOM 2971 O O . SER B 1 109 ? -7.478 4.328 -3.502 1 98.81 109 SER B O 1
ATOM 2973 N N . PRO B 1 110 ? -6.807 5.878 -5.025 1 98.76 110 PRO B N 1
ATOM 2974 C CA . PRO B 1 110 ? -7.516 6.905 -4.259 1 98.76 110 PRO B CA 1
ATOM 2975 C C . PRO B 1 110 ? -9.028 6.691 -4.244 1 98.76 110 PRO B C 1
ATOM 2977 O O . PRO B 1 110 ? -9.693 7.028 -3.261 1 98.76 110 PRO B O 1
ATOM 2980 N N . LYS B 1 111 ? -9.55 6.121 -5.298 1 98.69 111 LYS B N 1
ATOM 2981 C CA . LYS B 1 111 ? -10.971 5.791 -5.345 1 98.69 111 LYS B CA 1
ATOM 2982 C C . LYS B 1 111 ? -11.332 4.76 -4.279 1 98.69 111 LYS B C 1
ATOM 2984 O O . LYS B 1 111 ? -12.352 4.892 -3.6 1 98.69 111 LYS B O 1
ATOM 2989 N N . HIS B 1 112 ? -10.517 3.709 -4.141 1 98.5 112 HIS B N 1
ATOM 2990 C CA . HIS B 1 112 ? -10.742 2.69 -3.122 1 98.5 112 HIS B CA 1
ATOM 2991 C C . HIS B 1 112 ? -10.634 3.28 -1.72 1 98.5 112 HIS B C 1
ATOM 2993 O O . HIS B 1 112 ? -11.413 2.926 -0.831 1 98.5 112 HIS B O 1
ATOM 2999 N N . LEU B 1 113 ? -9.676 4.181 -1.536 1 98.72 113 LEU B N 1
ATOM 3000 C CA . LEU B 1 113 ? -9.512 4.858 -0.254 1 98.72 113 LEU B CA 1
ATOM 3001 C C . LEU B 1 113 ? -10.753 5.676 0.091 1 98.72 113 LEU B C 1
ATOM 3003 O O . LEU B 1 113 ? -11.235 5.632 1.225 1 98.72 113 LEU B O 1
ATOM 3007 N N . ALA B 1 114 ? -11.249 6.41 -0.863 1 98.48 114 ALA B N 1
ATOM 3008 C CA . ALA B 1 114 ? -12.449 7.217 -0.657 1 98.48 114 ALA B CA 1
ATOM 3009 C C . ALA B 1 114 ? -13.633 6.347 -0.246 1 98.48 114 ALA B C 1
ATOM 3011 O O . ALA B 1 114 ? -14.419 6.728 0.624 1 98.48 114 ALA B O 1
ATOM 3012 N N . GLN B 1 115 ? -13.719 5.198 -0.806 1 96.72 115 GLN B N 1
ATOM 3013 C CA . GLN B 1 115 ? -14.805 4.268 -0.513 1 96.72 115 GLN B CA 1
ATOM 3014 C C . GLN B 1 115 ? -14.74 3.784 0.933 1 96.72 115 GLN B C 1
ATOM 3016 O O . GLN B 1 115 ? -15.758 3.395 1.509 1 96.72 115 GLN B O 1
ATOM 3021 N N . LEU B 1 116 ? -13.588 3.841 1.506 1 95.88 116 LEU B N 1
ATOM 3022 C CA . LEU B 1 116 ? -13.425 3.396 2.886 1 95.88 116 LEU B CA 1
ATOM 3023 C C . LEU B 1 116 ? -13.571 4.565 3.854 1 95.88 116 LEU B C 1
ATOM 3025 O O . LEU B 1 116 ? -13.396 4.4 5.064 1 95.88 116 LEU B O 1
ATOM 3029 N N . GLY B 1 117 ? -13.817 5.73 3.34 1 96.32 117 GLY B N 1
ATOM 3030 C CA . GLY B 1 117 ? -14.063 6.878 4.198 1 96.32 117 GLY B CA 1
ATOM 3031 C C . GLY B 1 117 ? -12.802 7.649 4.539 1 96.32 117 GLY B C 1
ATOM 3032 O O . GLY B 1 117 ? -12.796 8.463 5.465 1 96.32 117 GLY B O 1
ATOM 3033 N N . VAL B 1 118 ? -11.729 7.416 3.822 1 98.51 118 VAL B N 1
ATOM 3034 C CA . VAL B 1 118 ? -10.491 8.164 4.012 1 98.51 118 VAL B CA 1
ATOM 3035 C C . VAL B 1 118 ? -10.695 9.618 3.592 1 98.51 118 VAL B C 1
ATOM 3037 O O . VAL B 1 118 ? -11.228 9.891 2.513 1 98.51 118 VAL B O 1
ATOM 3040 N N . ARG B 1 119 ? -10.214 10.479 4.389 1 98.27 119 ARG B N 1
ATOM 3041 C CA . ARG B 1 119 ? -10.479 11.892 4.139 1 98.27 119 ARG B CA 1
ATOM 3042 C C . ARG B 1 119 ? -9.239 12.594 3.595 1 98.27 119 ARG B C 1
ATOM 3044 O O . ARG B 1 119 ? -9.347 13.53 2.8 1 98.27 119 ARG B O 1
ATOM 3051 N N . TYR B 1 120 ? -8.085 12.198 4.013 1 98.81 120 TYR B N 1
ATOM 3052 C CA . TYR B 1 120 ? -6.817 12.818 3.645 1 98.81 120 TYR B CA 1
ATOM 3053 C C . TYR B 1 120 ? -5.842 11.782 3.098 1 98.81 120 TYR B C 1
ATOM 3055 O O . TYR B 1 120 ? -5.847 10.627 3.529 1 98.81 120 TYR B O 1
ATOM 3063 N N . VAL B 1 121 ? -4.993 12.198 2.172 1 98.93 121 VAL B N 1
ATOM 3064 C CA . VAL B 1 121 ? -3.897 11.336 1.742 1 98.93 121 VAL B CA 1
ATOM 3065 C C . VAL B 1 121 ? -2.589 12.124 1.744 1 98.93 121 VAL B C 1
ATOM 3067 O O . VAL B 1 121 ? -2.493 13.183 1.12 1 98.93 121 VAL B O 1
ATOM 3070 N N . GLU B 1 122 ? -1.656 11.607 2.501 1 98.76 122 GLU B N 1
ATOM 3071 C CA . GLU B 1 122 ? -0.298 12.144 2.517 1 98.76 122 GLU B CA 1
ATOM 3072 C C . GLU B 1 122 ? 0.418 11.871 1.197 1 98.76 122 GLU B C 1
ATOM 3074 O O . GLU B 1 122 ? 0.473 10.727 0.74 1 98.76 122 GLU B O 1
ATOM 3079 N N . ILE B 1 123 ? 0.961 12.942 0.561 1 98.63 123 ILE B N 1
ATOM 3080 C CA . ILE B 1 123 ? 1.603 12.818 -0.743 1 98.63 123 ILE B CA 1
ATOM 3081 C C . ILE B 1 123 ? 2.937 13.561 -0.734 1 98.63 123 ILE B C 1
ATOM 3083 O O . ILE B 1 123 ? 3.035 14.666 -0.195 1 98.63 123 ILE B O 1
ATOM 3087 N N . GLY B 1 124 ? 3.97 12.949 -1.297 1 97.85 124 GLY B N 1
ATOM 3088 C CA . GLY B 1 124 ? 5.221 13.64 -1.566 1 97.85 124 GLY B CA 1
ATOM 3089 C C . GLY B 1 124 ? 6.107 13.769 -0.341 1 97.85 124 GLY B C 1
ATOM 3090 O O . GLY B 1 124 ? 6.938 14.676 -0.262 1 97.85 124 GLY B O 1
ATOM 3091 N N . HIS B 1 125 ? 5.894 12.96 0.661 1 97.4 125 HIS B N 1
ATOM 3092 C CA . HIS B 1 125 ? 6.77 12.993 1.826 1 97.4 125 HIS B CA 1
ATOM 3093 C C . HIS B 1 125 ? 8.232 12.837 1.42 1 97.4 125 HIS B C 1
ATOM 3095 O O . HIS B 1 125 ? 8.542 12.126 0.462 1 97.4 125 HIS B O 1
ATOM 3101 N N . ALA B 1 126 ? 9.152 13.413 2.212 1 96.03 126 ALA B N 1
ATOM 3102 C CA . ALA B 1 126 ? 10.58 13.422 1.905 1 96.03 126 ALA B CA 1
ATOM 3103 C C . ALA B 1 126 ? 11.125 12.001 1.787 1 96.03 126 ALA B C 1
ATOM 3105 O O . ALA B 1 126 ? 12.006 11.733 0.967 1 96.03 126 ALA B O 1
ATOM 3106 N N . GLU B 1 127 ? 10.604 11.103 2.539 1 95.54 127 GLU B N 1
ATOM 3107 C CA . GLU B 1 127 ? 11.035 9.709 2.506 1 95.54 127 GLU B CA 1
ATOM 3108 C C . GLU B 1 127 ? 10.704 9.061 1.165 1 95.54 127 GLU B C 1
ATOM 3110 O O . GLU B 1 127 ? 11.492 8.271 0.641 1 95.54 127 GLU B O 1
ATOM 3115 N N . ARG B 1 128 ? 9.54 9.351 0.609 1 97.08 128 ARG B N 1
ATOM 3116 C CA . ARG B 1 128 ? 9.131 8.782 -0.671 1 97.08 128 ARG B CA 1
ATOM 3117 C C . ARG B 1 128 ? 9.959 9.356 -1.815 1 97.08 128 ARG B C 1
ATOM 3119 O O . ARG B 1 128 ? 10.327 8.636 -2.745 1 97.08 128 ARG B O 1
ATOM 3126 N N . ARG B 1 129 ? 10.253 10.627 -1.71 1 96.08 129 ARG B N 1
ATOM 3127 C CA . ARG B 1 129 ? 11.098 11.26 -2.718 1 96.08 129 ARG B CA 1
ATOM 3128 C C . ARG B 1 129 ? 12.509 10.684 -2.69 1 96.08 129 ARG B C 1
ATOM 3130 O O . ARG B 1 129 ? 13.058 10.32 -3.732 1 96.08 129 ARG B O 1
ATOM 3137 N N . LYS B 1 130 ? 13.045 10.554 -1.475 1 94.46 130 LYS B N 1
ATOM 3138 C CA . LYS B 1 130 ? 14.438 10.153 -1.295 1 94.46 130 LYS B CA 1
ATOM 3139 C C . LYS B 1 130 ? 14.614 8.656 -1.535 1 94.46 130 LYS B C 1
ATOM 3141 O O . LYS B 1 130 ? 15.591 8.233 -2.156 1 94.46 130 LYS B O 1
ATOM 3146 N N . GLN B 1 131 ? 13.648 7.849 -1.109 1 93.87 131 GLN B N 1
ATOM 3147 C CA . GLN B 1 131 ? 13.865 6.407 -1.046 1 93.87 131 GLN B CA 1
ATOM 3148 C C . GLN B 1 131 ? 13.158 5.693 -2.194 1 93.87 131 GLN B C 1
ATOM 3150 O O . GLN B 1 131 ? 13.572 4.607 -2.605 1 93.87 131 GLN B O 1
ATOM 3155 N N . PHE B 1 132 ? 12.118 6.301 -2.781 1 94.25 132 PHE B N 1
ATOM 3156 C CA . PHE B 1 132 ? 11.305 5.574 -3.748 1 94.25 132 PHE B CA 1
ATOM 3157 C C . PHE B 1 132 ? 11.204 6.344 -5.059 1 94.25 132 PHE B C 1
ATOM 3159 O O . PHE B 1 132 ? 10.387 6.01 -5.92 1 94.25 132 PHE B O 1
ATOM 3166 N N . GLY B 1 133 ? 11.923 7.443 -5.151 1 92.8 133 GLY B N 1
ATOM 3167 C CA . GLY B 1 133 ? 12.068 8.141 -6.418 1 92.8 133 GLY B CA 1
ATOM 3168 C C . GLY B 1 133 ? 10.846 8.959 -6.792 1 92.8 133 GLY B C 1
ATOM 3169 O O . GLY B 1 133 ? 10.615 9.237 -7.97 1 92.8 133 GLY B O 1
ATOM 3170 N N . GLU B 1 134 ? 10.035 9.262 -5.908 1 95.95 134 GLU B N 1
ATOM 3171 C CA . GLU B 1 134 ? 8.855 10.068 -6.207 1 95.95 134 GLU B CA 1
ATOM 3172 C C . GLU B 1 134 ? 9.247 11.457 -6.705 1 95.95 134 GLU B C 1
ATOM 3174 O O . GLU B 1 134 ? 10.109 12.112 -6.116 1 95.95 134 GLU B O 1
ATOM 3179 N N . THR B 1 135 ? 8.597 11.889 -7.794 1 96.19 135 THR B N 1
ATOM 3180 C CA . THR B 1 135 ? 8.924 13.146 -8.457 1 96.19 135 THR B CA 1
ATOM 3181 C C . THR B 1 135 ? 7.82 14.177 -8.236 1 96.19 135 THR B C 1
ATOM 3183 O O . THR B 1 135 ? 6.728 13.836 -7.776 1 96.19 135 THR B O 1
ATOM 3186 N N . ASN B 1 136 ? 8.154 15.409 -8.578 1 97.14 136 ASN B N 1
ATOM 3187 C CA . ASN B 1 136 ? 7.129 16.445 -8.534 1 97.14 136 ASN B CA 1
ATOM 3188 C C . ASN B 1 136 ? 5.942 16.099 -9.429 1 97.14 136 ASN B C 1
ATOM 3190 O O . ASN B 1 136 ? 4.795 16.389 -9.086 1 97.14 136 ASN B O 1
ATOM 3194 N N . GLU B 1 137 ? 6.256 15.478 -10.548 1 97.81 137 GLU B N 1
ATOM 3195 C CA . GLU B 1 137 ? 5.192 15.087 -11.467 1 97.81 137 GLU B CA 1
ATOM 3196 C C . GLU B 1 137 ? 4.244 14.082 -10.819 1 97.81 137 GLU B C 1
ATOM 3198 O O . GLU B 1 137 ? 3.023 14.207 -10.936 1 97.81 137 GLU B O 1
ATOM 3203 N N . TRP B 1 138 ? 4.812 13.082 -10.152 1 97.88 138 TRP B N 1
ATOM 3204 C CA . TRP B 1 138 ? 3.98 12.121 -9.436 1 97.88 138 TRP B CA 1
ATOM 3205 C C . TRP B 1 138 ? 3.127 12.818 -8.381 1 97.88 138 TRP B C 1
ATOM 3207 O O . TRP B 1 138 ? 1.937 12.527 -8.245 1 97.88 138 TRP B O 1
ATOM 3217 N N . VAL B 1 139 ? 3.777 13.744 -7.651 1 98.57 139 VAL B N 1
ATOM 3218 C CA . VAL B 1 139 ? 3.082 14.441 -6.574 1 98.57 139 VAL B CA 1
ATOM 3219 C C . VAL B 1 139 ? 1.886 15.204 -7.14 1 98.57 139 VAL B C 1
ATOM 3221 O O . VAL B 1 139 ? 0.788 15.153 -6.582 1 98.57 139 VAL B O 1
ATOM 3224 N N . ILE B 1 140 ? 2.052 15.886 -8.27 1 98.54 140 ILE B N 1
ATOM 3225 C CA . ILE B 1 140 ? 0.987 16.644 -8.918 1 98.54 140 ILE B CA 1
ATOM 3226 C C . ILE B 1 140 ? -0.138 15.7 -9.336 1 98.54 140 ILE B C 1
ATOM 3228 O O . ILE B 1 140 ? -1.308 15.946 -9.033 1 98.54 140 ILE B O 1
ATOM 3232 N N . ASN B 1 141 ? 0.212 14.626 -9.971 1 98.68 141 ASN B N 1
ATOM 3233 C CA . ASN B 1 141 ? -0.777 13.694 -10.502 1 98.68 141 ASN B CA 1
ATOM 3234 C C . ASN B 1 141 ? -1.531 12.979 -9.384 1 98.68 141 ASN B C 1
ATOM 3236 O O . ASN B 1 141 ? -2.744 12.786 -9.473 1 98.68 141 ASN B O 1
ATOM 3240 N N . LYS B 1 142 ? -0.828 12.598 -8.367 1 98.75 142 LYS B N 1
ATOM 3241 C CA . LYS B 1 142 ? -1.465 11.965 -7.216 1 98.75 142 LYS B CA 1
ATOM 3242 C C . LYS B 1 142 ? -2.4 12.936 -6.501 1 98.75 142 LYS B C 1
ATOM 3244 O O . LYS B 1 142 ? -3.486 12.552 -6.062 1 98.75 142 LYS B O 1
ATOM 3249 N N . SER B 1 143 ? -1.97 14.176 -6.358 1 98.72 143 SER B N 1
ATOM 3250 C CA . SER B 1 143 ? -2.81 15.195 -5.737 1 98.72 143 SER B CA 1
ATOM 3251 C C . SER B 1 143 ? -4.098 15.405 -6.527 1 98.72 143 SER B C 1
ATOM 3253 O O . SER B 1 143 ? -5.182 15.49 -5.947 1 98.72 143 SER B O 1
ATOM 3255 N N . ALA B 1 144 ? -3.939 15.462 -7.806 1 98.54 144 ALA B N 1
ATOM 3256 C CA . ALA B 1 144 ? -5.108 15.611 -8.668 1 98.54 144 ALA B CA 1
ATOM 3257 C C . ALA B 1 144 ? -6.039 14.408 -8.544 1 98.54 144 ALA B C 1
ATOM 3259 O O . ALA B 1 144 ? -7.263 14.558 -8.56 1 98.54 144 ALA B O 1
ATOM 3260 N N . ALA B 1 145 ? -5.46 13.247 -8.458 1 98.67 145 ALA B N 1
ATOM 3261 C CA . ALA B 1 145 ? -6.243 12.025 -8.289 1 98.67 145 ALA B CA 1
ATOM 3262 C C . ALA B 1 145 ? -7.029 12.054 -6.981 1 98.67 145 ALA B C 1
ATOM 3264 O O . ALA B 1 145 ? -8.192 11.646 -6.939 1 98.67 145 ALA B O 1
ATOM 3265 N N . CYS B 1 146 ? -6.412 12.53 -5.913 1 98.63 146 CYS B N 1
ATOM 3266 C CA . CYS B 1 146 ? -7.115 12.699 -4.646 1 98.63 146 CYS B CA 1
ATOM 3267 C C . CYS B 1 146 ? -8.286 13.664 -4.798 1 98.63 146 CYS B C 1
ATOM 3269 O O . CYS B 1 146 ? -9.411 13.347 -4.407 1 98.63 146 CYS B O 1
ATOM 3271 N N . SER B 1 147 ? -8.027 14.801 -5.409 1 97.66 147 SER B N 1
ATOM 3272 C CA . SER B 1 147 ? -9.04 15.839 -5.567 1 97.66 147 SER B CA 1
ATOM 3273 C C . SER B 1 147 ? -10.246 15.32 -6.344 1 97.66 147 SER B C 1
ATOM 3275 O O . SER B 1 147 ? -11.391 15.546 -5.947 1 97.66 147 SER B O 1
ATOM 3277 N N . ARG B 1 148 ? -9.989 14.565 -7.367 1 97.41 148 ARG B N 1
ATOM 3278 C CA . ARG B 1 148 ? -11.112 14.127 -8.189 1 97.41 148 ARG B CA 1
ATOM 3279 C C . ARG B 1 148 ? -11.921 13.047 -7.479 1 97.41 148 ARG B C 1
ATOM 3281 O O . ARG B 1 148 ? -13.058 12.763 -7.863 1 97.41 148 ARG B O 1
ATOM 3288 N N . ASN B 1 149 ? -11.393 12.433 -6.427 1 98.16 149 ASN B N 1
ATOM 3289 C CA . ASN B 1 149 ? -12.116 11.439 -5.641 1 98.16 149 ASN B CA 1
ATOM 3290 C C . ASN B 1 149 ? -12.576 12.009 -4.302 1 98.16 149 ASN B C 1
ATOM 3292 O O . ASN B 1 149 ? -12.822 11.259 -3.355 1 98.16 149 ASN B O 1
ATOM 3296 N N . SER B 1 150 ? -12.521 13.345 -4.135 1 97.78 150 SER B N 1
ATOM 3297 C CA . SER B 1 150 ? -13.03 14.065 -2.972 1 97.78 150 SER B CA 1
ATOM 3298 C C . SER B 1 150 ? -12.205 13.757 -1.727 1 97.78 150 SER B C 1
ATOM 3300 O O . SER B 1 150 ? -12.749 13.657 -0.625 1 97.78 150 SER B O 1
ATOM 3302 N N . ILE B 1 151 ? -10.991 13.416 -1.905 1 98.61 151 ILE B N 1
ATOM 3303 C CA . ILE B 1 151 ? -10.008 13.29 -0.835 1 98.61 151 ILE B CA 1
ATOM 3304 C C . ILE B 1 151 ? -9.155 14.555 -0.767 1 98.61 151 ILE B C 1
ATOM 3306 O O . ILE B 1 151 ? -8.766 15.105 -1.8 1 98.61 151 ILE B O 1
ATOM 3310 N N . ILE B 1 152 ? -8.918 15.047 0.36 1 98.79 152 ILE B N 1
ATOM 3311 C CA . ILE B 1 152 ? -8.078 16.229 0.517 1 98.79 152 ILE B CA 1
ATOM 3312 C C . ILE B 1 152 ? -6.606 15.829 0.452 1 98.79 152 ILE B C 1
ATOM 3314 O O . ILE B 1 152 ? -6.114 15.108 1.324 1 98.79 152 ILE B O 1
ATOM 3318 N N . PRO B 1 153 ? -5.886 16.257 -0.586 1 98.83 153 PRO B N 1
ATOM 3319 C CA . PRO B 1 153 ? -4.453 15.955 -0.614 1 98.83 153 PRO B CA 1
ATOM 3320 C C . PRO B 1 153 ? -3.673 16.693 0.472 1 98.83 153 PRO B C 1
ATOM 3322 O O . PRO B 1 153 ? -3.871 17.894 0.671 1 98.83 153 PRO B O 1
ATOM 3325 N N . TRP B 1 154 ? -2.966 15.96 1.215 1 98.82 154 TRP B N 1
ATOM 3326 C CA . TRP B 1 154 ? -2.021 16.437 2.22 1 98.82 154 TRP B CA 1
ATOM 3327 C C . TRP B 1 154 ? -0.594 16.408 1.682 1 98.82 154 TRP B C 1
ATOM 3329 O O . TRP B 1 154 ? 0.099 15.395 1.796 1 98.82 154 TRP B O 1
ATOM 3339 N N . ILE B 1 155 ? -0.115 17.508 1.066 1 98.8 155 ILE B N 1
ATOM 3340 C CA . ILE B 1 155 ? 1.091 17.526 0.245 1 98.8 155 ILE B CA 1
ATOM 3341 C C . ILE B 1 155 ? 2.278 17.997 1.082 1 98.8 155 ILE B C 1
ATOM 3343 O O . ILE B 1 155 ? 2.274 19.114 1.604 1 98.8 155 ILE B O 1
ATOM 3347 N N . CYS B 1 156 ? 3.262 17.145 1.162 1 98.41 156 CYS B N 1
ATOM 3348 C CA . CYS B 1 156 ? 4.487 17.514 1.864 1 98.41 156 CYS B CA 1
ATOM 3349 C C . CYS B 1 156 ? 5.4 18.342 0.969 1 98.41 156 CYS B C 1
ATOM 3351 O O . CYS B 1 156 ? 5.698 17.945 -0.159 1 98.41 156 CYS B O 1
ATOM 3353 N N . ILE B 1 157 ? 5.815 19.457 1.482 1 98.28 157 ILE B N 1
ATOM 3354 C CA . ILE B 1 157 ? 6.659 20.387 0.74 1 98.28 157 ILE B CA 1
ATOM 3355 C C . ILE B 1 157 ? 7.798 20.875 1.632 1 98.28 157 ILE B C 1
ATOM 3357 O O . ILE B 1 157 ? 7.667 20.903 2.858 1 98.28 157 ILE B O 1
ATOM 3361 N N . GLY B 1 158 ? 8.896 21.22 1.057 1 97.77 158 GLY B N 1
ATOM 3362 C CA . GLY B 1 158 ? 10.02 21.727 1.828 1 97.77 158 GLY B CA 1
ATOM 3363 C C . GLY B 1 158 ? 11.266 21.948 0.99 1 97.77 158 GLY B C 1
ATOM 3364 O O . GLY B 1 158 ? 11.414 21.355 -0.08 1 97.77 158 GLY B O 1
ATOM 3365 N N . GLU B 1 159 ? 12.108 22.817 1.451 1 97.91 159 GLU B N 1
ATOM 3366 C CA . GLU B 1 159 ? 13.41 23.012 0.82 1 97.91 159 GLU B CA 1
ATOM 3367 C C . GLU B 1 159 ? 14.432 22.007 1.342 1 97.91 159 GLU B C 1
ATOM 3369 O O . GLU B 1 159 ? 14.38 21.608 2.507 1 97.91 159 GLU B O 1
ATOM 3374 N N . ILE B 1 160 ? 15.33 21.674 0.504 1 95.65 160 ILE B N 1
ATOM 3375 C CA . ILE B 1 160 ? 16.329 20.665 0.841 1 95.65 160 ILE B CA 1
ATOM 3376 C C . ILE B 1 160 ? 17.352 21.255 1.809 1 95.65 160 ILE B C 1
ATOM 3378 O O . ILE B 1 160 ? 17.701 20.628 2.811 1 95.65 160 ILE B O 1
ATOM 3382 N N . ASN B 1 161 ? 17.789 22.506 1.507 1 94.87 161 ASN B N 1
ATOM 3383 C CA . ASN B 1 161 ? 18.817 23.152 2.315 1 94.87 161 ASN B CA 1
ATOM 3384 C C . ASN B 1 161 ? 18.296 24.427 2.972 1 94.87 161 ASN B C 1
ATOM 3386 O O . ASN B 1 161 ? 17.456 25.125 2.401 1 94.87 161 ASN B O 1
ATOM 3390 N N . LYS B 1 162 ? 18.897 24.648 4.089 1 93.82 162 LYS B N 1
ATOM 3391 C CA . LYS B 1 162 ? 18.566 25.9 4.763 1 93.82 162 LYS B CA 1
ATOM 3392 C C . LYS B 1 162 ? 19.172 27.095 4.031 1 93.82 162 LYS B C 1
ATOM 3394 O O . LYS B 1 162 ? 20.3 27.021 3.539 1 93.82 162 LYS B O 1
ATOM 3399 N N . GLY B 1 163 ? 18.434 28.154 3.921 1 93.36 163 GLY B N 1
ATOM 3400 C CA . GLY B 1 163 ? 18.858 29.389 3.281 1 93.36 163 GLY B CA 1
ATOM 3401 C C . GLY B 1 163 ? 18.048 30.596 3.715 1 93.36 163 GLY B C 1
ATOM 3402 O O . GLY B 1 163 ? 17.445 30.591 4.79 1 93.36 163 GLY B O 1
ATOM 3403 N N . ASP B 1 164 ? 18.218 31.631 2.909 1 96.21 164 ASP B N 1
ATOM 3404 C CA . ASP B 1 164 ? 17.399 32.794 3.232 1 96.21 164 ASP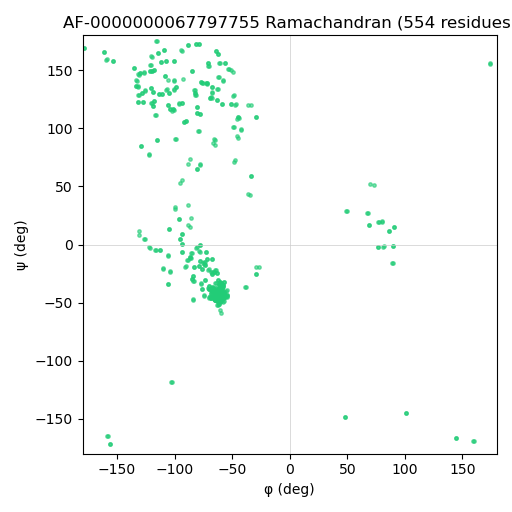 B CA 1
ATOM 3405 C C . ASP B 1 164 ? 15.93 32.541 2.9 1 96.21 164 ASP B C 1
ATOM 3407 O O . ASP B 1 164 ? 15.614 31.688 2.068 1 96.21 164 ASP B O 1
ATOM 3411 N N . ILE B 1 165 ? 15.103 33.264 3.553 1 97.51 165 ILE B N 1
ATOM 3412 C CA . ILE B 1 165 ? 13.66 33.05 3.541 1 97.51 165 ILE B CA 1
ATOM 3413 C C . ILE B 1 165 ? 13.144 33.097 2.105 1 97.51 165 ILE B C 1
ATOM 3415 O O . ILE B 1 165 ? 12.355 32.243 1.694 1 97.51 165 ILE B O 1
ATOM 3419 N N . GLU B 1 166 ? 13.561 34.024 1.315 1 97.57 166 GLU B N 1
ATOM 3420 C CA . GLU B 1 166 ? 13.048 34.194 -0.041 1 97.57 166 GLU B CA 1
ATOM 3421 C C . GLU B 1 166 ? 13.467 33.032 -0.938 1 97.57 166 GLU B C 1
ATOM 3423 O O . GLU B 1 166 ? 12.658 32.515 -1.711 1 97.57 166 GLU B O 1
ATOM 3428 N N . ALA B 1 167 ? 14.718 32.653 -0.86 1 97.9 167 ALA B N 1
ATOM 3429 C CA . ALA B 1 167 ? 15.221 31.537 -1.658 1 97.9 167 ALA B CA 1
ATOM 3430 C C . ALA B 1 167 ? 14.516 30.235 -1.286 1 97.9 167 ALA B C 1
ATOM 3432 O O . ALA B 1 167 ? 14.133 29.457 -2.162 1 97.9 167 ALA B O 1
ATOM 3433 N N . CYS B 1 168 ? 14.393 30.006 -0.012 1 98.24 168 CYS B N 1
ATOM 3434 C CA . CYS B 1 168 ? 13.67 28.833 0.465 1 98.24 168 CYS B CA 1
ATOM 3435 C C . CYS B 1 168 ? 12.213 28.872 0.02 1 98.24 168 CYS B C 1
ATOM 3437 O O . CYS B 1 168 ? 11.683 27.875 -0.473 1 98.24 168 CYS B O 1
ATOM 3439 N N . GLY B 1 169 ? 11.564 30.056 0.168 1 98.4 169 GLY B N 1
ATOM 3440 C CA . GLY B 1 169 ? 10.191 30.228 -0.278 1 98.4 169 GLY B CA 1
ATOM 3441 C C . GLY B 1 169 ? 10.001 29.931 -1.754 1 98.4 169 GLY B C 1
ATOM 3442 O O . GLY B 1 169 ? 9.028 29.281 -2.141 1 98.4 169 GLY B O 1
ATOM 3443 N N . ASP B 1 170 ? 10.962 30.374 -2.568 1 98.44 170 ASP B N 1
ATOM 3444 C CA . ASP B 1 170 ? 10.884 30.147 -4.007 1 98.44 170 ASP B CA 1
ATOM 3445 C C . ASP B 1 170 ? 10.977 28.658 -4.334 1 98.44 170 ASP B C 1
ATOM 3447 O O . ASP B 1 170 ? 10.242 28.157 -5.188 1 98.44 170 ASP B O 1
ATOM 3451 N N . GLU B 1 171 ? 11.89 28.012 -3.7 1 98.16 171 GLU B N 1
ATOM 3452 C CA . GLU B 1 171 ? 12.033 26.574 -3.905 1 98.16 171 GLU B CA 1
ATOM 3453 C C . GLU B 1 171 ? 10.749 25.834 -3.538 1 98.16 171 GLU B C 1
ATOM 3455 O O . GLU B 1 171 ? 10.298 24.958 -4.279 1 98.16 171 GLU B O 1
ATOM 3460 N N . VAL B 1 172 ? 10.177 26.16 -2.459 1 98.55 172 VAL B N 1
ATOM 3461 C CA . VAL B 1 172 ? 8.953 25.516 -1.994 1 98.55 172 VAL B CA 1
ATOM 3462 C C . VAL B 1 172 ? 7.787 25.91 -2.897 1 98.55 172 VAL B C 1
ATOM 3464 O O . VAL B 1 172 ? 6.914 25.089 -3.188 1 98.55 172 VAL B O 1
ATOM 3467 N N . TRP B 1 173 ? 7.738 27.16 -3.348 1 98.45 173 TRP B N 1
ATOM 3468 C CA . TRP B 1 173 ? 6.682 27.632 -4.238 1 98.45 173 TRP B CA 1
ATOM 3469 C C . TRP B 1 173 ? 6.645 26.81 -5.523 1 98.45 173 TRP B C 1
ATOM 3471 O O . TRP B 1 173 ? 5.569 26.522 -6.052 1 98.45 173 TRP B O 1
ATOM 3481 N N . GLU B 1 174 ? 7.747 26.408 -6.006 1 98.11 174 GLU B N 1
ATOM 3482 C CA . GLU B 1 174 ? 7.83 25.584 -7.208 1 98.11 174 GLU B CA 1
ATOM 3483 C C . GLU B 1 174 ? 7.151 24.233 -7 1 98.11 174 GLU B C 1
ATOM 3485 O O . GLU B 1 174 ? 6.743 23.583 -7.964 1 98.11 174 GLU B O 1
ATOM 3490 N N . GLN B 1 175 ? 7.062 23.814 -5.803 1 98.27 175 GLN B N 1
ATOM 3491 C CA . GLN B 1 175 ? 6.372 22.574 -5.462 1 98.27 175 GLN B CA 1
ATOM 3492 C C . GLN B 1 175 ? 4.869 22.8 -5.332 1 98.27 175 GLN B C 1
ATOM 3494 O O . GLN B 1 175 ? 4.072 21.919 -5.663 1 98.27 175 GLN B O 1
ATOM 3499 N N . ILE B 1 176 ? 4.435 23.968 -4.901 1 98.16 176 ILE B N 1
ATOM 3500 C CA . ILE B 1 176 ? 3.049 24.29 -4.578 1 98.16 176 ILE B CA 1
ATOM 3501 C C . ILE B 1 176 ? 2.3 24.681 -5.85 1 98.16 176 ILE B C 1
ATOM 3503 O O . ILE B 1 176 ? 1.197 24.19 -6.104 1 98.16 176 ILE B O 1
ATOM 3507 N N . LYS B 1 177 ? 2.854 25.516 -6.662 1 97.66 177 LYS B N 1
ATOM 3508 C CA . LYS B 1 177 ? 2.17 26.168 -7.775 1 97.66 177 LYS B CA 1
ATOM 3509 C C . LYS B 1 177 ? 1.584 25.141 -8.739 1 97.66 177 LYS B C 1
ATOM 3511 O O . LYS B 1 177 ? 0.411 25.228 -9.109 1 97.66 177 LYS B O 1
ATOM 3516 N N . PRO B 1 178 ? 2.394 24.145 -9.156 1 97.51 178 PRO B N 1
ATOM 3517 C CA . PRO B 1 178 ? 1.801 23.172 -10.076 1 97.51 178 PRO B CA 1
ATOM 3518 C C . PRO B 1 178 ? 0.625 22.418 -9.459 1 97.51 178 PRO B C 1
ATOM 3520 O O . PRO B 1 178 ? -0.309 22.036 -10.169 1 97.51 178 PRO B O 1
ATOM 3523 N N . VAL B 1 179 ? 0.641 22.139 -8.158 1 97.77 179 VAL B N 1
ATOM 3524 C CA . VAL B 1 179 ? -0.471 21.473 -7.489 1 97.77 179 VAL B CA 1
ATOM 3525 C C . VAL B 1 179 ? -1.709 22.366 -7.53 1 97.77 179 VAL B C 1
ATOM 3527 O O . VAL B 1 179 ? -2.806 21.902 -7.849 1 97.77 179 VAL B O 1
ATOM 3530 N N . LEU B 1 180 ? -1.537 23.666 -7.222 1 97.04 180 LEU B N 1
ATOM 3531 C CA . LEU B 1 180 ? -2.64 24.62 -7.268 1 97.04 180 LEU B CA 1
ATOM 3532 C C . LEU B 1 180 ? -3.266 24.662 -8.658 1 97.04 180 LEU B C 1
ATOM 3534 O O . LEU B 1 180 ? -4.484 24.802 -8.791 1 97.04 180 LEU B O 1
ATOM 3538 N N . ASP B 1 181 ? -2.449 24.506 -9.648 1 95.69 181 ASP B N 1
ATOM 3539 C CA . ASP B 1 181 ? -2.901 24.613 -11.032 1 95.69 181 ASP B CA 1
ATOM 3540 C C . ASP B 1 181 ? -3.66 23.359 -11.461 1 95.69 181 ASP B C 1
ATOM 3542 O O . ASP B 1 181 ? -4.435 23.393 -12.419 1 95.69 181 ASP B O 1
ATOM 3546 N N . ASN B 1 182 ? -3.434 22.239 -10.757 1 95.46 182 ASN B N 1
ATOM 3547 C CA . ASN B 1 182 ? -3.954 20.971 -11.257 1 95.46 182 ASN B CA 1
ATOM 3548 C C . ASN B 1 182 ? -4.986 20.374 -10.305 1 95.46 182 ASN B C 1
ATOM 3550 O O . ASN B 1 182 ? -5.575 19.331 -10.596 1 95.46 182 ASN B O 1
ATOM 3554 N N . CYS B 1 183 ? -5.173 20.994 -9.185 1 95.57 183 CYS B N 1
ATOM 3555 C CA . CYS B 1 183 ? -6.124 20.502 -8.195 1 95.57 183 CYS B CA 1
ATOM 3556 C C . CYS B 1 183 ? -7.202 21.541 -7.911 1 95.57 183 CYS B C 1
ATOM 3558 O O . CYS B 1 183 ? -6.995 22.735 -8.136 1 95.57 183 CYS B O 1
ATOM 3560 N N . THR B 1 184 ? -8.327 21.077 -7.494 1 92.84 184 THR B N 1
ATOM 3561 C CA . THR B 1 184 ? -9.423 21.947 -7.082 1 92.84 184 THR B CA 1
ATOM 3562 C C . THR B 1 184 ? -9.957 21.533 -5.714 1 92.84 184 THR B C 1
ATOM 3564 O O . THR B 1 184 ? -9.871 20.363 -5.336 1 92.84 184 THR B O 1
ATOM 3567 N N . GLY B 1 185 ? -10.414 22.512 -4.953 1 94.94 185 GLY B N 1
ATOM 3568 C CA . GLY B 1 185 ? -11.044 22.22 -3.676 1 94.94 185 GLY B CA 1
ATOM 3569 C C . GLY B 1 185 ? -10.123 22.444 -2.491 1 94.94 185 GLY B C 1
ATOM 3570 O O . GLY B 1 185 ? -9.345 23.401 -2.475 1 94.94 185 GLY B O 1
ATOM 3571 N N . GLN B 1 186 ? -10.252 21.618 -1.482 1 97.15 186 GLN B N 1
ATOM 3572 C CA . GLN B 1 186 ? -9.465 21.752 -0.26 1 97.15 186 GLN B CA 1
ATOM 3573 C C . GLN B 1 186 ? -8.089 21.113 -0.42 1 97.15 186 GLN B C 1
ATOM 3575 O O . GLN B 1 186 ? -7.971 20.002 -0.942 1 97.15 186 GLN B O 1
ATOM 3580 N N . LEU B 1 187 ? -7.071 21.801 -0.024 1 97.91 187 LEU B N 1
ATOM 3581 C CA . LEU B 1 187 ? -5.687 21.343 -0.057 1 97.91 187 LEU B CA 1
ATOM 3582 C C . LEU B 1 187 ? -4.987 21.633 1.266 1 97.91 187 LEU B C 1
ATOM 3584 O O . LEU B 1 187 ? -5.213 22.68 1.877 1 97.91 187 LEU B O 1
ATOM 3588 N N . VAL B 1 188 ? -4.165 20.705 1.683 1 98.56 188 VAL B N 1
ATOM 3589 C CA . VAL B 1 188 ? -3.275 20.95 2.813 1 98.56 188 VAL B CA 1
ATOM 3590 C C . VAL B 1 188 ? -1.821 20.844 2.359 1 98.56 188 VAL B C 1
ATOM 3592 O O . VAL B 1 188 ? -1.427 19.85 1.744 1 98.56 188 VAL B O 1
ATOM 3595 N N . PHE B 1 189 ? -1.053 21.859 2.567 1 98.61 189 PHE B N 1
ATOM 3596 C CA . PHE B 1 189 ? 0.393 21.801 2.386 1 98.61 189 PHE B CA 1
ATOM 3597 C C . PHE B 1 189 ? 1.101 21.665 3.729 1 98.61 189 PHE B C 1
ATOM 3599 O O . PHE B 1 189 ? 0.949 22.519 4.605 1 98.61 189 PHE B O 1
ATOM 3606 N N . ALA B 1 190 ? 1.775 20.563 3.895 1 98.38 190 ALA B N 1
ATOM 3607 C CA . ALA B 1 190 ? 2.598 20.344 5.081 1 98.38 190 ALA B CA 1
ATOM 3608 C C . ALA B 1 190 ? 4.033 20.805 4.845 1 98.38 190 ALA B C 1
ATOM 3610 O O . ALA B 1 190 ? 4.792 20.15 4.127 1 98.38 190 ALA B O 1
ATOM 3611 N N . TYR B 1 191 ? 4.364 21.899 5.418 1 98.24 191 TYR B N 1
ATOM 3612 C CA . TYR B 1 191 ? 5.713 22.438 5.289 1 98.24 191 TYR B CA 1
ATOM 3613 C C . TYR B 1 191 ? 6.686 21.694 6.196 1 98.24 191 TYR B C 1
ATOM 3615 O O . TYR B 1 191 ? 6.573 21.757 7.422 1 98.24 191 TYR B O 1
ATOM 3623 N N . GLU B 1 192 ? 7.55 20.988 5.527 1 96.9 192 GLU B N 1
ATOM 3624 C CA . GLU B 1 192 ? 8.572 20.181 6.187 1 96.9 192 GLU B CA 1
ATOM 3625 C C . GLU B 1 192 ? 9.958 20.473 5.62 1 96.9 192 GLU B C 1
ATOM 3627 O O . GLU B 1 192 ? 10.445 19.746 4.752 1 96.9 192 GLU B O 1
ATOM 3632 N N . PRO B 1 193 ? 10.61 21.544 6.161 1 96.47 193 PRO B N 1
ATOM 3633 C CA . PRO B 1 193 ? 11.988 21.696 5.69 1 96.47 193 PRO B CA 1
ATOM 3634 C C . PRO B 1 193 ? 12.797 20.407 5.806 1 96.47 193 PRO B C 1
ATOM 3636 O O . PRO B 1 193 ? 12.956 19.87 6.906 1 96.47 193 PRO B O 1
ATOM 3639 N N . VAL B 1 194 ? 13.298 19.951 4.689 1 95.5 194 VAL B N 1
ATOM 3640 C CA . VAL B 1 194 ? 13.883 18.617 4.612 1 95.5 194 VAL B CA 1
ATOM 3641 C C . VAL B 1 194 ? 15.044 18.504 5.597 1 95.5 194 VAL B C 1
ATOM 3643 O O . VAL B 1 194 ? 15.22 17.468 6.243 1 95.5 194 VAL B O 1
ATOM 3646 N N . TRP B 1 195 ? 15.826 19.553 5.759 1 93.26 195 TRP B N 1
ATOM 3647 C CA . TRP B 1 195 ? 16.989 19.582 6.64 1 93.26 195 TRP B CA 1
ATOM 3648 C C . TRP B 1 195 ? 16.567 19.495 8.103 1 93.26 195 TRP B C 1
ATOM 3650 O O . TRP B 1 195 ? 17.398 19.26 8.982 1 93.26 195 TRP B O 1
ATOM 3660 N N . ALA B 1 196 ? 15.294 19.648 8.431 1 91.09 196 ALA B N 1
ATOM 3661 C CA . ALA B 1 196 ? 14.806 19.637 9.808 1 91.09 196 ALA B CA 1
ATOM 3662 C C . ALA B 1 196 ? 14.081 18.332 10.123 1 91.09 196 ALA B C 1
ATOM 3664 O O . ALA B 1 196 ? 13.678 18.098 11.265 1 91.09 196 ALA B O 1
ATOM 3665 N N . ILE B 1 197 ? 13.823 17.516 9.137 1 87.98 197 ILE B N 1
ATOM 3666 C CA . ILE B 1 197 ? 13.116 16.258 9.353 1 87.98 197 ILE B CA 1
ATOM 3667 C C . ILE B 1 197 ? 13.993 15.306 10.164 1 87.98 197 ILE B C 1
ATOM 3669 O O . ILE B 1 197 ? 15.15 15.067 9.812 1 87.98 197 ILE B O 1
ATOM 3673 N N . GLY B 1 198 ? 13.467 14.715 11.215 1 80.85 198 GLY B N 1
ATOM 3674 C CA . GLY B 1 198 ? 14.19 13.774 12.057 1 80.85 198 GLY B CA 1
ATOM 3675 C C . GLY B 1 198 ? 15.166 14.448 13.003 1 80.85 198 GLY B C 1
ATOM 3676 O O . GLY B 1 198 ? 15.835 13.779 13.793 1 80.85 198 GLY B O 1
ATOM 3677 N N . ALA B 1 199 ? 15.246 15.771 12.905 1 81.44 199 ALA B N 1
ATOM 3678 C CA . ALA B 1 199 ? 16.083 16.528 13.832 1 81.44 199 ALA B CA 1
ATOM 3679 C C . ALA B 1 199 ? 15.48 16.535 15.234 1 81.44 199 ALA B C 1
ATOM 3681 O O . ALA B 1 199 ? 14.266 16.39 15.395 1 81.44 199 ALA B O 1
ATOM 3682 N N . PRO B 1 200 ? 16.337 16.677 16.182 1 81.46 200 PRO B N 1
ATOM 3683 C CA . PRO B 1 200 ? 15.83 16.689 17.556 1 81.46 200 PRO B CA 1
ATOM 3684 C C . PRO B 1 200 ? 14.917 17.881 17.839 1 81.46 200 PRO B C 1
ATOM 3686 O O . PRO B 1 200 ? 14.038 17.8 18.7 1 81.46 200 PRO B O 1
ATOM 3689 N N . LYS B 1 201 ? 15.246 19.026 17.16 1 83.45 201 LYS B N 1
ATOM 3690 C CA . LYS B 1 201 ? 14.427 20.223 17.327 1 83.45 201 LYS B CA 1
ATOM 3691 C C . LYS B 1 201 ? 13.859 20.692 15.99 1 83.45 201 LYS B C 1
ATOM 3693 O O . LYS B 1 201 ? 14.476 20.489 14.942 1 83.45 201 LYS B O 1
ATOM 3698 N N . PRO B 1 202 ? 12.659 21.309 16.131 1 88.83 202 PRO B N 1
ATOM 3699 C CA . PRO B 1 202 ? 12.123 21.902 14.903 1 88.83 202 PRO B CA 1
ATOM 3700 C C . PRO B 1 202 ? 12.997 23.03 14.362 1 88.83 202 PRO B C 1
ATOM 3702 O O . PRO B 1 202 ? 13.906 23.498 15.053 1 88.83 202 PRO B O 1
ATOM 3705 N N . ALA B 1 203 ? 12.723 23.415 13.11 1 92.06 203 ALA B N 1
ATOM 3706 C CA . ALA B 1 203 ? 13.316 24.642 12.585 1 92.06 203 ALA B CA 1
ATOM 3707 C C . ALA B 1 203 ? 12.981 25.837 13.473 1 92.06 203 ALA B C 1
ATOM 3709 O O . ALA B 1 203 ? 11.986 25.818 14.202 1 92.06 203 ALA B O 1
ATOM 3710 N N . GLU B 1 204 ? 13.775 26.825 13.412 1 93.64 204 GLU B N 1
ATOM 3711 C CA . GLU B 1 204 ? 13.526 28.033 14.193 1 93.64 204 GLU B CA 1
ATOM 3712 C C . GLU B 1 204 ? 12.21 28.691 13.787 1 93.64 204 GLU B C 1
ATOM 3714 O O . GLU B 1 204 ? 11.876 28.743 12.601 1 93.64 204 GLU B O 1
ATOM 3719 N N . SER B 1 205 ? 11.545 29.258 14.8 1 95.23 205 SER B N 1
ATOM 3720 C CA . SER B 1 205 ? 10.232 29.853 14.577 1 95.23 205 SER B CA 1
ATOM 3721 C C . SER B 1 205 ? 10.3 30.971 13.542 1 95.23 205 SER B C 1
ATOM 3723 O O . SER B 1 205 ? 9.405 31.105 12.705 1 95.23 205 SER B O 1
ATOM 3725 N N . ASP B 1 206 ? 11.358 31.742 13.586 1 95.89 206 ASP B N 1
ATOM 3726 C CA . ASP B 1 206 ? 11.49 32.846 12.641 1 95.89 206 ASP B CA 1
ATOM 3727 C C . ASP B 1 206 ? 11.556 32.334 11.204 1 95.89 206 ASP B C 1
ATOM 3729 O O . ASP B 1 206 ? 11.013 32.959 10.291 1 95.89 206 ASP B O 1
ATOM 3733 N N . HIS B 1 207 ? 12.259 31.262 11.042 1 96.77 207 HIS B N 1
ATOM 3734 C CA . HIS B 1 207 ? 12.362 30.665 9.716 1 96.77 207 HIS B CA 1
ATOM 3735 C C . HIS B 1 207 ? 11.009 30.15 9.236 1 96.77 207 HIS B C 1
ATOM 3737 O O . HIS B 1 207 ? 10.595 30.437 8.111 1 96.77 207 HIS B O 1
ATOM 3743 N N . ILE B 1 208 ? 10.311 29.439 10.073 1 97.11 208 ILE B N 1
ATOM 3744 C CA . ILE B 1 208 ? 9.002 28.885 9.742 1 97.11 208 ILE B CA 1
ATOM 3745 C C . ILE B 1 208 ? 8.036 30.016 9.399 1 97.11 208 ILE B C 1
ATOM 3747 O O . ILE B 1 208 ? 7.372 29.98 8.36 1 97.11 208 ILE B O 1
ATOM 3751 N N . ILE B 1 209 ? 7.984 31.062 10.274 1 97.65 209 ILE B N 1
ATOM 3752 C CA . ILE B 1 209 ? 7.092 32.201 10.08 1 97.65 209 ILE B CA 1
ATOM 3753 C C . ILE B 1 209 ? 7.42 32.895 8.76 1 97.65 209 ILE B C 1
ATOM 3755 O O . ILE B 1 209 ? 6.52 33.221 7.983 1 97.65 209 ILE B O 1
ATOM 3759 N N . GLY B 1 210 ? 8.7 33.08 8.51 1 97.99 210 GLY B N 1
ATOM 3760 C CA . GLY B 1 210 ? 9.135 33.751 7.296 1 97.99 210 GLY B CA 1
ATOM 3761 C C . GLY B 1 210 ? 8.725 33.021 6.031 1 97.99 210 GLY B C 1
ATOM 3762 O O . GLY B 1 210 ? 8.137 33.618 5.126 1 97.99 210 GLY B O 1
ATOM 3763 N N . VAL B 1 211 ? 9.003 31.749 5.944 1 98.2 211 VAL B N 1
ATOM 3764 C CA . VAL B 1 211 ? 8.735 30.974 4.736 1 98.2 211 VAL B CA 1
ATOM 3765 C C . VAL B 1 211 ? 7.228 30.831 4.537 1 98.2 211 VAL B C 1
ATOM 3767 O O . VAL B 1 211 ? 6.718 31.043 3.435 1 98.2 211 VAL B O 1
ATOM 3770 N N . VAL B 1 212 ? 6.481 30.506 5.555 1 98.01 212 VAL B N 1
ATOM 3771 C CA . VAL B 1 212 ? 5.042 30.292 5.443 1 98.01 212 VAL B CA 1
ATOM 3772 C C . VAL B 1 212 ? 4.354 31.599 5.054 1 98.01 212 VAL B C 1
ATOM 3774 O O . VAL B 1 212 ? 3.431 31.602 4.236 1 98.01 212 VAL B O 1
ATOM 3777 N N . SER B 1 213 ? 4.781 32.71 5.692 1 97.95 213 SER B N 1
ATOM 3778 C CA . SER B 1 213 ? 4.218 34.003 5.319 1 97.95 213 SER B CA 1
ATOM 3779 C C . SER B 1 213 ? 4.468 34.311 3.846 1 97.95 213 SER B C 1
ATOM 3781 O O . SER B 1 213 ? 3.588 34.83 3.157 1 97.95 213 SER B O 1
ATOM 3783 N N . TYR B 1 214 ? 5.702 34.027 3.402 1 98.08 214 TYR B N 1
ATOM 3784 C CA . TYR B 1 214 ? 6.051 34.19 1.995 1 98.08 214 TYR B CA 1
ATOM 3785 C C . TYR B 1 214 ? 5.119 33.376 1.105 1 98.08 214 TYR B C 1
ATOM 3787 O O . TYR B 1 214 ? 4.593 33.889 0.114 1 98.08 214 TYR B O 1
ATOM 3795 N N . LEU B 1 215 ? 4.843 32.154 1.438 1 97.96 215 LEU B N 1
ATOM 3796 C CA . LEU B 1 215 ? 4.007 31.245 0.662 1 97.96 215 LEU B CA 1
ATOM 3797 C C . LEU B 1 215 ? 2.553 31.707 0.667 1 97.96 215 LEU B C 1
ATOM 3799 O O . LEU B 1 215 ? 1.873 31.639 -0.36 1 97.96 215 LEU B O 1
ATOM 3803 N N . ARG B 1 216 ? 2.042 32.159 1.806 1 96.43 216 ARG B N 1
ATOM 3804 C CA . ARG B 1 216 ? 0.668 32.638 1.906 1 96.43 216 ARG B CA 1
ATOM 3805 C C . ARG B 1 216 ? 0.432 33.823 0.976 1 96.43 216 ARG B C 1
ATOM 3807 O O . ARG B 1 216 ? -0.617 33.916 0.335 1 96.43 216 ARG B O 1
ATOM 3814 N N . LYS B 1 217 ? 1.41 34.685 0.983 1 96.18 217 LYS B N 1
ATOM 3815 C CA . LYS B 1 217 ? 1.301 35.826 0.08 1 96.18 217 LYS B CA 1
ATOM 3816 C C . LYS B 1 217 ? 1.178 35.369 -1.371 1 96.18 217 LYS B C 1
ATOM 3818 O O . LYS B 1 217 ? 0.353 35.892 -2.124 1 96.18 217 LYS B O 1
ATOM 3823 N N . LYS B 1 218 ? 1.99 34.432 -1.732 1 96.28 218 LYS B N 1
ATOM 3824 C CA . LYS B 1 218 ? 1.958 33.912 -3.095 1 96.28 218 LYS B CA 1
ATOM 3825 C C . LYS B 1 218 ? 0.635 33.207 -3.383 1 96.28 218 LYS B C 1
ATOM 3827 O O . LYS B 1 218 ? 0.056 33.377 -4.458 1 96.28 218 LYS B O 1
ATOM 3832 N N . ILE B 1 219 ? 0.133 32.411 -2.457 1 96 219 ILE B N 1
ATOM 3833 C CA . ILE B 1 219 ? -1.116 31.673 -2.612 1 96 219 ILE B CA 1
ATOM 3834 C C . ILE B 1 219 ? -2.281 32.651 -2.746 1 96 219 ILE B C 1
ATOM 3836 O O . ILE B 1 219 ? -3.161 32.465 -3.589 1 96 219 ILE B O 1
ATOM 3840 N N . ASP B 1 220 ? -2.288 33.676 -1.901 1 93.71 220 ASP B N 1
ATOM 3841 C CA . ASP B 1 220 ? -3.34 34.688 -1.934 1 93.71 220 ASP B CA 1
ATOM 3842 C C . ASP B 1 220 ? -3.37 35.406 -3.282 1 93.71 220 ASP B C 1
ATOM 3844 O O . ASP B 1 220 ? -4.441 35.758 -3.78 1 93.71 220 ASP B O 1
ATOM 3848 N N . ALA B 1 221 ? -2.2 35.582 -3.817 1 93.07 221 ALA B N 1
ATOM 3849 C CA . ALA B 1 221 ? -2.107 36.25 -5.112 1 93.07 221 ALA B CA 1
ATOM 3850 C C . ALA B 1 221 ? -2.708 35.388 -6.218 1 93.07 221 ALA B C 1
ATOM 3852 O O . ALA B 1 221 ? -3.091 35.898 -7.274 1 93.07 221 ALA B O 1
ATOM 3853 N N . GLU B 1 222 ? -2.746 34.074 -5.968 1 90.76 222 GLU B N 1
ATOM 3854 C CA . GLU B 1 222 ? -3.278 33.134 -6.95 1 90.76 222 GLU B CA 1
ATOM 3855 C C . GLU B 1 222 ? -4.793 32.997 -6.818 1 90.76 222 GLU B C 1
ATOM 3857 O O . GLU B 1 222 ? -5.443 32.394 -7.674 1 90.76 222 GLU B O 1
ATOM 3862 N N . LYS B 1 223 ? -5.436 33.51 -5.755 1 86.03 223 LYS B N 1
ATOM 3863 C CA . LYS B 1 223 ? -6.843 33.278 -5.44 1 86.03 223 LYS B CA 1
ATOM 3864 C C . LYS B 1 223 ? -7.751 33.87 -6.514 1 86.03 223 LYS B C 1
ATOM 3866 O O . LYS B 1 223 ? -8.908 33.466 -6.647 1 86.03 223 LYS B O 1
ATOM 3871 N N . GLU B 1 224 ? -7.208 34.8 -7.217 1 80.41 224 GLU B N 1
ATOM 3872 C CA . GLU B 1 224 ? -8.019 35.351 -8.299 1 80.41 224 GLU B CA 1
ATOM 3873 C C . GLU B 1 224 ? -8.248 34.317 -9.397 1 80.41 224 GLU B C 1
ATOM 3875 O O . GLU B 1 224 ? -9.286 34.33 -10.063 1 80.41 224 GLU B O 1
ATOM 3880 N N . THR B 1 225 ? -7.398 33.414 -9.51 1 80.88 225 THR B N 1
ATOM 3881 C CA . THR B 1 225 ? -7.443 32.471 -10.622 1 80.88 225 THR B CA 1
ATOM 3882 C C . THR B 1 225 ? -7.825 31.077 -10.135 1 80.88 225 THR B C 1
ATOM 3884 O O . THR B 1 225 ? -8.238 30.227 -10.927 1 80.88 225 THR B O 1
ATOM 3887 N N . ASN B 1 226 ? -7.635 30.851 -8.857 1 81.5 226 ASN B N 1
ATOM 3888 C CA . ASN B 1 226 ? -7.99 29.543 -8.318 1 81.5 226 ASN B CA 1
ATOM 3889 C C . ASN B 1 226 ? -8.821 29.668 -7.044 1 81.5 226 ASN B C 1
ATOM 3891 O O . ASN B 1 226 ? -8.674 30.636 -6.295 1 81.5 226 ASN B O 1
ATOM 3895 N N . ASN B 1 227 ? -9.851 28.928 -6.913 1 84.36 227 ASN B N 1
ATOM 3896 C CA . ASN B 1 227 ? -10.756 28.978 -5.77 1 84.36 227 ASN B CA 1
ATOM 3897 C C . ASN B 1 227 ? -10.456 27.866 -4.769 1 84.36 227 ASN B C 1
ATOM 3899 O O . ASN B 1 227 ? -11.37 27.32 -4.148 1 84.36 227 ASN B O 1
ATOM 3903 N N . ASN B 1 228 ? -9.171 27.484 -4.708 1 92.15 228 ASN B N 1
ATOM 3904 C CA . ASN B 1 228 ? -8.799 26.434 -3.766 1 92.15 228 ASN B CA 1
ATOM 3905 C C . ASN B 1 228 ? -8.849 26.931 -2.324 1 92.15 228 ASN B C 1
ATOM 3907 O O . ASN B 1 228 ? -8.536 28.091 -2.051 1 92.15 228 ASN B O 1
ATOM 3911 N N . ASP B 1 229 ? -9.338 26.128 -1.435 1 94.98 229 ASP B N 1
ATOM 3912 C CA . ASP B 1 229 ? -9.248 26.333 0.007 1 94.98 229 ASP B CA 1
ATOM 3913 C C . ASP B 1 229 ? -7.982 25.696 0.575 1 94.98 229 ASP B C 1
ATOM 3915 O O . ASP B 1 229 ? -7.919 24.478 0.753 1 94.98 229 ASP B O 1
ATOM 3919 N N . VAL B 1 230 ? -6.974 26.559 0.931 1 96.48 230 VAL B N 1
ATOM 3920 C CA . VAL B 1 230 ? -5.633 26.053 1.204 1 96.48 230 VAL B CA 1
ATOM 3921 C C . VAL B 1 230 ? -5.32 26.195 2.692 1 96.48 230 VAL B C 1
ATOM 3923 O O . VAL B 1 230 ? -5.517 27.264 3.275 1 96.48 230 VAL B O 1
ATOM 3926 N N . ARG B 1 231 ? -4.88 25.147 3.308 1 97.02 231 ARG B N 1
ATOM 3927 C CA . ARG B 1 231 ? -4.265 25.163 4.632 1 97.02 231 ARG B CA 1
ATOM 3928 C C . ARG B 1 231 ? -2.765 24.907 4.542 1 97.02 231 ARG B C 1
ATOM 3930 O O . ARG B 1 231 ? -2.311 24.133 3.697 1 97.02 231 ARG B O 1
ATOM 3937 N N . ILE B 1 232 ? -2.032 25.545 5.395 1 97.7 232 ILE B N 1
ATOM 3938 C CA . ILE B 1 232 ? -0.614 25.249 5.565 1 97.7 232 ILE B CA 1
ATOM 3939 C C . ILE B 1 232 ? -0.348 24.801 7 1 97.7 232 ILE B C 1
ATOM 3941 O O . ILE B 1 232 ? -0.674 25.516 7.951 1 97.7 232 ILE B O 1
ATOM 3945 N N . VAL B 1 233 ? 0.184 23.603 7.138 1 97.24 233 VAL B N 1
ATOM 3946 C CA . VAL B 1 233 ? 0.556 23.084 8.45 1 97.24 233 VAL B CA 1
ATOM 3947 C C . VAL B 1 233 ? 2.072 22.912 8.526 1 97.24 233 VAL B C 1
ATOM 3949 O O . VAL B 1 233 ? 2.76 22.951 7.504 1 97.24 233 VAL B O 1
ATOM 3952 N N . TYR B 1 234 ? 2.555 22.759 9.754 1 96.8 234 TYR B N 1
ATOM 3953 C CA . TYR B 1 234 ? 3.984 22.508 9.904 1 96.8 234 TYR B CA 1
ATOM 3954 C C . TYR B 1 234 ? 4.246 21.06 10.301 1 96.8 234 TYR B C 1
ATOM 3956 O O . TYR B 1 234 ? 3.584 20.526 11.194 1 96.8 234 TYR B O 1
ATOM 3964 N N . GLY B 1 235 ? 5.248 20.229 9.668 1 92.4 235 GLY B N 1
ATOM 3965 C CA . GLY B 1 235 ? 5.56 18.835 9.945 1 92.4 235 GLY B CA 1
ATOM 3966 C C . GLY B 1 235 ? 7.044 18.581 10.131 1 92.4 235 GLY B C 1
ATOM 3967 O O . GLY B 1 235 ? 7.48 17.43 10.189 1 92.4 235 GLY B O 1
ATOM 3968 N N . GLY B 1 236 ? 8.016 19.501 10.276 1 78.6 236 GLY B N 1
ATOM 3969 C CA . GLY B 1 236 ? 9.445 19.33 10.481 1 78.6 236 GLY B CA 1
ATOM 3970 C C . GLY B 1 236 ? 9.829 19.224 11.945 1 78.6 236 GLY B C 1
ATOM 3971 O O . GLY B 1 236 ? 10.557 20.072 12.465 1 78.6 236 GLY B O 1
ATOM 3972 N N . SER B 1 237 ? 9.406 17.942 12.763 1 82.88 237 SER B N 1
ATOM 3973 C CA . SER B 1 237 ? 9.675 17.698 14.176 1 82.88 237 SER B CA 1
ATOM 3974 C C . SER B 1 237 ? 8.797 18.573 15.065 1 82.88 237 SER B C 1
ATOM 3976 O O . SER B 1 237 ? 9.289 19.206 16.002 1 82.88 237 SER B O 1
ATOM 3978 N N . ALA B 1 238 ? 7.607 18.562 14.843 1 84.11 238 ALA B N 1
ATOM 3979 C CA . ALA B 1 238 ? 6.626 19.343 15.592 1 84.11 238 ALA B CA 1
ATOM 3980 C C . ALA B 1 238 ? 6.361 18.723 16.961 1 84.11 238 ALA B C 1
ATOM 3982 O O . ALA B 1 238 ? 6.357 17.498 17.104 1 84.11 238 ALA B O 1
ATOM 3983 N N . GLY B 1 239 ? 6.253 19.624 17.966 1 82.62 239 GLY B N 1
ATOM 3984 C CA . GLY B 1 239 ? 5.965 19.19 19.324 1 82.62 239 GLY B CA 1
ATOM 3985 C C . GLY B 1 239 ? 5.318 20.27 20.171 1 82.62 239 GLY B C 1
ATOM 3986 O O . GLY B 1 239 ? 4.924 21.318 19.654 1 82.62 239 GLY B O 1
ATOM 3987 N N . PRO B 1 240 ? 5.232 19.931 21.414 1 83.1 240 PRO B N 1
ATOM 3988 C CA . PRO B 1 240 ? 4.588 20.874 22.331 1 83.1 240 PRO B CA 1
ATOM 3989 C C . PRO B 1 240 ? 5.265 22.242 22.343 1 83.1 240 PRO B C 1
ATOM 3991 O O . PRO B 1 240 ? 6.493 22.328 22.251 1 83.1 240 PRO B O 1
ATOM 3994 N N . GLY B 1 241 ? 4.401 23.314 22.414 1 86.97 241 GLY B N 1
ATOM 3995 C CA . GLY B 1 241 ? 4.895 24.678 22.522 1 86.97 241 GLY B CA 1
ATOM 3996 C C . GLY B 1 241 ? 5.124 25.338 21.176 1 86.97 241 GLY B C 1
ATOM 3997 O O . GLY B 1 241 ? 5.205 26.565 21.086 1 86.97 241 GLY B O 1
ATOM 3998 N N . LEU B 1 242 ? 5.168 24.573 20.139 1 89.57 242 LEU B N 1
ATOM 3999 C CA . LEU B 1 242 ? 5.517 25.101 18.824 1 89.57 242 LEU B CA 1
ATOM 4000 C C . LEU B 1 242 ? 4.406 25.996 18.286 1 89.57 242 LEU B C 1
ATOM 4002 O O . LEU B 1 242 ? 4.674 27.086 17.775 1 89.57 242 LEU B O 1
ATOM 4006 N N . VAL B 1 243 ? 3.218 25.57 18.39 1 88.51 243 VAL B N 1
ATOM 4007 C CA . VAL B 1 243 ? 2.104 26.3 17.794 1 88.51 243 VAL B CA 1
ATOM 4008 C C . VAL B 1 243 ? 2.036 27.708 18.382 1 88.51 243 VAL B C 1
ATOM 4010 O O . VAL B 1 243 ? 1.764 28.674 17.665 1 88.51 243 VAL B O 1
ATOM 4013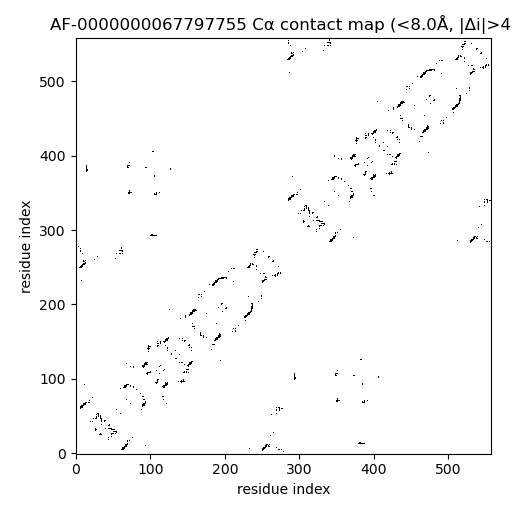 N N . GLU B 1 244 ? 2.263 27.802 19.645 1 88.28 244 GLU B N 1
ATOM 4014 C CA . GLU B 1 244 ? 2.251 29.112 20.29 1 88.28 244 GLU B CA 1
ATOM 4015 C C . GLU B 1 244 ? 3.366 30.003 19.751 1 88.28 244 GLU B C 1
ATOM 4017 O O . GLU B 1 244 ? 3.177 31.209 19.581 1 88.28 244 GLU B O 1
ATOM 4022 N N . SER B 1 245 ? 4.439 29.407 19.497 1 92.04 245 SER B N 1
ATOM 4023 C CA . SER B 1 245 ? 5.603 30.164 19.048 1 92.04 245 SER B CA 1
ATOM 4024 C C . SER B 1 245 ? 5.438 30.627 17.604 1 92.04 245 SER B C 1
ATOM 4026 O O . SER B 1 245 ? 6.143 31.531 17.152 1 92.04 245 SER B O 1
ATOM 4028 N N . LEU B 1 246 ? 4.531 30.038 16.86 1 92.7 246 LEU B N 1
ATOM 4029 C CA . LEU B 1 246 ? 4.392 30.323 15.436 1 92.7 246 LEU B CA 1
ATOM 4030 C C . LEU B 1 246 ? 3.344 31.405 15.198 1 92.7 246 LEU B C 1
ATOM 4032 O O . LEU B 1 246 ? 3.021 31.722 14.051 1 92.7 246 LEU B O 1
ATOM 4036 N N . ASN B 1 247 ? 2.869 32.038 16.271 1 82.85 247 ASN B N 1
ATOM 4037 C CA . ASN B 1 247 ? 2.037 33.236 16.252 1 82.85 247 ASN B CA 1
ATOM 4038 C C . ASN B 1 247 ? 0.861 33.088 15.291 1 82.85 247 ASN B C 1
ATOM 4040 O O . ASN B 1 247 ? 0.571 33.999 14.514 1 82.85 247 ASN B O 1
ATOM 4044 N N . GLY B 1 248 ? 0.368 31.839 15.08 1 87.03 248 GLY B N 1
ATOM 4045 C CA . GLY B 1 248 ? -0.854 31.64 14.316 1 87.03 248 GLY B CA 1
ATOM 4046 C C . GLY B 1 248 ? -0.616 31.552 12.821 1 87.03 248 GLY B C 1
ATOM 4047 O O . GLY B 1 248 ? -1.564 31.577 12.033 1 87.03 248 GLY B O 1
ATOM 4048 N N . VAL B 1 249 ? 0.601 31.425 12.362 1 92.68 249 VAL B N 1
ATOM 4049 C CA . VAL B 1 249 ? 0.911 31.489 10.937 1 92.68 249 VAL B CA 1
ATOM 4050 C C . VAL B 1 249 ? 0.572 30.156 10.274 1 92.68 249 VAL B C 1
ATOM 4052 O O . VAL B 1 249 ? 0.374 30.094 9.058 1 92.68 249 VAL B O 1
ATOM 4055 N N . VAL B 1 250 ? 0.445 29.133 11.051 1 95.13 250 VAL B N 1
ATOM 4056 C CA . VAL B 1 250 ? 0.121 27.832 10.475 1 95.13 250 VAL B CA 1
ATOM 4057 C C . VAL B 1 250 ? -1.288 27.417 10.893 1 95.13 250 VAL B C 1
ATOM 4059 O O . VAL B 1 250 ? -1.793 27.866 11.924 1 95.13 250 VAL B O 1
ATOM 4062 N N . ASP B 1 251 ? -1.837 26.55 10.102 1 95.06 251 ASP B N 1
ATOM 4063 C CA . ASP B 1 251 ? -3.21 26.1 10.314 1 95.06 251 ASP B CA 1
ATOM 4064 C C . ASP B 1 251 ? -3.244 24.802 11.117 1 95.06 251 ASP B C 1
ATOM 4066 O O . ASP B 1 251 ? -4.304 24.191 11.273 1 95.06 251 ASP B O 1
ATOM 4070 N N . GLY B 1 252 ? -2.142 24.314 11.581 1 95.21 252 GLY B N 1
ATOM 4071 C CA . GLY B 1 252 ? -2.068 23.066 12.323 1 95.21 252 GLY B CA 1
ATOM 4072 C C . GLY B 1 252 ? -0.678 22.458 12.33 1 95.21 252 GLY B C 1
ATOM 4073 O O . GLY B 1 252 ? 0.303 23.134 12.014 1 95.21 252 GLY B O 1
ATOM 4074 N N . LEU B 1 253 ? -0.598 21.179 12.799 1 96.01 253 LEU B N 1
ATOM 4075 C CA . LEU B 1 253 ? 0.671 20.471 12.924 1 96.01 253 LEU B CA 1
ATOM 4076 C C . LEU B 1 253 ? 0.58 19.079 12.307 1 96.01 253 LEU B C 1
ATOM 4078 O O . LEU B 1 253 ? -0.485 18.459 12.317 1 96.01 253 LEU B O 1
ATOM 4082 N N . PHE B 1 254 ? 1.649 18.655 11.771 1 96.68 254 PHE B N 1
ATOM 4083 C CA . PHE B 1 254 ? 1.825 17.307 11.244 1 96.68 254 PHE B CA 1
ATOM 4084 C C . PHE B 1 254 ? 2.913 16.564 12.011 1 96.68 254 PHE B C 1
ATOM 4086 O O . PHE B 1 254 ? 4.1 16.86 11.858 1 96.68 254 PHE B O 1
ATOM 4093 N N . LEU B 1 255 ? 2.51 15.551 12.775 1 94.78 255 LEU B N 1
ATOM 4094 C CA . LEU B 1 255 ? 3.396 14.911 13.74 1 94.78 255 LEU B CA 1
ATOM 4095 C C . LEU B 1 255 ? 3.948 13.601 13.187 1 94.78 255 LEU B C 1
ATOM 4097 O O . LEU B 1 255 ? 3.228 12.85 12.524 1 94.78 255 LEU B O 1
ATOM 4101 N N . GLY B 1 256 ? 5.174 13.372 13.478 1 90.41 256 GLY B N 1
ATOM 4102 C CA . GLY B 1 256 ? 5.802 12.085 13.227 1 90.41 256 GLY B CA 1
ATOM 4103 C C . GLY B 1 256 ? 5.965 11.246 14.481 1 90.41 256 GLY B C 1
ATOM 4104 O O . GLY B 1 256 ? 5 11.022 15.214 1 90.41 256 GLY B O 1
ATOM 4105 N N . ARG B 1 257 ? 7.175 10.951 14.818 1 90.25 257 ARG B N 1
ATOM 4106 C CA . ARG B 1 257 ? 7.494 10.04 15.912 1 90.25 257 ARG B CA 1
ATOM 4107 C C . ARG B 1 257 ? 6.972 10.576 17.241 1 90.25 257 ARG B C 1
ATOM 4109 O O . ARG B 1 257 ? 6.531 9.806 18.097 1 90.25 257 ARG B O 1
ATOM 4116 N N . PHE B 1 258 ? 7.061 11.849 17.435 1 90.14 258 PHE B N 1
ATOM 4117 C CA . PHE B 1 258 ? 6.542 12.441 18.663 1 90.14 258 PHE B CA 1
ATOM 4118 C C . PHE B 1 258 ? 5.08 12.065 18.87 1 90.14 258 PHE B C 1
ATOM 4120 O O . PHE B 1 258 ? 4.653 11.81 19.998 1 90.14 258 PHE B O 1
ATOM 4127 N N . GLY B 1 259 ? 4.337 12.045 17.824 1 93.51 259 GLY B N 1
ATOM 4128 C CA . GLY B 1 259 ? 2.911 11.76 17.873 1 93.51 259 GLY B CA 1
ATOM 4129 C C . GLY B 1 259 ? 2.603 10.282 18.02 1 93.51 259 GLY B C 1
ATOM 4130 O O . GLY B 1 259 ? 1.437 9.89 18.095 1 93.51 259 GLY B O 1
ATOM 4131 N N . HIS B 1 260 ? 3.63 9.405 18.072 1 95.42 260 HIS B N 1
ATOM 4132 C CA . HIS B 1 260 ? 3.411 7.968 18.19 1 95.42 260 HIS B CA 1
ATOM 4133 C C . HIS B 1 260 ? 3.066 7.578 19.623 1 95.42 260 HIS B C 1
ATOM 4135 O O . HIS B 1 260 ? 2.734 6.422 19.894 1 95.42 260 HIS B O 1
ATOM 4141 N N . ASN B 1 261 ? 3.141 8.496 20.486 1 92.66 261 ASN B N 1
ATOM 4142 C CA . ASN B 1 261 ? 2.645 8.383 21.853 1 92.66 261 ASN B CA 1
ATOM 4143 C C . ASN B 1 261 ? 1.33 9.136 22.036 1 92.66 261 ASN B C 1
ATOM 4145 O O . ASN B 1 261 ? 1.286 10.36 21.894 1 92.66 261 ASN B O 1
ATOM 4149 N N . PRO B 1 262 ? 0.265 8.374 22.36 1 91.08 262 PRO B N 1
ATOM 4150 C CA . PRO B 1 262 ? -1.042 9.027 22.466 1 91.08 262 PRO B CA 1
ATOM 4151 C C . PRO B 1 262 ? -1.048 10.175 23.473 1 91.08 262 PRO B C 1
ATOM 4153 O O . PRO B 1 262 ? -1.774 11.156 23.292 1 91.08 262 PRO B O 1
ATOM 4156 N N . ASP B 1 263 ? -0.265 10.085 24.523 1 89.74 263 ASP B N 1
ATOM 4157 C CA . ASP B 1 263 ? -0.204 11.154 25.514 1 89.74 263 ASP B CA 1
ATOM 4158 C C . ASP B 1 263 ? 0.378 12.431 24.91 1 89.74 263 ASP B C 1
ATOM 4160 O O . ASP B 1 263 ? -0.047 13.536 25.254 1 89.74 263 ASP B O 1
ATOM 4164 N N . ASN B 1 264 ? 1.358 12.281 24.076 1 92.24 264 ASN B N 1
ATOM 4165 C CA . ASN B 1 264 ? 1.935 13.425 23.378 1 92.24 264 ASN B CA 1
ATOM 4166 C C . ASN B 1 264 ? 0.923 14.078 22.44 1 92.24 264 ASN B C 1
ATOM 4168 O O . ASN B 1 264 ? 0.861 15.305 22.344 1 92.24 264 ASN B O 1
ATOM 4172 N N . VAL B 1 265 ? 0.162 13.266 21.776 1 92.5 265 VAL B N 1
ATOM 4173 C CA . VAL B 1 265 ? -0.866 13.772 20.873 1 92.5 265 VAL B CA 1
ATOM 4174 C C . VAL B 1 265 ? -1.887 14.591 21.66 1 92.5 265 VAL B C 1
ATOM 4176 O O . VAL B 1 265 ? -2.253 15.695 21.252 1 92.5 265 VAL B O 1
ATOM 4179 N N . LYS B 1 266 ? -2.278 14.06 22.732 1 88.24 266 LYS B N 1
ATOM 4180 C CA . LYS B 1 266 ? -3.25 14.745 23.579 1 88.24 266 LYS B CA 1
ATOM 4181 C C . LYS B 1 266 ? -2.734 16.116 24.009 1 88.24 266 LYS B C 1
ATOM 4183 O O . LYS B 1 266 ? -3.462 17.108 23.942 1 88.24 266 LYS B O 1
ATOM 4188 N N . LYS B 1 267 ? -1.522 16.156 24.436 1 89.82 267 LYS B N 1
ATOM 4189 C CA . LYS B 1 267 ? -0.911 17.41 24.867 1 89.82 267 LYS B CA 1
ATOM 4190 C C . LYS B 1 267 ? -0.918 18.44 23.742 1 89.82 267 LYS B C 1
ATOM 4192 O O . LYS B 1 267 ? -1.269 19.602 23.959 1 89.82 267 LYS B O 1
ATOM 4197 N N . VAL B 1 268 ? -0.57 18.008 22.586 1 91.86 268 VAL B N 1
ATOM 4198 C CA . VAL B 1 268 ? -0.488 18.906 21.438 1 91.86 268 VAL B CA 1
ATOM 4199 C C . VAL B 1 268 ? -1.887 19.384 21.056 1 91.86 268 VAL B C 1
ATOM 4201 O O . VAL B 1 268 ? -2.091 20.569 20.781 1 91.86 268 VAL B O 1
ATOM 4204 N N . VAL B 1 269 ? -2.827 18.474 21.013 1 91.45 269 VAL B N 1
ATOM 4205 C CA . VAL B 1 269 ? -4.197 18.816 20.646 1 91.45 269 VAL B CA 1
ATOM 4206 C C . VAL B 1 269 ? -4.758 19.834 21.636 1 91.45 269 VAL B C 1
ATOM 4208 O O . VAL B 1 269 ? -5.44 20.783 21.24 1 91.45 269 VAL B O 1
ATOM 4211 N N . GLU B 1 270 ? -4.487 19.652 22.91 1 89.06 270 GLU B N 1
ATOM 4212 C CA . GLU B 1 270 ? -4.931 20.59 23.937 1 89.06 270 GLU B CA 1
ATOM 4213 C C . GLU B 1 270 ? -4.304 21.966 23.736 1 89.06 270 GLU B C 1
ATOM 4215 O O . GLU B 1 270 ? -4.988 22.987 23.838 1 89.06 270 GLU B O 1
ATOM 4220 N N . GLU B 1 271 ? -3.071 21.962 23.451 1 89.5 271 GLU B N 1
ATOM 4221 C CA . GLU B 1 271 ? -2.363 23.219 23.229 1 89.5 271 GLU B CA 1
ATOM 4222 C C . GLU B 1 271 ? -2.901 23.945 21.999 1 89.5 271 GLU B C 1
ATOM 4224 O O . GLU B 1 271 ? -3.158 25.149 22.046 1 89.5 271 GLU B O 1
ATOM 4229 N N . VAL B 1 272 ? -3.03 23.19 20.916 1 90.8 272 VAL B N 1
ATOM 4230 C CA . VAL B 1 272 ? -3.528 23.765 19.671 1 90.8 272 VAL B CA 1
ATOM 4231 C C . VAL B 1 272 ? -4.95 24.284 19.874 1 90.8 272 VAL B C 1
ATOM 4233 O O . VAL B 1 272 ? -5.294 25.369 19.399 1 90.8 272 VAL B O 1
ATOM 4236 N N . GLY B 1 273 ? -5.725 23.524 20.601 1 88.05 273 GLY B N 1
ATOM 4237 C CA . GLY B 1 273 ? -7.085 23.939 20.905 1 88.05 273 GLY B CA 1
ATOM 4238 C C . GLY B 1 273 ? -7.15 25.203 21.742 1 88.05 273 GLY B C 1
ATOM 4239 O O . GLY B 1 273 ? -8.01 26.058 21.52 1 88.05 273 GLY B O 1
ATOM 4240 N N . ALA B 1 274 ? -6.292 25.339 22.697 1 86.25 274 ALA B N 1
ATOM 4241 C CA . ALA B 1 274 ? -6.247 26.512 23.566 1 86.25 274 ALA B CA 1
ATOM 4242 C C . ALA B 1 274 ? -5.904 27.77 22.772 1 86.25 274 ALA B C 1
ATOM 4244 O O . ALA B 1 274 ? -6.463 28.84 23.02 1 86.25 274 ALA B O 1
ATOM 4245 N N . VAL B 1 275 ? -4.994 27.601 21.86 1 84.07 275 VAL B N 1
ATOM 4246 C CA . VAL B 1 275 ? -4.592 28.734 21.033 1 84.07 275 VAL B CA 1
ATOM 4247 C C . VAL B 1 275 ? -5.74 29.133 20.109 1 84.07 275 VAL B C 1
ATOM 4249 O O . VAL B 1 275 ? -6.004 30.322 19.914 1 84.07 275 VAL B O 1
ATOM 4252 N N . ALA B 1 276 ? -6.428 28.184 19.609 1 83.14 276 ALA B N 1
ATOM 4253 C CA . ALA B 1 276 ? -7.52 28.419 18.668 1 83.14 276 ALA B CA 1
ATOM 4254 C C . ALA B 1 276 ? -8.713 29.069 19.363 1 83.14 276 ALA B C 1
ATOM 4256 O O . ALA B 1 276 ? -9.436 29.863 18.756 1 83.14 276 ALA B O 1
ATOM 4257 N N . SER B 1 277 ? -8.96 28.693 20.589 1 77.94 277 SER B N 1
ATOM 4258 C CA . SER B 1 277 ? -10.109 29.205 21.329 1 77.94 277 SER B CA 1
ATOM 4259 C C . SER B 1 277 ? -9.921 30.673 21.696 1 77.94 277 SER B C 1
ATOM 4261 O O . SER B 1 277 ? -10.891 31.373 21.993 1 77.94 277 SER B O 1
ATOM 4263 N N . LYS B 1 278 ? -8.759 31.189 21.727 1 73.34 278 LYS B N 1
ATOM 4264 C CA . LYS B 1 278 ? -8.464 32.57 22.097 1 73.34 278 LYS B CA 1
ATOM 4265 C C . LYS B 1 278 ? -8.598 33.501 20.896 1 73.34 278 LYS B C 1
ATOM 4267 O O . LYS B 1 278 ? -8.547 34.724 21.044 1 73.34 278 LYS B O 1
ATOM 4272 N N . ARG B 1 279 ? -8.784 32.908 19.818 1 66.2 279 ARG B N 1
ATOM 4273 C CA . ARG B 1 279 ? -8.915 33.716 18.61 1 66.2 279 ARG B CA 1
ATOM 4274 C C . ARG B 1 279 ? -10.367 34.12 18.376 1 66.2 279 ARG B C 1
ATOM 4276 O O . ARG B 1 279 ? -11.287 33.373 18.718 1 66.2 279 ARG B O 1
#

pLDDT: mean 87.79, std 16.26, range [28.65, 98.93]

Secondary structure (DSSP, 8-state):
----PPPEEEEE-TTT--HHHHHHHHHHHHT--S--HHHHHTT--S----------TTGGGT-EEEEE--HHHHHHHHHHHHHSSS-S-EEEES---SSSSSS-TT---HHHHHHTT--EEEES-HHHHHHH---HHHHHHHHHHHHHTT-EEEEEE--SS---HHHHHHHHHHHHHHHHHH--SEEEEEE--GGGTT-SSPPPHHHHHHHHHHHHHHHHHHTTT---EEEEEE-SS--TTHHHHTTT-SSEEEESGGGGSHHHHHHHHHHHHHHHHT-/----PPPEEEEE-TTT--HHHHHHHHHHHHT--S--HHHHHTT--S----------TTGGGT-EEEEE--HHHHHHHHHHHHHSSS-S-EEEES---SSSSSS-TT---HHHHHHTT--EEEES-HHHHHHH---HHHHHHHHHHHHHTT-EEEEEE--SS---HHHHHHHHHHHHHHHHHH--SEEEEEE--GGGTT-SSPPPHHHHHHHHHHHHHHHHHHTTT---EEEEEE-SS--TTHHHHTTT-SSEEEESGGGGSHHHHHHHHHHHHHHHHT-

Sequence (558 aa):
MSNTRQPVVAISLKMYFDPAKTLQFVSALAGIEQPDAELEKHGITGPVQDSSSTVATAALNHVELVVMPDFLSIRECTRLKNRLDEPLFNVGAQDCWQADEGAFTGEVSPKHLAQLGVRYVEIGHAERRKQFGETNEWVINKSAACSRNSIIPWICIGEINKGDIEACGDEVWEQIKPVLDNCTGQLVFAYEPVWAIGAPKPAESDHIIGVVSYLRKKIDAEKETNNNDVRIVYGGSAGPGLVESLNGVVDGLFLGRFGHNPDNVKKVVEEVGAVASKRMSNTRQPVVAISLKMYFDPAKTLQFVSALAGIEQPDAELEKHGITGPVQDSSSTVATAALNHVELVVMPDFLSIRECTRLKNRLDEPLFNVGAQDCWQADEGAFTGEVSPKHLAQLGVRYVEIGHAERRKQFGETNEWVINKSAACSRNSIIPWICIGEINKGDIEACGDEVWEQIKPVLDNCTGQLVFAYEPVWAIGAPKPAESDHIIGVVSYLRKKIDAEKETNNNDVRIVYGGSAGPGLVESLNGVVDGLFLGRFGHNPDNVKKVVEEVGAVASKR

Organism: Yarrowia lipolytica (strain CLIB 122 / E 150) (NCBI:txid284591)

Radius of gyration: 25.2 Å; Cα contacts (8 Å, |Δi|>4): 1153; chains: 2; bounding box: 51×80×60 Å

Nearest PDB structures (foldseek):
  7rmn-assembly1_B  TM=8.581E-01  e=1.701E-20  Verrucomicrobium spinosum
  7pek-assembly2_C  TM=8.676E-01  e=2.757E-20  Schizosaccharomyces pombe 972h-
  7skj-assembly2_D  TM=8.154E-01  e=3.705E-19  Cuscuta australis
  7pek-assembly2_D  TM=8.381E-01  e=5.618E-18  Schizosaccharomyces pombe 972h-
  7pej-assembly2_D  TM=8.456E-01  e=3.240E-17  Schizosaccharomyces pombe 972h-

InterPro domains:
  IPR000652 Triosephosphate isomerase [PF00121] (60-271)
  IPR000652 Triosephosphate isomerase [PS51440] (6-271)
  IPR000652 Triosephosphate isomerase [PTHR21139] (5-270)
  IPR000652 Triosephosphate isomerase [cd00311] (7-270)
  IPR013785 Aldolase-type TIM barrel [G3DSA:3.20.20.70] (1-275)
  IPR035990 Triosephosphate isomerase superfamily [SSF51351] (5-271)

Solvent-accessible surface area (backbone atoms only — not comparable to full-atom values): 28546 Å² total; per-residue (Å²): 127,82,82,74,70,69,30,35,42,34,31,50,47,30,27,66,44,40,55,64,55,42,52,48,46,53,30,43,50,65,42,47,49,64,58,45,69,64,40,35,71,69,65,41,70,58,82,37,68,79,59,86,62,37,44,57,69,72,29,54,73,40,30,47,35,33,43,18,42,31,60,74,32,41,56,60,51,35,50,54,35,68,68,39,95,60,66,71,48,44,39,26,30,42,50,57,38,53,50,65,57,43,91,40,58,57,44,46,33,33,47,44,40,36,74,54,61,35,44,33,30,33,35,55,42,69,51,36,35,74,74,61,65,52,45,71,65,53,37,37,44,25,34,28,32,20,30,78,44,73,21,33,27,33,34,39,40,47,29,69,63,90,67,56,50,66,62,34,30,50,56,30,43,68,63,46,53,60,36,60,74,60,40,61,46,56,37,35,37,30,42,26,42,49,72,21,52,86,36,95,53,44,66,54,52,68,58,53,44,46,26,50,52,51,46,48,54,55,52,58,68,41,47,84,82,38,84,54,48,76,42,43,26,40,36,19,44,49,56,78,71,46,66,70,65,38,74,69,70,50,44,33,40,32,23,44,75,62,40,73,36,55,69,50,39,36,52,38,44,42,52,53,15,54,59,54,67,74,101,128,83,81,74,70,69,31,35,41,33,31,48,47,30,28,64,45,39,56,64,56,43,52,47,45,54,30,40,50,66,42,48,48,62,59,44,68,63,39,36,70,70,65,42,67,59,82,38,67,79,60,87,64,39,42,58,69,71,28,54,73,42,31,46,34,33,43,17,42,32,59,75,33,40,58,60,50,36,51,54,35,68,69,38,97,60,66,70,47,45,39,26,30,44,50,55,37,54,52,63,58,42,88,41,59,58,44,45,32,33,47,46,39,36,74,53,61,34,44,33,29,34,36,56,42,68,52,37,36,73,74,61,66,52,44,71,66,54,38,38,43,25,36,26,31,21,30,77,43,74,19,32,27,33,34,39,42,48,30,69,62,89,68,55,51,67,62,33,29,52,55,31,42,68,64,45,53,60,38,60,74,60,40,62,47,56,37,35,38,30,44,27,43,50,71,20,52,86,36,95,53,46,66,56,50,67,57,53,45,46,25,49,51,50,45,49,52,54,53,60,69,41,46,85,80,38,84,56,48,77,43,45,26,38,36,19,43,50,56,81,71,46,67,71,64,38,73,69,70,49,45,32,39,32,23,44,76,62,39,73,36,56,69,50,38,36,52,39,44,42,52,52,16,54,58,54,67,75,101